Protein AF-A0A069IK74-F1 (afdb_monomer_lite)

Structure (mmCIF, N/CA/C/O backbone):
data_AF-A0A069IK74-F1
#
_entry.id   AF-A0A069IK74-F1
#
loop_
_atom_site.group_PDB
_atom_site.id
_atom_site.type_symbol
_atom_site.label_atom_id
_atom_site.label_alt_id
_atom_site.label_comp_id
_atom_site.label_asym_id
_atom_site.label_entity_id
_atom_site.label_seq_id
_atom_site.pdbx_PDB_ins_code
_atom_site.Cartn_x
_atom_site.Cartn_y
_atom_site.Cartn_z
_atom_site.occupancy
_atom_site.B_iso_or_equiv
_atom_site.auth_seq_id
_atom_site.auth_comp_id
_atom_site.auth_asym_id
_atom_site.auth_atom_id
_atom_site.pdbx_PDB_model_num
ATOM 1 N N . MET A 1 1 ? -24.517 -0.670 35.950 1.00 37.28 1 MET A N 1
ATOM 2 C CA . MET A 1 1 ? -25.256 -1.499 34.975 1.00 37.28 1 MET A CA 1
ATOM 3 C C . MET A 1 1 ? -24.750 -2.925 35.102 1.00 37.28 1 MET A C 1
ATOM 5 O O . MET A 1 1 ? -23.553 -3.134 34.948 1.00 37.28 1 MET A O 1
ATOM 9 N N . GLN A 1 2 ? -25.615 -3.866 35.489 1.00 29.61 2 GLN A N 1
ATOM 10 C CA . GLN A 1 2 ? -25.288 -5.296 35.465 1.00 29.61 2 GLN A CA 1
ATOM 11 C C . GLN A 1 2 ? -25.107 -5.744 34.003 1.00 29.61 2 GLN A C 1
ATOM 13 O O . GLN A 1 2 ? -25.875 -5.289 33.152 1.00 29.61 2 GLN A O 1
ATOM 18 N N . PRO A 1 3 ? -24.110 -6.584 33.675 1.00 38.75 3 PRO A N 1
ATOM 19 C CA . PRO A 1 3 ? -23.987 -7.124 32.333 1.00 38.75 3 PRO A CA 1
ATOM 20 C C . PRO A 1 3 ? -25.128 -8.115 32.103 1.00 38.75 3 PRO A C 1
ATOM 22 O O . PRO A 1 3 ? -25.277 -9.103 32.816 1.00 38.75 3 PRO A O 1
ATOM 25 N N . ASN A 1 4 ? -25.956 -7.805 31.112 1.00 36.84 4 ASN A N 1
ATOM 26 C CA . ASN A 1 4 ? -26.992 -8.692 30.617 1.00 36.84 4 ASN A CA 1
ATOM 27 C C . ASN A 1 4 ? -26.315 -9.977 30.097 1.00 36.84 4 ASN A C 1
ATOM 29 O O . ASN A 1 4 ? -25.376 -9.894 29.300 1.00 36.84 4 ASN A O 1
ATOM 33 N N . ASN A 1 5 ? -26.784 -11.148 30.537 1.00 36.19 5 ASN A N 1
ATOM 34 C CA . ASN A 1 5 ? -26.276 -12.495 30.217 1.00 36.19 5 ASN A CA 1
ATOM 35 C C . ASN A 1 5 ? -26.510 -12.918 28.743 1.00 36.19 5 ASN A C 1
ATOM 37 O O . ASN A 1 5 ? -26.765 -14.081 28.445 1.00 36.19 5 ASN A O 1
ATOM 41 N N . GLY A 1 6 ? -26.427 -11.970 27.807 1.00 39.62 6 GLY A N 1
ATOM 42 C CA . GLY A 1 6 ? -26.622 -12.147 26.367 1.00 39.62 6 GLY A CA 1
ATOM 43 C C . GLY A 1 6 ? -25.342 -11.980 25.544 1.00 39.62 6 GLY A C 1
ATOM 44 O O . GLY A 1 6 ? -25.415 -11.683 24.352 1.00 39.62 6 GLY A O 1
ATOM 45 N N . VAL A 1 7 ? -24.155 -12.128 26.146 1.00 46.41 7 VAL A N 1
ATOM 46 C CA . VAL A 1 7 ? -22.926 -12.306 25.360 1.00 46.41 7 VAL A CA 1
ATOM 47 C C . VAL A 1 7 ? -23.038 -13.678 24.704 1.00 46.41 7 VAL A C 1
ATOM 49 O O . VAL A 1 7 ? -23.020 -14.694 25.391 1.00 46.41 7 VAL A O 1
ATOM 52 N N . LEU A 1 8 ? -23.238 -13.702 23.386 1.00 46.44 8 LEU A N 1
ATOM 53 C CA . LEU A 1 8 ? -23.328 -14.926 22.595 1.00 46.44 8 LEU A CA 1
ATOM 54 C C . LEU A 1 8 ? -22.316 -15.983 23.039 1.00 46.44 8 LEU A C 1
ATOM 56 O O . LEU A 1 8 ? -21.119 -15.714 23.128 1.00 46.44 8 LEU A O 1
ATOM 60 N N . ARG A 1 9 ? -22.821 -17.206 23.226 1.00 55.81 9 ARG A N 1
ATOM 61 C CA . ARG A 1 9 ? -22.072 -18.417 23.595 1.00 55.81 9 ARG A CA 1
ATOM 62 C C . ARG A 1 9 ? -21.008 -18.844 22.563 1.00 55.81 9 ARG A C 1
ATOM 64 O O . ARG A 1 9 ? -20.340 -19.845 22.782 1.00 55.81 9 ARG A O 1
ATOM 71 N N . PHE A 1 10 ? -20.813 -18.094 21.470 1.00 65.31 10 PHE A N 1
ATOM 72 C CA . PHE A 1 10 ? -19.930 -18.461 20.356 1.00 65.31 10 PHE A CA 1
ATOM 73 C C . PHE A 1 10 ? -19.163 -17.252 19.773 1.00 65.31 10 PHE A C 1
ATOM 75 O O . PHE A 1 10 ? -19.513 -16.755 18.701 1.00 65.31 10 PHE A O 1
ATOM 82 N N . PRO A 1 11 ? -18.088 -16.777 20.436 1.00 81.00 11 PRO A N 1
ATOM 83 C CA . PRO A 1 11 ? -17.222 -15.700 19.934 1.00 81.00 11 PRO A CA 1
ATOM 84 C C . PRO A 1 11 ? -16.663 -15.952 18.528 1.00 81.00 11 PRO A C 1
ATOM 86 O O . PRO A 1 11 ? -16.459 -15.008 17.771 1.00 81.00 11 PRO A O 1
ATOM 89 N N . ALA A 1 12 ? -16.435 -17.222 18.185 1.00 87.00 12 ALA A N 1
ATOM 90 C CA . ALA A 1 12 ? -15.957 -17.629 16.870 1.00 87.00 12 ALA A CA 1
ATOM 91 C C . ALA A 1 12 ? -16.986 -17.336 15.766 1.00 87.00 12 ALA A C 1
ATOM 93 O O . ALA A 1 12 ? -16.626 -16.750 14.754 1.00 87.00 12 ALA A O 1
ATOM 94 N N . LEU A 1 13 ? -18.271 -17.653 15.983 1.00 89.69 13 LEU A N 1
ATOM 95 C CA . LEU A 1 13 ? -19.330 -17.385 14.999 1.00 89.69 13 LEU A CA 1
ATOM 96 C C . LEU A 1 13 ? -19.502 -15.882 14.739 1.00 89.69 13 LEU A C 1
ATOM 98 O O . LEU A 1 13 ? -19.683 -15.471 13.597 1.00 89.69 13 LEU A O 1
ATOM 102 N N . GLU A 1 14 ? -19.407 -15.060 15.788 1.00 92.38 14 GLU A N 1
ATOM 103 C CA . GLU A 1 14 ? -19.422 -13.598 15.665 1.00 92.38 14 GLU A CA 1
ATOM 104 C C . GLU A 1 14 ? -18.255 -13.093 14.804 1.00 92.38 14 GLU A C 1
ATOM 106 O O . GLU A 1 14 ? -18.467 -12.321 13.867 1.00 92.38 14 GLU A O 1
ATOM 111 N N . ALA A 1 15 ? -17.035 -13.551 15.101 1.00 94.88 15 ALA A N 1
ATOM 112 C CA . ALA A 1 15 ? -15.841 -13.180 14.351 1.00 94.88 15 ALA A CA 1
ATOM 113 C C . ALA A 1 15 ? -15.948 -13.598 12.877 1.00 94.88 15 ALA A C 1
ATOM 115 O O . ALA A 1 15 ? -15.671 -12.792 11.991 1.00 94.88 15 ALA A O 1
ATOM 116 N N . THR A 1 16 ? -16.415 -14.822 12.606 1.00 96.25 16 THR A N 1
ATOM 117 C CA . THR A 1 16 ? -16.635 -15.321 11.244 1.00 96.25 16 THR A CA 1
ATOM 118 C C . THR A 1 16 ? -17.669 -14.483 10.497 1.00 96.25 16 THR A C 1
ATOM 120 O O . THR A 1 16 ? -17.417 -14.091 9.362 1.00 96.25 16 THR A O 1
ATOM 123 N N . ALA A 1 17 ? -18.802 -14.142 11.118 1.00 96.75 17 ALA A N 1
ATOM 124 C CA . ALA A 1 17 ? -19.829 -13.319 10.476 1.00 96.75 17 ALA A CA 1
ATOM 125 C C . ALA A 1 17 ? -19.316 -11.909 10.128 1.00 96.75 17 ALA A C 1
ATOM 127 O O . A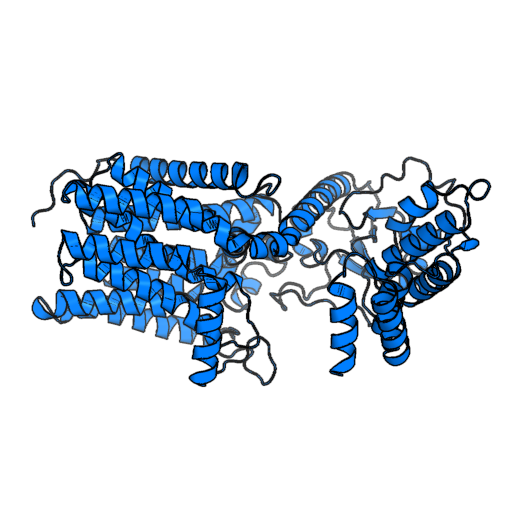LA A 1 17 ? -19.605 -11.386 9.049 1.00 96.75 17 ALA A O 1
ATOM 128 N N . LEU A 1 18 ? -18.518 -11.298 11.009 1.00 98.00 18 LEU A N 1
ATOM 129 C CA . LEU A 1 18 ? -17.879 -10.006 10.745 1.00 98.00 18 LEU A CA 1
ATOM 130 C C . LEU A 1 18 ? -16.818 -10.103 9.643 1.00 98.00 18 LEU A C 1
ATOM 132 O O . LEU A 1 18 ? -16.781 -9.243 8.767 1.00 98.00 18 LEU A O 1
ATOM 136 N N . ALA A 1 19 ? -16.005 -11.161 9.636 1.00 98.31 19 ALA A N 1
ATOM 137 C CA . ALA A 1 19 ? -15.031 -11.400 8.574 1.00 98.31 19 ALA A CA 1
ATOM 138 C C . ALA A 1 19 ? -15.722 -11.564 7.211 1.00 98.31 19 ALA A C 1
ATOM 140 O O . ALA A 1 19 ? -15.342 -10.903 6.249 1.00 98.31 19 ALA A O 1
ATOM 141 N N . VAL A 1 20 ? -16.790 -12.367 7.139 1.00 98.19 20 VAL A N 1
ATOM 142 C CA . VAL A 1 20 ? -17.610 -12.526 5.925 1.00 98.19 20 VAL A CA 1
ATOM 143 C C . VAL A 1 20 ? -18.220 -11.192 5.496 1.00 98.19 20 VAL A C 1
ATOM 145 O O . VAL A 1 20 ? -18.214 -10.882 4.307 1.00 98.19 20 VAL A O 1
ATOM 148 N N . THR A 1 21 ? -18.689 -10.372 6.443 1.00 98.38 21 THR A N 1
ATOM 149 C CA . THR A 1 21 ? -19.213 -9.027 6.148 1.00 98.38 21 THR A CA 1
ATOM 150 C C . THR A 1 21 ? -18.146 -8.159 5.483 1.00 98.38 21 THR A C 1
ATOM 152 O O . THR A 1 21 ? -18.400 -7.587 4.426 1.00 98.38 21 THR A O 1
ATOM 155 N N . PHE A 1 22 ? -16.941 -8.098 6.056 1.00 97.88 22 PHE A N 1
ATOM 156 C CA . PHE A 1 22 ? -15.838 -7.323 5.490 1.00 97.88 22 PHE A CA 1
ATOM 157 C C . PHE A 1 22 ? -15.440 -7.821 4.101 1.00 97.88 22 PHE A C 1
ATOM 159 O O . PHE A 1 22 ? -15.363 -7.025 3.172 1.00 97.88 22 PHE A O 1
ATOM 166 N N . LEU A 1 23 ? -15.233 -9.132 3.946 1.00 95.94 23 LEU A N 1
ATOM 167 C CA . LEU A 1 23 ? -14.826 -9.738 2.677 1.00 95.94 23 LEU A CA 1
ATOM 168 C C . LEU A 1 23 ? -15.875 -9.525 1.581 1.00 95.94 23 LEU A C 1
ATOM 170 O O . LEU A 1 23 ? -15.519 -9.213 0.448 1.00 95.94 23 LEU A O 1
ATOM 174 N N . THR A 1 24 ? -17.162 -9.631 1.922 1.00 96.69 24 THR A N 1
ATOM 175 C CA . THR A 1 24 ? -18.261 -9.374 0.980 1.00 96.69 24 THR A CA 1
ATOM 176 C C . THR A 1 24 ? -18.271 -7.915 0.543 1.00 96.69 24 THR A C 1
ATOM 178 O O . THR A 1 24 ? -18.327 -7.636 -0.650 1.00 96.69 24 THR A O 1
ATOM 181 N N . VAL A 1 25 ? -18.177 -6.972 1.488 1.00 96.50 25 VAL A N 1
ATOM 182 C CA . VAL A 1 25 ? -18.136 -5.541 1.157 1.00 96.50 25 VAL A CA 1
ATOM 183 C C . VAL A 1 25 ? -16.904 -5.213 0.322 1.00 96.50 25 VAL A C 1
ATOM 185 O O . VAL A 1 25 ? -17.036 -4.554 -0.703 1.00 96.50 25 VAL A O 1
ATOM 188 N N . HIS A 1 26 ? -15.734 -5.723 0.702 1.00 92.75 26 HIS A N 1
ATOM 189 C CA . HIS A 1 26 ? -14.501 -5.543 -0.055 1.00 92.75 26 HIS A CA 1
ATOM 190 C C . HIS A 1 26 ? -14.638 -6.058 -1.497 1.00 92.75 26 HIS A C 1
ATOM 192 O O . HIS A 1 26 ? -14.307 -5.338 -2.434 1.00 92.75 26 HIS A O 1
ATOM 198 N N . ALA A 1 27 ? -15.206 -7.254 -1.694 1.00 91.00 27 ALA A N 1
ATOM 199 C CA . ALA A 1 27 ? -15.455 -7.809 -3.023 1.00 91.00 27 ALA A CA 1
ATOM 200 C C . ALA A 1 27 ? -16.429 -6.950 -3.849 1.00 91.00 27 ALA A C 1
ATOM 202 O O . ALA A 1 27 ? -16.192 -6.713 -5.030 1.00 91.00 27 ALA A O 1
ATOM 203 N N . LEU A 1 28 ? -17.502 -6.435 -3.241 1.00 92.38 28 LEU A N 1
ATOM 204 C CA . LEU A 1 28 ? -18.442 -5.536 -3.923 1.00 92.38 28 LEU A CA 1
ATOM 205 C C . LEU A 1 28 ? -17.786 -4.204 -4.305 1.00 92.38 28 LEU A C 1
ATOM 207 O O . LEU A 1 28 ? -18.007 -3.701 -5.404 1.00 92.38 28 LEU A O 1
ATOM 211 N N . VAL A 1 29 ? -16.967 -3.638 -3.418 1.00 91.12 29 VAL A N 1
ATOM 212 C CA . VAL A 1 29 ? -16.205 -2.417 -3.701 1.00 91.12 29 VAL A CA 1
ATOM 213 C C . VAL A 1 29 ? -15.275 -2.642 -4.894 1.00 91.12 29 VAL A C 1
ATOM 215 O O . VAL A 1 29 ? -15.272 -1.828 -5.815 1.00 91.12 29 VAL A O 1
ATOM 218 N N . LEU A 1 30 ? -14.560 -3.766 -4.934 1.00 85.44 30 LEU A N 1
ATOM 219 C CA . LEU A 1 30 ? -13.731 -4.134 -6.081 1.00 85.44 30 LEU A CA 1
ATOM 220 C C . LEU A 1 30 ? -14.546 -4.230 -7.377 1.00 85.44 30 LEU A C 1
ATOM 222 O O . LEU A 1 30 ? -14.166 -3.653 -8.387 1.00 85.44 30 LEU A O 1
ATOM 226 N N . LEU A 1 31 ? -15.703 -4.893 -7.346 1.00 86.88 31 LEU A N 1
ATOM 227 C CA . LEU A 1 31 ? -16.534 -5.084 -8.538 1.00 86.88 31 LEU A CA 1
ATOM 228 C C . LEU A 1 31 ? -17.123 -3.778 -9.092 1.00 86.88 31 LEU A C 1
ATOM 230 O O . LEU A 1 31 ? -17.198 -3.614 -10.309 1.00 86.88 31 LEU A O 1
ATOM 234 N N . PHE A 1 32 ? -17.569 -2.869 -8.221 1.00 87.12 32 PHE A N 1
ATOM 235 C CA . PHE A 1 32 ? -18.398 -1.727 -8.630 1.00 87.12 32 PHE A CA 1
ATOM 236 C C . PHE A 1 32 ? -17.715 -0.361 -8.528 1.00 87.12 32 PHE A C 1
ATOM 238 O O . PHE A 1 32 ? -18.121 0.566 -9.227 1.00 87.12 32 PHE A O 1
ATOM 245 N N . ILE A 1 33 ? -16.711 -0.211 -7.664 1.00 85.19 33 ILE A N 1
ATOM 246 C CA . ILE A 1 33 ? -15.984 1.056 -7.468 1.00 85.19 33 ILE A CA 1
ATOM 247 C C . ILE A 1 33 ? -14.618 0.997 -8.150 1.00 85.19 33 ILE A C 1
ATOM 249 O O . ILE A 1 33 ? -14.166 2.010 -8.679 1.00 85.19 33 ILE A O 1
ATOM 253 N N . PHE A 1 34 ? -14.010 -0.189 -8.215 1.00 77.44 34 PHE A N 1
ATOM 254 C CA . PHE A 1 34 ? -12.723 -0.423 -8.871 1.00 77.44 34 PHE A CA 1
ATOM 255 C C . PHE A 1 34 ? -12.838 -1.432 -10.036 1.00 77.44 34 PHE A C 1
ATOM 257 O O . PHE A 1 34 ? -12.111 -2.425 -10.067 1.00 77.44 34 PHE A O 1
ATOM 264 N N . PRO A 1 35 ? -13.748 -1.241 -11.013 1.00 60.09 35 PRO A N 1
ATOM 265 C CA . PRO A 1 35 ? -13.984 -2.247 -12.047 1.00 60.09 35 PRO A CA 1
ATOM 266 C C . PRO A 1 35 ? -12.716 -2.529 -12.871 1.00 60.09 35 PRO A C 1
ATOM 268 O O . PRO A 1 35 ? -12.070 -1.613 -13.380 1.00 60.09 35 PRO A O 1
ATOM 271 N N . GLY A 1 36 ? -12.363 -3.812 -13.008 1.00 61.00 36 GLY A N 1
ATOM 272 C CA . GLY A 1 36 ? -11.164 -4.275 -13.724 1.00 61.00 36 GLY A CA 1
ATOM 273 C C . GLY A 1 36 ? -9.858 -4.183 -12.926 1.00 61.00 36 GLY A C 1
ATOM 274 O O . GLY A 1 36 ? -8.808 -4.581 -13.431 1.00 61.00 36 GLY A O 1
ATOM 275 N N . PHE A 1 37 ? -9.913 -3.688 -11.689 1.00 57.97 37 PHE A N 1
ATOM 276 C CA . PHE A 1 37 ? -8.785 -3.673 -10.773 1.00 57.97 37 PHE A CA 1
ATOM 277 C C . PHE A 1 37 ? -8.806 -4.955 -9.942 1.00 57.97 37 PHE A C 1
ATOM 279 O O . PHE A 1 37 ? -9.833 -5.318 -9.375 1.00 57.97 37 PHE A O 1
ATOM 286 N N . TYR A 1 38 ? -7.620 -5.534 -9.771 1.00 63.22 38 TYR A N 1
ATOM 287 C CA . TYR A 1 38 ? -7.253 -6.343 -8.614 1.00 63.22 38 TYR A CA 1
ATOM 288 C C . TYR A 1 38 ? -7.465 -7.860 -8.706 1.00 63.22 38 TYR A C 1
ATOM 290 O O . TYR A 1 38 ? -8.553 -8.398 -8.514 1.00 63.22 38 TYR A O 1
ATOM 298 N N . GLU A 1 39 ? -6.342 -8.567 -8.858 1.00 75.69 39 GLU A N 1
ATOM 299 C CA . GLU A 1 39 ? -6.207 -9.949 -8.395 1.00 75.69 39 GLU A CA 1
ATOM 300 C C . GLU A 1 39 ? -5.478 -9.959 -7.032 1.00 75.69 39 GLU A C 1
ATOM 302 O O . GLU A 1 39 ? -4.245 -9.919 -7.003 1.00 75.69 39 GLU A O 1
ATOM 307 N N . PRO A 1 40 ? -6.194 -10.024 -5.893 1.00 71.44 40 PRO A N 1
ATOM 308 C CA . PRO A 1 40 ? -5.750 -9.531 -4.582 1.00 71.44 40 PRO A CA 1
ATOM 309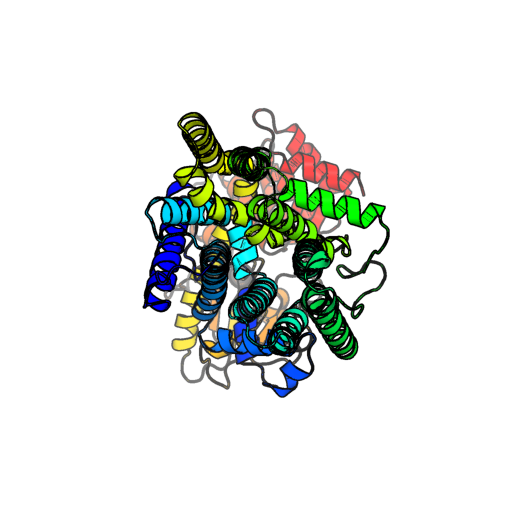 C C . PRO A 1 40 ? -4.399 -10.005 -4.062 1.00 71.44 40 PRO A C 1
ATOM 311 O O . PRO A 1 40 ? -3.781 -9.351 -3.229 1.00 71.44 40 PRO A O 1
ATOM 314 N N . PHE A 1 41 ? -3.954 -11.161 -4.533 1.00 85.19 41 PHE A N 1
ATOM 315 C CA . PHE A 1 41 ? -2.800 -11.858 -3.996 1.00 85.19 41 PHE A CA 1
ATOM 316 C C . PHE A 1 41 ? -1.569 -11.769 -4.901 1.00 85.19 41 PHE A C 1
ATOM 318 O O . PHE A 1 41 ? -0.607 -12.496 -4.674 1.00 85.19 41 PHE A O 1
ATOM 325 N N . TRP A 1 42 ? -1.572 -10.904 -5.921 1.00 87.06 42 TRP A N 1
ATOM 326 C CA . TRP A 1 42 ? -0.378 -10.623 -6.725 1.00 87.06 42 TRP A CA 1
ATOM 327 C C . TRP A 1 42 ? 0.352 -9.359 -6.268 1.00 87.06 42 TRP A C 1
ATOM 329 O O . TRP A 1 42 ? -0.299 -8.365 -5.932 1.00 87.06 42 TRP A O 1
ATOM 339 N N . PRO A 1 43 ? 1.696 -9.381 -6.286 1.00 88.00 43 PRO A N 1
ATOM 340 C CA . PRO A 1 43 ? 2.510 -8.242 -5.899 1.00 88.00 43 PRO A CA 1
ATOM 341 C C . PRO A 1 43 ? 2.378 -7.115 -6.925 1.00 88.00 43 PRO A C 1
ATOM 343 O O . PRO A 1 43 ? 2.286 -7.358 -8.125 1.00 88.00 43 PRO A O 1
ATOM 346 N N . HIS A 1 44 ? 2.411 -5.877 -6.450 1.00 85.56 44 HIS A N 1
ATOM 347 C CA . HIS A 1 44 ? 2.428 -4.672 -7.288 1.00 85.56 44 HIS A CA 1
ATOM 348 C C . HIS A 1 44 ? 3.538 -3.696 -6.882 1.00 85.56 44 HIS A C 1
ATOM 350 O O . HIS A 1 44 ? 3.596 -2.587 -7.398 1.00 85.56 44 HIS A O 1
ATOM 356 N N . HIS A 1 45 ? 4.433 -4.108 -5.989 1.00 85.06 45 HIS A N 1
ATOM 357 C CA . HIS A 1 45 ? 5.585 -3.342 -5.518 1.00 85.06 45 HIS A CA 1
ATOM 358 C C . HIS A 1 45 ? 6.720 -4.323 -5.169 1.00 85.06 45 HIS A C 1
ATOM 360 O O . HIS A 1 45 ? 6.452 -5.512 -4.963 1.00 85.06 45 HIS A O 1
ATOM 366 N N . SER A 1 46 ? 7.971 -3.864 -5.088 1.00 80.44 46 SER A N 1
ATOM 367 C CA . SER A 1 46 ? 9.118 -4.707 -4.691 1.00 80.44 46 SER A CA 1
ATOM 368 C C . SER A 1 46 ? 8.957 -5.304 -3.292 1.00 80.44 46 SER A C 1
ATOM 370 O O . SER A 1 46 ? 9.286 -6.465 -3.065 1.00 80.44 46 SER A O 1
ATOM 372 N N . ASP A 1 47 ? 8.378 -4.539 -2.369 1.00 82.75 47 ASP A N 1
ATOM 373 C CA . ASP A 1 47 ? 8.288 -4.886 -0.944 1.00 82.75 47 ASP A CA 1
ATOM 374 C C . ASP A 1 47 ? 7.520 -6.181 -0.656 1.00 82.75 47 ASP A C 1
ATOM 376 O O . ASP A 1 47 ? 7.720 -6.822 0.375 1.00 82.75 47 ASP A O 1
ATOM 380 N N . TYR A 1 48 ? 6.687 -6.629 -1.593 1.00 87.88 48 TYR A N 1
ATOM 381 C CA . TYR A 1 48 ? 6.002 -7.916 -1.493 1.00 87.88 48 TYR A CA 1
ATOM 382 C C . TYR A 1 48 ? 6.953 -9.117 -1.542 1.00 87.88 48 TYR A C 1
ATOM 384 O O . TYR A 1 48 ? 6.610 -10.192 -1.046 1.00 87.88 48 TYR A O 1
ATOM 392 N N . TYR A 1 49 ? 8.148 -8.949 -2.108 1.00 88.75 49 TYR A N 1
ATOM 393 C CA . TYR A 1 49 ? 9.173 -9.989 -2.152 1.00 88.75 49 TYR A CA 1
ATOM 394 C C . TYR A 1 49 ? 10.031 -10.022 -0.880 1.00 88.75 49 TYR A C 1
ATOM 396 O O . TYR A 1 49 ? 10.648 -11.050 -0.601 1.00 88.75 49 TYR A O 1
ATOM 404 N N . ILE A 1 50 ? 10.010 -8.963 -0.058 1.00 88.38 50 ILE A N 1
ATOM 405 C CA . ILE A 1 50 ? 10.798 -8.864 1.181 1.00 88.38 50 ILE A CA 1
ATOM 406 C C . ILE A 1 50 ? 10.451 -9.991 2.153 1.00 88.38 50 ILE A C 1
ATOM 408 O O . ILE A 1 50 ? 11.351 -10.626 2.697 1.00 88.38 50 ILE A O 1
ATOM 412 N N . ALA A 1 51 ? 9.159 -10.274 2.359 1.00 91.00 51 ALA A N 1
ATOM 413 C CA . ALA A 1 51 ? 8.711 -11.338 3.263 1.00 91.00 51 ALA A CA 1
ATOM 414 C C . ALA A 1 51 ? 9.398 -12.668 2.936 1.00 91.00 51 ALA A C 1
ATOM 416 O O . ALA A 1 51 ? 9.870 -13.390 3.814 1.00 91.00 51 ALA A O 1
ATOM 417 N N . GLN A 1 52 ? 9.454 -12.977 1.642 1.00 90.44 52 GLN A N 1
ATOM 418 C CA . GLN A 1 52 ? 10.031 -14.203 1.133 1.00 90.44 52 GLN A CA 1
ATOM 419 C C . GLN A 1 52 ? 11.558 -14.159 1.167 1.00 90.44 52 GLN A C 1
ATOM 421 O O . GLN A 1 52 ? 12.167 -15.120 1.619 1.00 90.44 52 GLN A O 1
ATOM 426 N N . ALA A 1 53 ? 12.184 -13.046 0.790 1.00 88.81 53 ALA A N 1
ATOM 427 C CA . ALA A 1 53 ? 13.631 -12.897 0.913 1.00 88.81 53 ALA A CA 1
ATOM 428 C C . ALA A 1 53 ? 14.112 -13.065 2.365 1.00 88.81 53 ALA A C 1
ATOM 430 O O . ALA A 1 53 ? 15.109 -13.736 2.606 1.00 88.81 53 ALA A O 1
ATOM 431 N N . LEU A 1 54 ? 13.346 -12.570 3.343 1.00 90.19 54 LEU A N 1
ATOM 432 C CA . LEU A 1 54 ? 13.578 -12.814 4.770 1.00 90.19 54 LEU A CA 1
ATOM 433 C C . LEU A 1 54 ? 13.426 -14.292 5.152 1.00 90.19 54 LEU A C 1
ATOM 435 O O . LEU A 1 54 ? 14.190 -14.802 5.966 1.00 90.19 54 LEU A O 1
ATOM 439 N N . ALA A 1 55 ? 12.426 -14.982 4.599 1.00 91.56 55 ALA A N 1
ATOM 440 C CA . ALA A 1 55 ? 12.181 -16.396 4.881 1.00 91.56 55 ALA A CA 1
ATOM 441 C C . ALA A 1 55 ? 13.303 -17.312 4.362 1.00 91.56 55 ALA A C 1
ATOM 443 O O . ALA A 1 55 ? 13.545 -18.364 4.955 1.00 91.56 55 ALA A O 1
ATOM 444 N N . TYR A 1 56 ? 13.971 -16.898 3.283 1.00 88.56 56 TYR A N 1
ATOM 445 C CA . TYR A 1 56 ? 15.056 -17.616 2.611 1.00 88.56 56 TYR A CA 1
ATOM 446 C C . TYR A 1 56 ? 16.413 -16.909 2.765 1.00 88.56 56 TYR A C 1
ATOM 448 O O . TYR A 1 56 ? 17.317 -17.123 1.960 1.00 88.56 56 TYR A O 1
ATOM 456 N N . SER A 1 57 ? 16.570 -16.063 3.788 1.00 85.31 57 SER A N 1
ATOM 457 C CA . SER A 1 57 ? 17.833 -15.373 4.036 1.00 85.31 57 SER A CA 1
ATOM 458 C C . SER A 1 57 ? 18.928 -16.366 4.436 1.00 85.31 57 SER A C 1
ATOM 460 O O . SER A 1 57 ? 18.715 -17.256 5.263 1.00 85.31 57 SER A O 1
ATOM 462 N N . GLU A 1 58 ? 20.128 -16.209 3.876 1.00 80.06 58 GLU A N 1
ATOM 463 C CA . GLU A 1 58 ? 21.242 -17.137 4.117 1.00 80.06 58 GLU A CA 1
ATOM 464 C C . GLU A 1 58 ? 21.689 -17.144 5.586 1.00 80.06 58 GLU A C 1
ATOM 466 O O . GLU A 1 58 ? 21.980 -18.196 6.155 1.00 80.06 58 GLU A O 1
ATOM 471 N N . GLY A 1 59 ? 21.693 -15.977 6.240 1.00 79.69 59 GLY A N 1
ATOM 472 C CA . GLY A 1 59 ? 22.024 -15.857 7.661 1.00 79.69 59 GLY A CA 1
ATOM 473 C C . GLY A 1 59 ? 20.871 -16.227 8.606 1.00 79.69 59 GLY A C 1
ATOM 474 O O . GLY A 1 59 ? 21.037 -16.191 9.835 1.00 79.69 59 GLY A O 1
ATOM 475 N N . GLY A 1 60 ? 19.704 -16.577 8.053 1.00 85.50 60 GLY A N 1
ATOM 476 C CA . GLY A 1 60 ? 18.511 -17.007 8.770 1.00 85.50 60 GLY A CA 1
ATOM 477 C C . GLY A 1 60 ? 18.106 -16.065 9.907 1.00 85.50 60 GLY A C 1
ATOM 478 O O . GLY A 1 60 ? 18.200 -14.840 9.820 1.00 85.50 60 GLY A O 1
ATOM 479 N N . ILE A 1 61 ? 17.679 -16.649 11.031 1.00 88.56 61 ILE A N 1
ATOM 480 C CA . ILE A 1 61 ? 17.205 -15.900 12.208 1.00 88.56 61 ILE A CA 1
ATOM 481 C C . ILE A 1 61 ? 18.292 -14.978 12.778 1.00 88.56 61 ILE A C 1
ATOM 483 O O . ILE A 1 61 ? 17.973 -13.885 13.235 1.00 88.56 61 ILE A O 1
ATOM 487 N N . ARG A 1 62 ? 19.570 -15.385 12.757 1.00 87.06 62 ARG A N 1
ATOM 488 C CA . ARG A 1 62 ? 20.663 -14.587 13.343 1.00 87.06 62 ARG A CA 1
ATOM 489 C C . ARG A 1 62 ? 20.847 -13.261 12.613 1.00 87.06 62 ARG A C 1
ATOM 491 O O . ARG A 1 62 ? 21.014 -12.239 13.269 1.00 87.06 62 ARG A O 1
ATOM 498 N N . GLN A 1 63 ? 20.767 -13.284 11.285 1.00 83.75 63 GLN A N 1
ATOM 499 C CA . GLN A 1 63 ? 20.815 -12.076 10.467 1.00 83.75 63 GLN A CA 1
ATOM 500 C C . GLN A 1 63 ? 19.612 -11.176 10.756 1.00 83.75 63 GLN A C 1
ATOM 502 O O . GLN A 1 63 ? 19.799 -10.006 11.071 1.00 83.75 63 GLN A O 1
ATOM 507 N N . ILE A 1 64 ? 18.397 -11.736 10.786 1.00 87.75 64 ILE A N 1
ATOM 508 C CA . ILE A 1 64 ? 17.174 -10.974 11.092 1.00 87.75 64 ILE A CA 1
ATOM 509 C C . ILE A 1 64 ? 17.250 -10.303 12.472 1.00 87.75 64 ILE A C 1
ATOM 511 O O . ILE A 1 64 ? 16.832 -9.160 12.627 1.00 87.75 64 ILE A O 1
ATOM 515 N N . LEU A 1 65 ? 17.800 -10.987 13.480 1.00 87.06 65 LEU A N 1
ATOM 516 C CA . LEU A 1 65 ? 17.959 -10.434 14.830 1.00 87.06 65 LEU A CA 1
ATOM 517 C C . LEU A 1 65 ? 18.931 -9.246 14.899 1.00 87.06 65 LEU A C 1
ATOM 519 O O . LEU A 1 65 ? 18.864 -8.480 15.858 1.00 87.06 65 LEU A O 1
ATOM 523 N N . SER A 1 66 ? 19.821 -9.100 13.913 1.00 82.56 66 SER A N 1
ATOM 524 C CA . SER A 1 66 ? 20.777 -7.990 13.820 1.00 82.56 66 SER A CA 1
ATOM 525 C C . SER A 1 66 ? 20.248 -6.776 13.048 1.00 82.56 66 SER A C 1
ATOM 527 O O . SER A 1 66 ? 20.878 -5.717 13.064 1.00 82.56 66 SER A O 1
ATOM 529 N N . GLU A 1 67 ? 19.098 -6.920 12.387 1.00 82.44 67 GLU A N 1
ATOM 530 C CA . GLU A 1 67 ? 18.448 -5.839 11.655 1.00 82.44 67 GLU A CA 1
ATOM 531 C C . GLU A 1 67 ? 17.610 -4.936 12.572 1.00 82.44 67 GLU A C 1
ATOM 533 O O . GLU A 1 67 ? 17.117 -5.371 13.622 1.00 82.44 67 GLU A O 1
ATOM 538 N N . PRO A 1 68 ? 17.350 -3.685 12.155 1.00 81.19 68 PRO A N 1
ATOM 539 C CA . PRO A 1 68 ? 16.321 -2.862 12.768 1.00 81.19 68 PRO A CA 1
ATOM 540 C C . PRO A 1 68 ? 14.959 -3.574 12.811 1.00 81.19 68 PRO A C 1
ATOM 542 O O . PRO A 1 68 ? 14.498 -4.120 11.814 1.00 81.19 68 PRO A O 1
ATOM 545 N N . ARG A 1 69 ? 14.265 -3.502 13.956 1.00 84.44 69 ARG A N 1
ATOM 546 C CA . ARG A 1 69 ? 12.936 -4.119 14.186 1.00 84.44 69 ARG A CA 1
ATOM 547 C C . ARG A 1 69 ? 12.917 -5.642 13.974 1.00 84.44 69 ARG A C 1
ATOM 549 O O . ARG A 1 69 ? 12.068 -6.162 13.242 1.00 84.44 69 ARG A O 1
ATOM 556 N N . PRO A 1 70 ? 13.773 -6.389 14.686 1.00 89.06 70 PRO A N 1
ATOM 557 C CA . PRO A 1 70 ? 13.922 -7.824 14.467 1.00 89.06 70 PRO A CA 1
ATOM 558 C C . PRO A 1 70 ? 12.610 -8.590 14.685 1.00 89.06 70 PRO A C 1
ATOM 560 O O . PRO A 1 70 ? 12.316 -9.541 13.968 1.00 89.06 70 PRO A O 1
ATOM 563 N N . LEU A 1 71 ? 11.763 -8.148 15.624 1.00 90.81 71 LEU A N 1
ATOM 564 C CA . LEU A 1 71 ? 10.463 -8.775 15.874 1.00 90.81 71 LEU A CA 1
ATOM 565 C C . LEU A 1 71 ? 9.508 -8.657 14.676 1.00 90.81 71 LEU A C 1
ATOM 567 O O . LEU A 1 71 ? 8.863 -9.639 14.313 1.00 90.81 71 LEU A O 1
ATOM 571 N N . ALA A 1 72 ? 9.432 -7.477 14.052 1.00 90.50 72 ALA A N 1
ATOM 572 C CA . ALA A 1 72 ? 8.602 -7.261 12.869 1.00 90.50 72 ALA A CA 1
ATOM 573 C C . ALA A 1 72 ? 9.082 -8.132 11.701 1.00 90.50 72 ALA A C 1
ATOM 575 O O . ALA A 1 72 ? 8.286 -8.822 11.065 1.00 90.50 72 ALA A O 1
ATOM 576 N N . LEU A 1 73 ? 10.398 -8.156 11.476 1.00 91.25 73 LEU A N 1
ATOM 577 C CA . LEU A 1 73 ? 11.021 -8.926 10.405 1.00 91.25 73 LEU A CA 1
ATOM 578 C C . LEU A 1 73 ? 10.877 -10.440 10.604 1.00 91.25 73 LEU A C 1
ATOM 580 O O . LEU A 1 73 ? 10.615 -11.153 9.641 1.00 91.25 73 LEU A O 1
ATOM 584 N N . LEU A 1 74 ? 10.962 -10.943 11.840 1.00 92.62 74 LEU A N 1
ATOM 585 C CA . LEU A 1 74 ? 10.720 -12.361 12.137 1.00 92.62 74 LEU A CA 1
ATOM 586 C C . LEU A 1 74 ? 9.281 -12.784 11.832 1.00 92.62 74 LEU A C 1
ATOM 588 O O . LEU A 1 74 ? 9.071 -13.870 11.285 1.00 92.62 74 LEU A O 1
ATOM 592 N N . LEU A 1 75 ? 8.298 -11.944 12.177 1.00 92.56 75 LEU A N 1
ATOM 593 C CA . LEU A 1 75 ? 6.895 -12.181 11.828 1.00 92.56 75 LEU A CA 1
ATOM 594 C C . LEU A 1 75 ? 6.704 -12.156 10.309 1.00 92.56 75 LEU A C 1
ATOM 596 O O . LEU A 1 75 ? 6.042 -13.034 9.757 1.00 92.56 75 LEU A O 1
ATOM 600 N N . PHE A 1 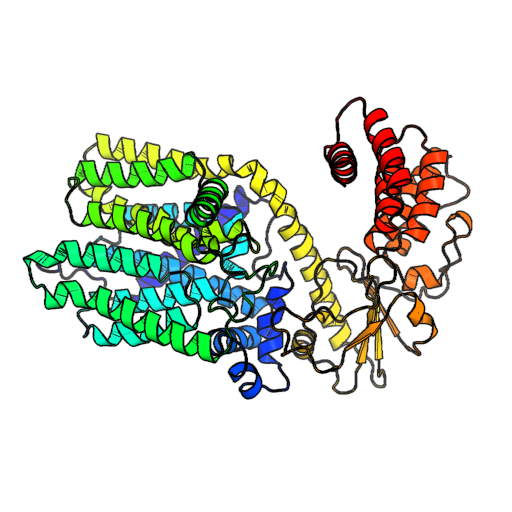76 ? 7.346 -11.208 9.626 1.00 92.12 76 PHE A N 1
ATOM 601 C CA . PHE A 1 76 ? 7.258 -11.090 8.175 1.00 92.12 76 PHE A CA 1
ATOM 602 C C . PHE A 1 76 ? 7.898 -12.280 7.449 1.00 92.12 76 PHE A C 1
ATOM 604 O O . PHE A 1 76 ? 7.320 -12.810 6.502 1.00 92.12 76 PHE A O 1
ATOM 611 N N . ALA A 1 77 ? 9.021 -12.785 7.964 1.00 93.38 77 ALA A N 1
ATOM 612 C CA . ALA A 1 77 ? 9.653 -14.010 7.487 1.00 93.38 77 ALA A CA 1
ATOM 613 C C . ALA A 1 77 ? 8.725 -15.231 7.617 1.00 93.38 77 ALA A C 1
ATOM 615 O O . ALA A 1 77 ? 8.744 -16.112 6.760 1.00 93.38 77 ALA A O 1
ATOM 616 N N . GLN A 1 78 ? 7.871 -15.305 8.653 1.00 94.44 78 GLN A N 1
ATOM 617 C CA . GLN A 1 78 ? 6.884 -16.393 8.737 1.00 94.44 78 GLN A CA 1
ATOM 618 C C . GLN A 1 78 ? 5.849 -16.310 7.616 1.00 94.44 78 GLN A C 1
ATOM 620 O O . GLN A 1 78 ? 5.455 -17.345 7.086 1.00 94.44 78 GLN A O 1
ATOM 625 N N . PHE A 1 79 ? 5.432 -15.103 7.230 1.00 94.38 79 PHE A N 1
ATOM 626 C CA . PHE A 1 79 ? 4.491 -14.919 6.124 1.00 94.38 79 PHE A CA 1
ATOM 627 C C . PHE A 1 79 ? 5.140 -15.316 4.795 1.00 94.38 79 PHE A C 1
ATOM 629 O O . PHE A 1 79 ? 4.509 -15.989 3.984 1.00 94.38 79 PHE A O 1
ATOM 636 N N . GLY A 1 80 ? 6.425 -14.999 4.606 1.00 92.62 80 GLY A N 1
ATOM 637 C CA . GLY A 1 80 ? 7.190 -15.371 3.413 1.00 92.62 80 GLY A CA 1
ATOM 638 C C . GLY A 1 80 ? 7.285 -16.873 3.139 1.00 92.62 80 GLY A C 1
ATOM 639 O O . GLY A 1 80 ? 7.379 -17.276 1.978 1.00 92.62 80 GLY A O 1
ATOM 640 N N . LYS A 1 81 ? 7.183 -17.719 4.175 1.00 92.75 81 LYS A N 1
ATOM 641 C CA . LYS A 1 81 ? 7.138 -19.187 4.026 1.00 92.75 81 LYS A CA 1
ATOM 642 C C . LYS A 1 81 ? 5.909 -19.683 3.260 1.00 92.75 81 LYS A C 1
ATOM 644 O O . LYS A 1 81 ? 5.919 -20.802 2.762 1.00 92.75 81 LYS A O 1
ATOM 649 N N . LEU A 1 82 ? 4.861 -18.864 3.153 1.00 92.94 82 LEU A N 1
ATOM 650 C CA . LEU A 1 82 ? 3.648 -19.170 2.388 1.00 92.94 82 LEU A CA 1
ATOM 651 C C . LEU A 1 82 ? 3.788 -18.827 0.892 1.00 92.94 82 LEU A C 1
ATOM 653 O O . LEU A 1 82 ? 2.823 -18.933 0.134 1.00 92.94 82 LEU A O 1
ATOM 657 N N . GLY A 1 83 ? 4.971 -18.386 0.460 1.00 89.88 83 GLY A N 1
ATOM 658 C CA . GLY A 1 83 ? 5.190 -17.833 -0.871 1.00 89.88 83 GLY A CA 1
ATOM 659 C C . GLY A 1 83 ? 4.716 -16.381 -0.989 1.00 89.88 83 GLY A C 1
ATOM 660 O O . GLY A 1 83 ? 4.023 -15.875 -0.111 1.00 89.88 83 GLY A O 1
ATOM 661 N N . VAL A 1 84 ? 5.048 -15.707 -2.095 1.00 88.62 84 VAL A N 1
ATOM 662 C CA . VAL A 1 84 ? 4.669 -14.293 -2.327 1.00 88.62 84 VAL A CA 1
ATOM 663 C C . VAL A 1 84 ? 3.160 -14.070 -2.170 1.00 88.62 84 VAL A C 1
ATOM 665 O O . VAL A 1 84 ? 2.730 -13.202 -1.416 1.00 88.62 84 VAL A O 1
ATOM 668 N N . GLN A 1 85 ? 2.341 -14.892 -2.830 1.00 90.06 85 GLN A N 1
ATOM 669 C CA . GLN A 1 85 ? 0.882 -14.740 -2.793 1.00 90.06 85 GLN A CA 1
ATOM 670 C C . GLN A 1 85 ? 0.305 -15.059 -1.409 1.00 90.06 85 GLN A C 1
ATOM 672 O O . GLN A 1 85 ? -0.596 -14.371 -0.931 1.00 90.06 85 GLN A O 1
ATOM 677 N N . GLY A 1 86 ? 0.849 -16.082 -0.742 1.00 92.00 86 GLY A N 1
ATOM 678 C CA . GLY A 1 86 ? 0.457 -16.438 0.617 1.00 92.00 86 GLY A CA 1
ATOM 679 C C . GLY A 1 86 ? 0.838 -15.363 1.634 1.00 92.00 86 GLY A C 1
ATOM 680 O O . GLY A 1 86 ? 0.056 -15.091 2.541 1.00 92.00 86 GLY A O 1
ATOM 681 N N . ALA A 1 87 ? 1.978 -14.691 1.452 1.00 92.00 87 ALA A N 1
ATOM 682 C CA . ALA A 1 87 ? 2.384 -13.560 2.277 1.00 92.00 87 ALA A CA 1
ATOM 683 C C . ALA A 1 87 ? 1.428 -12.367 2.112 1.00 92.00 87 ALA A C 1
ATOM 685 O O . ALA A 1 87 ? 1.000 -11.796 3.113 1.00 92.00 87 ALA A O 1
ATOM 686 N N . VAL A 1 88 ? 1.017 -12.043 0.876 1.00 90.50 88 VAL A N 1
ATOM 687 C CA . VAL A 1 88 ? -0.011 -11.015 0.611 1.00 90.50 88 VAL A CA 1
ATOM 688 C C . VAL A 1 88 ? -1.325 -11.377 1.312 1.00 90.50 88 VAL A C 1
ATOM 690 O O . VAL A 1 88 ? -1.911 -10.548 2.009 1.00 90.50 88 VAL A O 1
ATOM 693 N N . ALA A 1 89 ? -1.774 -12.628 1.169 1.00 92.19 89 ALA A N 1
ATOM 694 C CA . ALA A 1 89 ? -3.005 -13.112 1.786 1.00 92.19 89 ALA A CA 1
ATOM 695 C C . ALA A 1 89 ? -2.945 -13.070 3.323 1.00 92.19 89 ALA A C 1
ATOM 697 O O . ALA A 1 89 ? -3.914 -12.662 3.963 1.00 92.19 89 ALA A O 1
ATOM 698 N N . ALA A 1 90 ? -1.809 -13.440 3.921 1.00 93.62 90 ALA A N 1
ATOM 699 C CA . ALA A 1 90 ? -1.590 -13.360 5.362 1.00 93.62 90 ALA A CA 1
ATOM 700 C C . ALA A 1 90 ? -1.612 -11.907 5.862 1.00 93.62 90 ALA A C 1
ATOM 702 O O . ALA A 1 90 ? -2.260 -11.621 6.869 1.00 93.62 90 ALA A O 1
ATOM 703 N N . SER A 1 91 ? -0.992 -10.975 5.132 1.00 92.31 91 SER A N 1
ATOM 704 C CA . SER A 1 91 ? -1.075 -9.541 5.430 1.00 92.31 91 SER A CA 1
ATOM 705 C C . SER A 1 91 ? -2.514 -9.033 5.382 1.00 92.31 91 SER A C 1
ATOM 707 O O . SER A 1 91 ? -2.977 -8.378 6.316 1.00 92.31 91 SER A O 1
ATOM 709 N N . PHE A 1 92 ? -3.268 -9.406 4.347 1.00 92.50 92 PHE A N 1
ATOM 710 C CA . PHE A 1 92 ? -4.678 -9.042 4.239 1.00 92.50 92 PHE A CA 1
ATOM 711 C C . PHE A 1 92 ? -5.538 -9.682 5.344 1.00 92.50 92 PHE A C 1
ATOM 713 O O . PHE A 1 92 ? -6.466 -9.059 5.856 1.00 92.50 92 PHE A O 1
ATOM 720 N N . ALA A 1 93 ? -5.204 -10.888 5.807 1.00 94.94 93 ALA A N 1
ATOM 721 C CA . ALA A 1 93 ? -5.884 -11.502 6.946 1.00 94.94 93 ALA A CA 1
ATOM 722 C C . ALA A 1 93 ? -5.716 -10.684 8.243 1.00 94.94 93 ALA A C 1
ATOM 724 O O . ALA A 1 93 ? -6.653 -10.620 9.041 1.00 94.94 93 ALA A O 1
ATOM 725 N N . VAL A 1 94 ? -4.580 -10.000 8.439 1.00 96.00 94 VAL A N 1
ATOM 726 C CA . VAL A 1 94 ? -4.377 -9.066 9.567 1.00 96.00 94 VAL A CA 1
ATOM 727 C C . VAL A 1 94 ? -5.327 -7.867 9.466 1.00 96.00 94 VAL A C 1
ATOM 729 O O . VAL A 1 94 ? -5.902 -7.458 10.472 1.00 96.00 94 VAL A O 1
ATOM 732 N N . VAL A 1 95 ? -5.567 -7.345 8.261 1.00 95.38 95 VAL A N 1
ATOM 733 C CA . VAL A 1 95 ? -6.526 -6.250 7.999 1.00 95.38 95 VAL A CA 1
ATOM 734 C C . VAL A 1 95 ? -7.946 -6.677 8.381 1.00 95.38 95 VAL A C 1
ATOM 736 O O . VAL A 1 95 ? -8.643 -5.969 9.113 1.00 95.38 95 VAL A O 1
ATOM 739 N N . VAL A 1 96 ? -8.358 -7.878 7.960 1.00 97.00 96 VAL A N 1
ATOM 740 C CA . VAL A 1 96 ? -9.653 -8.462 8.347 1.00 97.00 96 VAL A CA 1
ATOM 741 C C . VAL A 1 96 ? -9.726 -8.650 9.866 1.00 97.00 96 VAL A C 1
ATOM 743 O O . VAL A 1 96 ? -10.730 -8.295 10.484 1.00 97.00 96 VAL A O 1
ATOM 746 N N . ALA A 1 97 ? -8.659 -9.152 10.494 1.00 97.56 97 ALA A N 1
ATOM 747 C CA . ALA A 1 97 ? -8.594 -9.333 11.943 1.00 97.56 97 ALA A CA 1
ATOM 748 C C . ALA A 1 97 ? -8.707 -8.002 12.705 1.00 97.56 97 ALA A C 1
ATOM 750 O O . ALA A 1 97 ? -9.405 -7.943 13.717 1.00 97.56 97 ALA A O 1
ATOM 751 N N . ASN A 1 98 ? -8.099 -6.925 12.201 1.00 97.38 98 ASN A N 1
ATOM 752 C CA . ASN A 1 98 ? -8.214 -5.579 12.762 1.00 97.38 98 ASN A CA 1
ATOM 753 C C . ASN A 1 98 ? -9.653 -5.054 12.702 1.00 97.38 98 ASN A C 1
ATOM 755 O O . ASN A 1 98 ? -10.177 -4.576 13.713 1.00 97.38 98 ASN A O 1
ATOM 759 N N . PHE A 1 99 ? -10.321 -5.205 11.553 1.00 97.88 99 PHE A N 1
ATOM 760 C CA . PHE A 1 99 ? -11.736 -4.860 11.394 1.00 97.88 99 PHE A CA 1
ATOM 761 C C . PHE A 1 99 ? -12.636 -5.650 12.359 1.00 97.88 99 PHE A C 1
ATOM 763 O O . PHE A 1 99 ? -13.474 -5.074 13.058 1.00 97.88 99 PHE A O 1
ATOM 770 N N . VAL A 1 100 ? -12.454 -6.971 12.430 1.00 97.88 100 VAL A N 1
ATOM 771 C CA . VAL A 1 100 ? -13.233 -7.837 13.325 1.00 97.88 100 VAL A CA 1
ATOM 772 C C . VAL A 1 100 ? -12.977 -7.456 14.784 1.00 97.88 100 VAL A C 1
ATOM 774 O O . VAL A 1 100 ? -13.920 -7.278 15.556 1.00 97.88 100 VAL A O 1
ATOM 777 N N . GLY A 1 101 ? -11.709 -7.277 15.156 1.00 96.19 101 GLY A N 1
ATOM 778 C CA . GLY A 1 101 ? -11.283 -6.956 16.512 1.00 96.19 101 GLY A CA 1
ATOM 779 C C . GLY A 1 101 ? -11.903 -5.662 17.028 1.00 96.19 101 GLY A C 1
ATOM 780 O O . GLY A 1 101 ? -12.499 -5.663 18.107 1.00 96.19 101 GLY A O 1
ATOM 781 N N . ILE A 1 102 ? -11.842 -4.576 16.249 1.00 97.06 102 ILE A N 1
ATOM 782 C CA . ILE A 1 102 ? -12.421 -3.289 16.658 1.00 97.06 102 ILE A CA 1
ATOM 783 C C . ILE A 1 102 ? -13.957 -3.342 16.737 1.00 97.06 102 ILE A C 1
ATOM 785 O O . ILE A 1 102 ? -14.537 -2.808 17.687 1.00 97.06 102 ILE A O 1
ATOM 789 N N . ALA A 1 103 ? -14.621 -4.049 15.814 1.00 97.12 103 ALA A N 1
ATOM 790 C CA . ALA A 1 103 ? -16.072 -4.231 15.828 1.00 97.12 103 ALA A CA 1
ATOM 791 C C . ALA A 1 103 ? -16.546 -5.016 17.058 1.00 97.12 103 ALA A C 1
ATOM 793 O O . ALA A 1 103 ? -17.436 -4.561 17.783 1.00 97.12 103 ALA A O 1
ATOM 794 N N . MET A 1 104 ? -15.913 -6.156 17.350 1.00 94.06 104 MET A N 1
ATOM 795 C CA . MET A 1 104 ? -16.222 -6.965 18.533 1.00 94.06 104 MET A CA 1
ATOM 796 C C . MET A 1 104 ? -15.918 -6.210 19.831 1.00 94.06 104 MET A C 1
ATOM 798 O O . MET A 1 104 ? -16.691 -6.286 20.790 1.00 94.06 104 MET A O 1
ATOM 802 N N . MET A 1 105 ? -14.809 -5.465 19.871 1.00 92.50 105 MET A N 1
ATOM 803 C CA . MET A 1 105 ? -14.416 -4.652 21.021 1.00 92.50 105 MET A CA 1
ATOM 804 C C . MET A 1 105 ? -15.479 -3.600 21.344 1.00 92.50 105 MET A C 1
ATOM 806 O O . MET A 1 105 ? -15.947 -3.547 22.482 1.00 92.50 105 MET A O 1
ATOM 810 N N . LEU A 1 106 ? -15.904 -2.797 20.364 1.00 94.19 106 LEU A N 1
ATOM 811 C CA . LEU A 1 106 ? -16.920 -1.763 20.583 1.00 94.19 106 LEU A CA 1
ATOM 812 C C . LEU A 1 106 ? -18.282 -2.353 20.929 1.00 94.19 106 LEU A C 1
ATOM 814 O O . LEU A 1 106 ? -18.953 -1.862 21.842 1.00 94.19 106 LEU A O 1
ATOM 818 N N . ARG A 1 107 ? -18.664 -3.452 20.271 1.00 92.75 107 ARG A N 1
ATOM 819 C CA . ARG A 1 107 ? -19.890 -4.176 20.602 1.00 92.75 107 ARG A CA 1
ATOM 820 C C . ARG A 1 107 ? -19.907 -4.596 22.070 1.00 92.75 107 ARG A C 1
ATOM 822 O O . ARG A 1 107 ? -20.903 -4.380 22.756 1.00 92.75 107 ARG A O 1
ATOM 829 N N . ARG A 1 108 ? -18.805 -5.170 22.565 1.00 89.12 108 ARG A N 1
ATOM 830 C CA . ARG A 1 108 ? -18.664 -5.616 23.961 1.00 89.12 108 ARG A CA 1
ATOM 831 C C . ARG A 1 108 ? -18.613 -4.445 24.935 1.00 89.12 108 ARG A C 1
ATOM 833 O O . ARG A 1 108 ? -19.309 -4.489 25.944 1.00 89.12 108 ARG A O 1
ATOM 840 N N . ALA A 1 109 ? -17.850 -3.399 24.620 1.00 89.19 109 ALA A N 1
ATOM 841 C CA . ALA A 1 109 ? -17.703 -2.220 25.471 1.00 89.19 109 ALA A CA 1
ATOM 842 C C . ALA A 1 109 ? -19.043 -1.507 25.735 1.00 89.19 109 ALA A C 1
ATOM 844 O O . ALA A 1 109 ? -19.271 -1.031 26.845 1.00 89.19 109 ALA A O 1
ATOM 845 N N . PHE A 1 110 ? -19.940 -1.479 24.743 1.00 92.12 110 PHE A N 1
ATOM 846 C CA . PHE A 1 110 ? -21.247 -0.817 24.842 1.00 92.12 110 PHE A CA 1
ATOM 847 C C . PHE A 1 110 ? -22.442 -1.773 24.947 1.00 92.12 110 PHE A C 1
ATOM 849 O O . PHE A 1 110 ? -23.583 -1.317 24.954 1.00 92.12 110 PHE A O 1
ATOM 856 N N . GLY A 1 111 ? -22.209 -3.085 25.043 1.00 90.50 111 GLY A N 1
ATOM 857 C CA . GLY A 1 111 ? -23.276 -4.082 25.168 1.00 90.50 111 GLY A CA 1
ATOM 858 C C . GLY A 1 111 ? -24.234 -4.122 23.972 1.00 90.50 111 GLY A C 1
ATOM 859 O O . GLY A 1 111 ? -25.428 -4.350 24.154 1.00 90.50 111 GLY A O 1
ATOM 860 N N . LEU A 1 112 ? -23.738 -3.882 22.755 1.00 92.69 112 LEU A N 1
ATOM 861 C CA . LEU A 1 112 ? -24.570 -3.849 21.551 1.00 92.69 112 LEU A CA 1
ATOM 862 C C . LEU A 1 112 ? -25.027 -5.268 21.159 1.00 92.69 112 LEU A C 1
ATOM 864 O O . LEU A 1 112 ? -24.247 -6.231 21.167 1.00 92.69 112 LEU A O 1
ATOM 868 N N . ALA A 1 113 ? -26.301 -5.398 20.787 1.00 91.06 113 ALA A N 1
ATOM 869 C CA . ALA A 1 113 ? -26.868 -6.655 20.304 1.00 91.06 113 ALA A CA 1
ATOM 870 C C . ALA A 1 113 ? -26.364 -6.985 18.888 1.00 91.06 113 ALA A C 1
ATOM 872 O O . ALA A 1 113 ? -26.338 -6.103 18.024 1.00 91.06 113 ALA A O 1
ATOM 873 N N . LEU A 1 114 ? -26.040 -8.261 18.624 1.00 91.50 114 LEU A N 1
ATOM 874 C CA . LEU A 1 114 ? -25.864 -8.741 17.248 1.00 91.50 114 LEU A CA 1
ATOM 875 C C . LEU A 1 114 ? -27.221 -8.726 16.545 1.00 91.50 114 LEU A C 1
ATOM 877 O O . LEU A 1 114 ? -28.027 -9.639 16.681 1.00 91.50 114 LEU A O 1
ATOM 881 N N . SER A 1 115 ? -27.469 -7.638 15.832 1.00 92.75 115 SER A N 1
ATOM 882 C CA . SER A 1 115 ? -28.717 -7.341 15.139 1.00 92.75 115 SER A CA 1
ATOM 883 C C . SER A 1 115 ? -28.419 -6.955 13.690 1.00 92.75 115 SER A C 1
ATOM 885 O O . SER A 1 115 ? -27.284 -6.565 13.394 1.00 92.75 115 SER A O 1
ATOM 887 N N . PRO A 1 116 ? -29.416 -6.982 12.789 1.00 94.44 116 PRO A N 1
ATOM 888 C CA . PRO A 1 116 ? -29.241 -6.481 11.427 1.00 94.44 116 PRO A CA 1
ATOM 889 C C . PRO A 1 116 ? -28.683 -5.050 11.386 1.00 94.44 116 PRO A C 1
ATOM 891 O O . PRO A 1 116 ? -27.816 -4.757 10.572 1.00 94.44 116 PRO A O 1
ATOM 894 N N . ALA A 1 117 ? -29.091 -4.183 12.322 1.00 94.31 117 ALA A N 1
ATOM 895 C CA . ALA A 1 117 ? -28.557 -2.825 12.439 1.00 94.31 117 ALA A CA 1
ATOM 896 C C . ALA A 1 117 ? -27.047 -2.801 12.743 1.00 94.31 117 ALA A C 1
ATOM 898 O O . ALA A 1 117 ? -26.327 -1.966 12.200 1.00 94.31 117 ALA A O 1
ATOM 899 N N . PHE A 1 118 ? -26.553 -3.725 13.576 1.00 96.50 118 PHE A N 1
ATOM 900 C CA . PHE A 1 118 ? -25.121 -3.846 13.861 1.00 96.50 118 PHE A CA 1
ATOM 901 C C . PHE A 1 118 ? -24.330 -4.312 12.637 1.00 96.50 118 PHE A C 1
ATOM 903 O O . PHE A 1 118 ? -23.318 -3.700 12.314 1.00 96.50 118 PHE A O 1
ATOM 910 N N . PHE A 1 119 ? -24.808 -5.330 11.917 1.00 97.12 119 PHE A N 1
ATOM 911 C CA . PHE A 1 119 ? -24.149 -5.779 10.687 1.00 97.12 119 PHE A CA 1
ATOM 912 C C . PHE A 1 119 ? -24.221 -4.739 9.565 1.00 97.12 119 PHE A C 1
ATOM 914 O O . PHE A 1 119 ? -23.261 -4.600 8.817 1.00 97.12 119 PHE A O 1
ATOM 921 N N . PHE A 1 120 ? -25.292 -3.946 9.491 1.00 97.00 120 PHE A N 1
ATOM 922 C CA . PHE A 1 120 ? -25.376 -2.812 8.572 1.00 97.00 120 PHE A CA 1
ATOM 923 C C . PHE A 1 120 ? -24.333 -1.733 8.898 1.00 97.00 120 PHE A C 1
ATOM 925 O O . PHE A 1 120 ? -23.628 -1.265 8.009 1.00 97.00 120 PHE A O 1
ATOM 932 N N . ALA A 1 121 ? -24.169 -1.382 10.178 1.00 97.88 121 ALA A N 1
ATOM 933 C CA . ALA A 1 121 ? -23.119 -0.461 10.610 1.00 97.88 121 ALA A CA 1
ATOM 934 C C . ALA A 1 121 ? -21.710 -1.030 10.363 1.00 97.88 121 ALA A C 1
ATOM 936 O O . ALA A 1 121 ? -20.825 -0.301 9.921 1.00 97.88 121 ALA A O 1
ATOM 937 N N . ALA A 1 122 ? -21.506 -2.331 10.594 1.00 98.44 122 ALA A N 1
ATOM 938 C CA . ALA A 1 122 ? -20.250 -3.012 10.292 1.00 98.44 122 ALA A CA 1
ATOM 939 C C . ALA A 1 122 ? -19.950 -3.015 8.785 1.00 98.44 122 ALA A C 1
ATOM 941 O O . ALA A 1 122 ? -18.818 -2.745 8.394 1.00 98.44 122 ALA A O 1
ATOM 942 N N . ALA A 1 123 ? -20.956 -3.242 7.937 1.00 98.50 123 ALA A N 1
ATOM 943 C CA . ALA A 1 123 ? -20.824 -3.149 6.488 1.00 98.50 123 ALA A CA 1
ATOM 944 C C . ALA A 1 123 ? -20.513 -1.715 6.033 1.00 98.50 123 ALA A C 1
ATOM 946 O O . ALA A 1 123 ? -19.633 -1.523 5.202 1.00 98.50 123 ALA A O 1
ATOM 947 N N . GLY A 1 124 ? -21.163 -0.702 6.617 1.00 97.88 124 GLY A N 1
ATOM 948 C CA . GLY A 1 124 ? -20.858 0.709 6.356 1.00 97.88 124 GLY A CA 1
ATOM 949 C C . GLY A 1 124 ? -19.439 1.101 6.781 1.00 97.88 124 GLY A C 1
ATOM 950 O O . GLY A 1 124 ? -18.744 1.801 6.050 1.00 97.88 124 GLY A O 1
ATOM 951 N N . PHE A 1 125 ? -18.970 0.597 7.924 1.00 98.25 125 PHE A N 1
ATOM 952 C CA . PHE A 1 125 ? -17.585 0.769 8.362 1.00 98.25 125 PHE A CA 1
ATOM 953 C C . PHE A 1 125 ? -16.600 0.076 7.407 1.00 98.25 125 PHE A C 1
ATOM 955 O O . PHE A 1 125 ? -15.642 0.705 6.967 1.00 98.25 125 PHE A O 1
ATOM 962 N N . ALA A 1 126 ? -16.864 -1.176 7.015 1.00 97.94 126 ALA A N 1
ATOM 963 C CA . ALA A 1 126 ? -16.054 -1.893 6.027 1.00 97.94 126 ALA A CA 1
ATOM 964 C C . ALA A 1 126 ? -16.017 -1.154 4.683 1.00 97.94 126 ALA A C 1
ATOM 966 O O . ALA A 1 126 ? -14.959 -1.064 4.065 1.00 97.94 126 ALA A O 1
ATOM 967 N N . TYR A 1 127 ? -17.148 -0.592 4.254 1.00 97.19 127 TYR A N 1
ATOM 968 C CA . TYR A 1 127 ? -17.258 0.171 3.016 1.00 97.19 127 TYR A CA 1
ATOM 969 C C . TYR A 1 127 ? -16.343 1.392 3.056 1.00 97.19 127 TYR A C 1
ATOM 971 O O . TYR A 1 127 ? -15.483 1.514 2.198 1.00 97.19 127 TYR A O 1
ATOM 979 N N . LEU A 1 128 ? -16.443 2.223 4.099 1.00 95.69 128 LEU A N 1
ATOM 980 C CA . LEU A 1 128 ? -15.599 3.413 4.260 1.00 95.69 128 LEU A CA 1
ATOM 981 C C . LEU A 1 128 ? -14.102 3.081 4.286 1.00 95.69 128 LEU A C 1
ATOM 983 O O . LEU A 1 128 ? -13.303 3.849 3.759 1.00 95.69 128 LEU A O 1
ATOM 987 N N . LEU A 1 129 ? -13.724 1.943 4.879 1.00 94.88 129 LEU A N 1
ATOM 988 C CA . LEU A 1 129 ? -12.336 1.478 4.880 1.00 94.88 129 LEU A CA 1
ATOM 989 C C . LEU A 1 129 ? -11.877 1.003 3.500 1.00 94.88 129 LEU A C 1
ATOM 991 O O . LEU A 1 129 ? -10.755 1.285 3.101 1.00 94.88 129 LEU A O 1
ATOM 995 N N . THR A 1 130 ? -12.717 0.249 2.791 1.00 92.75 130 THR A N 1
ATOM 996 C CA . THR A 1 130 ? -12.325 -0.461 1.562 1.00 92.75 130 THR A CA 1
ATOM 997 C C . THR A 1 130 ? -12.514 0.356 0.294 1.00 92.75 130 THR A C 1
ATOM 999 O O . THR A 1 130 ? -11.826 0.123 -0.696 1.00 92.75 130 THR A O 1
ATOM 1002 N N . SER A 1 131 ? -13.391 1.356 0.318 1.00 91.94 131 SER A N 1
ATOM 1003 C CA . SER A 1 131 ? -13.695 2.220 -0.818 1.00 91.94 131 SER A CA 1
ATOM 1004 C C . SER A 1 131 ? -12.756 3.421 -0.939 1.00 91.94 131 SER A C 1
ATOM 1006 O O . SER A 1 131 ? -13.155 4.427 -1.516 1.00 91.94 131 SER A O 1
ATOM 1008 N N . HIS A 1 132 ? -11.567 3.378 -0.338 1.00 90.56 132 HIS A N 1
ATOM 1009 C CA . HIS A 1 132 ? -10.576 4.449 -0.417 1.00 90.56 132 HIS A CA 1
ATOM 1010 C C . HIS A 1 132 ? -9.369 3.992 -1.249 1.00 90.56 132 HIS A C 1
ATOM 1012 O O . HIS A 1 132 ? -8.914 2.865 -1.046 1.00 90.56 132 HIS A O 1
ATOM 1018 N N . PRO A 1 133 ? -8.802 4.827 -2.143 1.00 84.69 133 PRO A N 1
ATOM 1019 C CA . PRO A 1 133 ? -7.676 4.433 -3.003 1.00 84.69 133 PRO A CA 1
ATOM 1020 C C . PRO A 1 133 ? -6.459 3.949 -2.209 1.00 84.69 133 PRO A C 1
ATOM 1022 O O . PRO A 1 133 ? -5.899 2.900 -2.507 1.00 84.69 133 PRO A O 1
ATOM 1025 N N . TYR A 1 134 ? -6.101 4.644 -1.129 1.00 87.19 134 TYR A N 1
ATOM 1026 C CA . TYR A 1 134 ? -4.940 4.258 -0.321 1.00 87.19 134 TYR A CA 1
ATOM 1027 C C . TYR A 1 134 ? -5.150 3.011 0.537 1.00 87.19 134 TYR A C 1
ATOM 1029 O O . TYR A 1 134 ? -4.178 2.504 1.083 1.00 87.19 134 TYR A O 1
ATOM 1037 N N . GLN A 1 135 ? -6.371 2.475 0.663 1.00 86.38 135 GLN A N 1
ATOM 1038 C CA . GLN A 1 135 ? -6.546 1.198 1.360 1.00 86.38 135 GLN A CA 1
ATOM 1039 C C . GLN A 1 135 ? -5.756 0.089 0.661 1.00 86.38 135 GLN A C 1
ATOM 1041 O O . GLN A 1 135 ? -5.163 -0.750 1.333 1.00 86.38 135 GLN A O 1
ATOM 1046 N N . TYR A 1 136 ? -5.744 0.075 -0.669 1.00 77.50 136 TYR A N 1
ATOM 1047 C CA . TYR A 1 136 ? -5.118 -0.988 -1.463 1.00 77.50 136 TYR A CA 1
ATOM 1048 C C . TYR A 1 136 ? -3.607 -1.015 -1.309 1.00 77.50 136 TYR A C 1
ATOM 1050 O O . TYR A 1 136 ? -2.998 -2.077 -1.288 1.00 77.50 136 TYR A O 1
ATOM 1058 N N . GLU A 1 137 ? -3.032 0.162 -1.143 1.00 78.25 137 GLU A N 1
ATOM 1059 C CA . GLU A 1 137 ? -1.619 0.341 -0.905 1.00 78.25 137 GLU A CA 1
ATOM 1060 C C . GLU A 1 137 ? -1.291 0.104 0.578 1.00 78.25 137 GLU A C 1
ATOM 1062 O O . GLU A 1 137 ? -0.537 -0.798 0.931 1.00 78.25 137 GLU A O 1
ATOM 1067 N N . TYR A 1 138 ? -1.953 0.823 1.487 1.00 81.75 138 TYR A N 1
ATOM 1068 C CA . TYR A 1 138 ? -1.648 0.806 2.918 1.00 81.75 138 TYR A CA 1
ATOM 1069 C C . TYR A 1 138 ? -1.908 -0.546 3.603 1.00 81.75 138 TYR A C 1
ATOM 1071 O O . TYR A 1 138 ? -1.186 -0.933 4.524 1.00 81.75 138 TYR A O 1
ATOM 1079 N N . SER A 1 139 ? -2.952 -1.272 3.190 1.00 75.25 139 SER A N 1
ATOM 1080 C CA . SER A 1 139 ? -3.396 -2.489 3.886 1.00 75.25 139 SER A CA 1
ATOM 1081 C C . SER A 1 139 ? -2.453 -3.681 3.714 1.00 75.25 139 SER A C 1
ATOM 1083 O O . SER A 1 139 ? -2.419 -4.562 4.574 1.00 75.25 139 SER A O 1
ATOM 1085 N N . THR A 1 140 ? -1.651 -3.686 2.652 1.00 72.50 140 THR A N 1
ATOM 1086 C CA . THR A 1 140 ? -0.713 -4.768 2.342 1.00 72.50 140 THR A CA 1
ATOM 1087 C C . THR A 1 140 ? 0.738 -4.303 2.257 1.00 72.50 140 THR A C 1
ATOM 1089 O O . THR A 1 140 ? 1.622 -5.116 2.523 1.00 72.50 140 THR A O 1
ATOM 1092 N N . TRP A 1 141 ? 1.001 -3.019 1.980 1.00 73.81 141 TRP A N 1
ATOM 1093 C CA . TRP A 1 141 ? 2.358 -2.465 1.981 1.00 73.81 141 TRP A CA 1
ATOM 1094 C C . TRP A 1 141 ? 2.878 -2.199 3.401 1.00 73.81 141 TRP A C 1
ATOM 1096 O O . TRP A 1 141 ? 4.010 -2.554 3.721 1.00 73.81 141 TRP A O 1
ATOM 1106 N N . ASP A 1 142 ? 2.044 -1.657 4.298 1.00 84.62 142 ASP A N 1
ATOM 1107 C CA . ASP A 1 142 ? 2.450 -1.321 5.669 1.00 84.62 142 ASP A CA 1
ATOM 1108 C C . ASP A 1 142 ? 1.971 -2.347 6.709 1.00 84.62 142 ASP A C 1
ATOM 1110 O O . ASP A 1 142 ? 1.287 -2.037 7.695 1.00 84.62 142 ASP A O 1
ATOM 1114 N N . LEU A 1 143 ? 2.350 -3.610 6.493 1.00 89.31 143 LEU A N 1
ATOM 1115 C CA . LEU A 1 143 ? 1.996 -4.718 7.384 1.00 89.31 143 LEU A CA 1
ATOM 1116 C C . LEU A 1 143 ? 2.378 -4.444 8.848 1.00 89.31 143 LEU A C 1
ATOM 1118 O O . LEU A 1 143 ? 1.660 -4.841 9.766 1.00 89.31 143 LEU A O 1
ATOM 1122 N N . PHE A 1 144 ? 3.504 -3.776 9.097 1.00 92.19 144 PHE A N 1
ATOM 1123 C CA . PHE A 1 144 ? 3.984 -3.555 10.462 1.00 92.19 144 PHE A CA 1
ATOM 1124 C C . PHE A 1 144 ? 3.044 -2.644 11.252 1.00 92.19 144 PHE A C 1
ATOM 1126 O O . PHE A 1 144 ? 2.795 -2.905 12.431 1.00 92.19 144 PHE A O 1
ATOM 1133 N N . SER A 1 145 ? 2.453 -1.627 10.617 1.00 92.38 145 SER A N 1
ATOM 1134 C CA . SER A 1 145 ? 1.403 -0.836 11.263 1.00 92.38 145 SER A CA 1
ATOM 1135 C C . SER A 1 145 ? 0.154 -1.683 11.524 1.00 92.38 145 SER A C 1
ATOM 1137 O O . SER A 1 145 ? -0.388 -1.625 12.627 1.00 92.38 145 SER A O 1
ATOM 1139 N N . GLN A 1 146 ? -0.261 -2.532 10.577 1.00 94.25 146 GLN A N 1
ATOM 1140 C CA . GLN A 1 146 ? -1.417 -3.423 10.758 1.00 94.25 146 GLN A CA 1
ATOM 1141 C C . GLN A 1 146 ? -1.227 -4.388 11.941 1.00 94.25 146 GLN A C 1
ATOM 1143 O O . GLN A 1 146 ? -2.133 -4.550 12.759 1.00 94.25 146 GLN A O 1
ATOM 1148 N N . LEU A 1 147 ? -0.041 -4.988 12.073 1.00 95.50 147 LEU A N 1
ATOM 1149 C CA . LEU A 1 147 ? 0.308 -5.859 13.197 1.00 95.50 147 LEU A CA 1
ATOM 1150 C C . LEU A 1 147 ? 0.366 -5.085 14.519 1.00 95.50 147 LEU A C 1
ATOM 1152 O O . LEU A 1 147 ? -0.186 -5.546 15.516 1.00 95.50 147 LEU A O 1
ATOM 1156 N N . SER A 1 148 ? 0.981 -3.897 14.534 1.00 95.69 148 SER A N 1
ATOM 1157 C CA . SER A 1 148 ? 1.016 -3.030 15.721 1.00 95.69 148 SER A CA 1
ATOM 1158 C C . SER A 1 148 ? -0.396 -2.731 16.238 1.00 95.69 148 SER A C 1
ATOM 1160 O O . SER A 1 148 ? -0.681 -2.925 17.423 1.00 95.69 148 SER A O 1
ATOM 1162 N N . PHE A 1 149 ? -1.319 -2.371 15.338 1.00 96.50 149 PHE A N 1
ATOM 1163 C CA . PHE A 1 149 ? -2.725 -2.158 15.682 1.00 96.50 149 PHE A CA 1
ATOM 1164 C C . PHE A 1 149 ? -3.388 -3.419 16.252 1.00 96.50 149 PHE A C 1
ATOM 1166 O O . PHE A 1 149 ? -4.067 -3.340 17.278 1.00 96.50 149 PHE A O 1
ATOM 1173 N N . LEU A 1 150 ? -3.151 -4.585 15.639 1.00 96.62 150 LEU A N 1
ATOM 1174 C CA . LEU A 1 150 ? -3.726 -5.860 16.074 1.00 96.62 150 LEU A CA 1
ATOM 1175 C C . LEU A 1 150 ? -3.320 -6.214 17.511 1.00 96.62 150 LEU A C 1
ATOM 1177 O O . LEU A 1 150 ? -4.166 -6.574 18.333 1.00 96.62 150 LEU A O 1
ATOM 1181 N N . PHE A 1 151 ? -2.035 -6.075 17.843 1.00 96.44 151 PHE A N 1
ATOM 1182 C CA . PHE A 1 151 ? -1.544 -6.340 19.197 1.00 96.44 151 PHE A CA 1
ATOM 1183 C C . PHE A 1 151 ? -2.121 -5.356 20.223 1.00 96.44 151 PHE A C 1
ATOM 1185 O O . PHE A 1 151 ? -2.504 -5.769 21.322 1.00 96.44 151 PHE A O 1
ATOM 1192 N N . LEU A 1 152 ? -2.270 -4.078 19.862 1.00 95.75 152 LEU A N 1
ATOM 1193 C CA . LEU A 1 152 ? -2.937 -3.095 20.719 1.00 95.75 152 LEU A CA 1
ATOM 1194 C C . LEU A 1 152 ? -4.420 -3.433 20.930 1.00 95.75 152 LEU A C 1
ATOM 1196 O O . LEU A 1 152 ? -4.904 -3.344 22.060 1.00 95.75 152 LEU A O 1
ATOM 1200 N N . LEU A 1 153 ? -5.130 -3.890 19.892 1.00 94.62 153 LEU A N 1
ATOM 1201 C CA . LEU A 1 153 ? -6.512 -4.367 20.009 1.00 94.62 153 LEU A CA 1
ATOM 1202 C C . LEU A 1 153 ? -6.625 -5.568 20.954 1.00 94.62 153 LEU A C 1
ATOM 1204 O O . LEU A 1 153 ? -7.523 -5.588 21.799 1.00 94.62 153 LEU A O 1
ATOM 1208 N N . PHE A 1 154 ? -5.709 -6.540 20.872 1.00 92.81 154 PHE A N 1
ATOM 1209 C CA . PHE A 1 154 ? -5.660 -7.642 21.839 1.00 92.81 154 PHE A CA 1
ATOM 1210 C C . PHE A 1 154 ? -5.428 -7.135 23.266 1.00 92.81 154 PHE A C 1
ATOM 1212 O O . PHE A 1 154 ? -6.085 -7.608 24.195 1.00 92.81 154 PHE A O 1
ATOM 1219 N N . GLY A 1 155 ? -4.567 -6.128 23.442 1.00 90.75 155 GLY A N 1
ATOM 1220 C CA . GLY A 1 155 ? -4.343 -5.472 24.731 1.00 90.75 155 GLY A CA 1
ATOM 1221 C C . GLY A 1 155 ? -5.621 -4.863 25.307 1.00 90.75 155 GLY A C 1
ATOM 1222 O O . GLY A 1 155 ? -5.990 -5.148 26.449 1.00 90.75 155 GLY A O 1
ATOM 1223 N N . VAL A 1 156 ? -6.349 -4.078 24.508 1.00 88.25 156 VAL A N 1
ATOM 1224 C CA . VAL A 1 156 ? -7.629 -3.482 24.930 1.00 88.25 156 VAL A CA 1
ATOM 1225 C C . VAL A 1 156 ? -8.663 -4.564 25.235 1.00 88.25 156 VAL A C 1
ATOM 1227 O O . VAL A 1 156 ? -9.373 -4.478 26.239 1.00 88.25 156 VAL A O 1
ATOM 1230 N N . TYR A 1 157 ? -8.725 -5.611 24.412 1.00 86.81 157 TYR A N 1
ATOM 1231 C CA . TYR A 1 157 ? -9.638 -6.725 24.621 1.00 86.81 157 TYR A CA 1
ATOM 1232 C C . TYR A 1 157 ? -9.411 -7.429 25.969 1.00 86.81 157 TYR A C 1
ATOM 1234 O O . TYR A 1 157 ? -10.377 -7.648 26.706 1.00 86.81 157 TYR A O 1
ATOM 1242 N N . LEU A 1 158 ? -8.157 -7.724 26.336 1.00 83.62 158 LEU A N 1
ATOM 1243 C CA . LEU A 1 158 ? -7.839 -8.287 27.653 1.00 83.62 158 LEU A CA 1
ATOM 1244 C C . LEU A 1 158 ? -8.226 -7.331 28.790 1.00 83.62 158 LEU A C 1
ATOM 1246 O O . LEU A 1 158 ? -8.810 -7.764 29.785 1.00 83.62 158 LEU A O 1
ATOM 1250 N N . GLY A 1 159 ? -7.974 -6.030 28.625 1.00 78.25 159 GLY A N 1
ATOM 1251 C CA . GLY A 1 159 ? -8.373 -5.014 29.602 1.00 78.25 159 GLY A CA 1
ATOM 1252 C C . GLY A 1 159 ? -9.886 -4.986 29.860 1.00 78.25 159 GLY A C 1
ATOM 1253 O O . GLY A 1 159 ? -10.319 -4.897 31.011 1.00 78.25 159 GLY A O 1
ATOM 1254 N N . LEU A 1 160 ? -10.707 -5.134 28.814 1.00 77.44 160 LEU A N 1
ATOM 1255 C CA . LEU A 1 160 ? -12.172 -5.171 28.933 1.00 77.44 160 LEU A CA 1
ATOM 1256 C C . LEU A 1 160 ? -12.691 -6.418 29.663 1.00 77.44 160 LEU A C 1
ATOM 1258 O O . LEU A 1 160 ? -13.713 -6.344 30.346 1.00 77.44 160 LEU A O 1
ATOM 1262 N N . GLN A 1 161 ? -11.980 -7.543 29.574 1.00 73.38 161 GLN A N 1
ATOM 1263 C CA . GLN A 1 161 ? -12.321 -8.787 30.275 1.00 73.38 161 GLN A CA 1
ATOM 1264 C C . GLN A 1 161 ? -11.974 -8.755 31.776 1.00 73.38 161 GLN A C 1
ATOM 1266 O O . GLN A 1 161 ? -12.116 -9.761 32.467 1.00 73.38 161 GLN A O 1
ATOM 1271 N N . ARG A 1 162 ? -11.545 -7.597 32.305 1.00 70.31 162 ARG A N 1
ATOM 1272 C CA . ARG A 1 162 ? -11.111 -7.407 33.701 1.00 70.31 162 ARG A CA 1
ATOM 1273 C C . ARG A 1 162 ? -9.932 -8.297 34.104 1.00 70.31 162 ARG A C 1
ATOM 1275 O O . ARG A 1 162 ? -9.725 -8.528 35.296 1.00 70.31 162 ARG A O 1
ATOM 1282 N N . TYR A 1 163 ? -9.137 -8.750 33.134 1.00 62.06 163 TYR A N 1
ATOM 1283 C CA . TYR A 1 163 ? -7.822 -9.298 33.431 1.00 62.06 163 TYR A CA 1
ATOM 1284 C C . TYR A 1 163 ? -6.933 -8.221 34.061 1.00 62.06 163 TYR A C 1
ATOM 1286 O O . TYR A 1 163 ? -7.192 -7.017 33.969 1.00 62.06 163 TYR A O 1
ATOM 1294 N N . ALA A 1 164 ? -5.875 -8.652 34.739 1.00 72.44 164 ALA A N 1
ATOM 1295 C CA . ALA A 1 164 ? -4.968 -7.726 35.386 1.00 72.44 164 ALA A CA 1
ATOM 1296 C C . ALA A 1 164 ? -4.254 -6.859 34.333 1.00 72.44 164 ALA A C 1
ATOM 1298 O O . ALA A 1 164 ? -3.641 -7.384 33.406 1.00 72.44 164 ALA A O 1
ATOM 1299 N N . TYR A 1 165 ? -4.318 -5.530 34.493 1.00 74.81 165 TYR A N 1
ATOM 1300 C CA . TYR A 1 165 ? -3.802 -4.558 33.518 1.00 74.81 165 TYR A CA 1
ATOM 1301 C C . TYR A 1 165 ? -2.334 -4.793 33.119 1.00 74.81 165 TYR A C 1
ATOM 1303 O O . TYR A 1 165 ? -1.945 -4.429 32.015 1.00 74.81 165 TYR A O 1
ATOM 1311 N N . TRP A 1 166 ? -1.529 -5.457 33.957 1.00 76.69 166 TRP A N 1
ATOM 1312 C CA . TRP A 1 166 ? -0.156 -5.835 33.608 1.00 76.69 166 TRP A CA 1
ATOM 1313 C C . TRP A 1 166 ? -0.068 -6.715 32.350 1.00 76.69 166 TRP A C 1
ATOM 1315 O O . TRP A 1 166 ? 0.947 -6.671 31.671 1.00 76.69 166 TRP A O 1
ATOM 1325 N N . GLN A 1 167 ? -1.123 -7.453 31.982 1.00 83.94 167 GLN A N 1
ATOM 1326 C CA . GLN A 1 167 ? -1.178 -8.246 30.745 1.00 83.94 167 GLN A CA 1
ATOM 1327 C C . GLN A 1 167 ? -1.340 -7.389 29.478 1.00 83.94 167 GLN A C 1
ATOM 1329 O O . GLN A 1 167 ? -1.033 -7.849 28.381 1.00 83.94 167 GLN A O 1
ATOM 1334 N N . VAL A 1 168 ? -1.771 -6.130 29.612 1.00 89.44 168 VAL A N 1
ATOM 1335 C CA . VAL A 1 168 ? -1.829 -5.167 28.498 1.00 89.44 168 VAL A CA 1
ATOM 1336 C C . VAL A 1 168 ? -0.423 -4.701 28.112 1.00 89.44 168 VAL A C 1
ATOM 1338 O O . VAL A 1 168 ? -0.155 -4.472 26.935 1.00 89.44 168 VAL A O 1
ATOM 1341 N N . PHE A 1 169 ? 0.488 -4.609 29.087 1.00 94.31 169 PHE A N 1
ATOM 1342 C CA . PHE A 1 169 ? 1.867 -4.170 28.876 1.00 94.31 169 PHE A CA 1
ATOM 1343 C C . PHE A 1 169 ? 2.626 -4.987 27.819 1.00 94.31 169 PHE A C 1
ATOM 1345 O O . PHE A 1 169 ? 3.111 -4.367 26.877 1.00 94.31 169 PHE A O 1
ATOM 1352 N N . PRO A 1 170 ? 2.728 -6.333 27.896 1.00 95.12 170 PRO A N 1
ATOM 1353 C CA . PRO A 1 170 ? 3.478 -7.100 26.903 1.00 95.12 170 PRO A CA 1
ATOM 1354 C C . PRO A 1 170 ? 2.887 -6.972 25.495 1.00 95.12 170 PRO A C 1
ATOM 1356 O O . PRO A 1 170 ? 3.643 -6.911 24.533 1.00 95.12 170 PRO A O 1
ATOM 1359 N N . LEU A 1 171 ? 1.561 -6.870 25.354 1.00 95.25 171 LEU A N 1
ATOM 1360 C CA . LEU A 1 171 ? 0.917 -6.688 24.048 1.00 95.25 171 LEU A CA 1
ATOM 1361 C C . LEU A 1 171 ? 1.186 -5.296 23.465 1.00 95.25 171 LEU A C 1
ATOM 1363 O O . LEU A 1 171 ? 1.517 -5.182 22.288 1.00 95.25 171 LEU A O 1
ATOM 1367 N N . ALA A 1 172 ? 1.113 -4.247 24.290 1.00 95.69 172 ALA A N 1
ATOM 1368 C CA . ALA A 1 172 ? 1.491 -2.898 23.876 1.00 95.69 172 ALA A CA 1
ATOM 1369 C C . ALA A 1 172 ? 2.983 -2.813 23.516 1.00 95.69 172 ALA A C 1
ATOM 1371 O O . ALA A 1 172 ? 3.334 -2.233 22.492 1.00 95.69 172 ALA A O 1
ATOM 1372 N N . LEU A 1 173 ? 3.850 -3.444 24.315 1.00 96.25 173 LEU A N 1
ATOM 1373 C CA . LEU A 1 173 ? 5.288 -3.508 24.067 1.00 96.25 173 LEU A CA 1
ATOM 1374 C C . LEU A 1 173 ? 5.587 -4.205 22.737 1.00 96.25 173 LEU A C 1
ATOM 1376 O O . LEU A 1 173 ? 6.332 -3.660 21.931 1.00 96.25 173 LEU A O 1
ATOM 1380 N N . VAL A 1 174 ? 4.973 -5.364 22.473 1.00 95.81 174 VAL A N 1
ATOM 1381 C CA . VAL A 1 174 ? 5.093 -6.063 21.184 1.00 95.81 174 VAL A CA 1
ATOM 1382 C C . VAL A 1 174 ? 4.607 -5.181 20.035 1.00 95.81 174 VAL A C 1
ATOM 1384 O O . VAL A 1 174 ? 5.317 -5.052 19.041 1.00 95.81 174 VAL A O 1
ATOM 1387 N N . GLY A 1 175 ? 3.451 -4.524 20.176 1.00 95.50 175 GLY A N 1
ATOM 1388 C CA . GLY A 1 175 ? 2.932 -3.611 19.156 1.00 95.50 175 GLY A CA 1
ATOM 1389 C C . GLY A 1 175 ? 3.924 -2.497 18.812 1.00 95.50 175 GLY A C 1
ATOM 1390 O O . GLY A 1 175 ? 4.229 -2.284 17.641 1.00 95.50 175 GLY A O 1
ATOM 1391 N N . PHE A 1 176 ? 4.503 -1.845 19.823 1.00 94.88 176 PHE A N 1
ATOM 1392 C CA . PHE A 1 176 ? 5.467 -0.756 19.633 1.00 94.88 176 PHE A CA 1
ATOM 1393 C C . PHE A 1 176 ? 6.862 -1.223 19.192 1.00 94.88 176 PHE A C 1
ATOM 1395 O O . PHE A 1 176 ? 7.552 -0.479 18.499 1.00 94.88 176 PHE A O 1
ATOM 1402 N N . LEU A 1 177 ? 7.273 -2.447 19.540 1.00 93.12 177 LEU A N 1
ATOM 1403 C CA . LEU A 1 177 ? 8.487 -3.072 19.003 1.00 93.12 177 LEU A CA 1
ATOM 1404 C C . LEU A 1 177 ? 8.341 -3.427 17.521 1.00 93.12 177 LEU A C 1
ATOM 1406 O O . LEU A 1 177 ? 9.321 -3.356 16.783 1.00 93.12 177 LEU A O 1
ATOM 1410 N N . ILE A 1 178 ? 7.132 -3.793 17.084 1.00 93.25 178 ILE A N 1
ATOM 1411 C CA . ILE A 1 178 ? 6.832 -4.001 15.666 1.00 93.25 178 ILE A CA 1
ATOM 1412 C C . ILE A 1 178 ? 6.836 -2.657 14.935 1.00 93.25 178 ILE A C 1
ATOM 1414 O O . ILE A 1 178 ? 7.569 -2.492 13.957 1.00 93.25 178 ILE A O 1
ATOM 1418 N N . LYS A 1 179 ? 6.018 -1.701 15.400 1.00 91.12 179 LYS A N 1
ATOM 1419 C CA . LYS A 1 179 ? 5.962 -0.338 14.861 1.00 91.12 179 LYS A CA 1
ATOM 1420 C C . LYS A 1 179 ? 5.263 0.641 15.806 1.00 91.12 179 LYS A C 1
ATOM 1422 O O . LYS A 1 179 ? 4.184 0.373 16.328 1.00 91.12 179 LYS A O 1
ATOM 1427 N N . GLU A 1 180 ? 5.830 1.830 15.955 1.00 89.81 180 GLU A N 1
ATOM 1428 C CA . GLU A 1 180 ? 5.364 2.889 16.858 1.00 89.81 180 GLU A CA 1
ATOM 1429 C C . GLU A 1 180 ? 4.151 3.713 16.366 1.00 89.81 180 GLU A C 1
ATOM 1431 O O . GLU A 1 180 ? 3.682 4.592 17.088 1.00 89.81 180 GLU A O 1
ATOM 1436 N N . THR A 1 181 ? 3.596 3.426 15.178 1.00 91.19 181 THR A N 1
ATOM 1437 C CA . THR A 1 181 ? 2.525 4.213 14.517 1.00 91.19 181 THR A CA 1
ATOM 1438 C C . THR A 1 181 ? 1.357 4.602 15.431 1.00 91.19 181 THR A C 1
ATOM 1440 O O . THR A 1 181 ? 0.835 5.708 15.336 1.00 91.19 181 THR A O 1
ATOM 1443 N N . TYR A 1 182 ? 0.938 3.718 16.337 1.00 95.62 182 TYR A N 1
ATOM 1444 C CA . TYR A 1 182 ? -0.267 3.920 17.147 1.00 95.62 182 TYR A CA 1
ATOM 1445 C C . TYR A 1 182 ? 0.002 4.368 18.589 1.00 95.62 182 TYR A C 1
ATOM 1447 O O . TYR A 1 182 ? -0.928 4.394 19.395 1.00 95.62 182 TYR A O 1
ATOM 1455 N N . VAL A 1 183 ? 1.234 4.757 18.942 1.00 95.25 183 VAL A N 1
ATOM 1456 C CA . VAL A 1 183 ? 1.567 5.234 20.303 1.00 95.25 183 VAL A CA 1
ATOM 1457 C C . VAL A 1 183 ? 0.721 6.452 20.687 1.00 95.25 183 VAL A C 1
ATOM 1459 O O . VAL A 1 183 ? 0.123 6.479 21.768 1.00 95.25 183 VAL A O 1
ATOM 1462 N N . ALA A 1 184 ? 0.618 7.441 19.792 1.00 95.50 184 ALA A N 1
ATOM 1463 C CA . ALA A 1 184 ? -0.186 8.643 20.016 1.00 95.50 184 ALA A CA 1
ATOM 1464 C C . ALA A 1 184 ? -1.677 8.298 20.157 1.00 95.50 184 ALA A C 1
ATOM 1466 O O . ALA A 1 184 ? -2.329 8.718 21.114 1.00 95.50 184 ALA A O 1
ATOM 1467 N N . SER A 1 185 ? -2.201 7.460 19.259 1.00 97.50 185 SER A N 1
ATOM 1468 C CA . SER A 1 185 ? -3.591 6.996 19.286 1.00 97.50 185 SER A CA 1
ATOM 1469 C C . SER A 1 185 ? -3.933 6.262 20.585 1.00 97.50 185 SER A C 1
ATOM 1471 O O . SER A 1 185 ? -4.927 6.581 21.239 1.00 97.50 185 SER A O 1
ATOM 1473 N N . ALA A 1 186 ? -3.091 5.310 20.994 1.00 96.69 186 ALA A N 1
ATOM 1474 C CA . ALA A 1 186 ? -3.268 4.550 22.225 1.00 96.69 186 ALA A CA 1
ATOM 1475 C C . ALA A 1 186 ? -3.220 5.459 23.463 1.00 96.69 186 ALA A C 1
ATOM 1477 O O . ALA A 1 186 ? -4.023 5.292 24.382 1.00 96.69 186 ALA A O 1
ATOM 1478 N N . SER A 1 187 ? -2.339 6.464 23.458 1.00 96.38 187 SER A N 1
ATOM 1479 C CA . SER A 1 187 ? -2.228 7.452 24.534 1.00 96.38 187 SER A CA 1
ATOM 1480 C C . SER A 1 187 ? -3.481 8.326 24.646 1.00 96.38 187 SER A C 1
ATOM 1482 O O . SER A 1 187 ? -3.983 8.515 25.752 1.00 96.38 187 SER A O 1
ATOM 1484 N N . ILE A 1 188 ? -4.047 8.796 23.525 1.00 96.69 188 ILE A N 1
ATOM 1485 C CA . ILE A 1 188 ? -5.310 9.559 23.514 1.00 96.69 188 ILE A CA 1
ATOM 1486 C C . ILE A 1 188 ? -6.467 8.728 24.073 1.00 96.69 188 ILE A C 1
ATOM 1488 O O . ILE A 1 188 ? -7.226 9.211 24.916 1.00 96.69 188 ILE A O 1
ATOM 1492 N N . LEU A 1 189 ? -6.593 7.465 23.658 1.00 95.31 189 LEU A N 1
ATOM 1493 C CA . LEU A 1 189 ? -7.650 6.579 24.154 1.00 95.31 189 LEU A CA 1
ATOM 1494 C C . LEU A 1 189 ? -7.480 6.264 25.648 1.00 95.31 189 LEU A C 1
ATOM 1496 O O . LEU A 1 189 ? -8.454 6.305 26.404 1.00 95.31 189 LEU A O 1
ATOM 1500 N N . ALA A 1 190 ? -6.250 6.010 26.100 1.00 93.69 190 ALA A N 1
ATOM 1501 C CA . ALA A 1 190 ? -5.944 5.785 27.510 1.00 93.69 190 ALA A CA 1
ATOM 1502 C C . ALA A 1 190 ? -6.166 7.046 28.365 1.00 93.69 190 ALA A C 1
ATOM 1504 O O . ALA A 1 190 ? -6.642 6.954 29.498 1.00 93.69 190 ALA A O 1
ATOM 1505 N N . PHE A 1 191 ? -5.891 8.232 27.821 1.00 94.62 191 PHE A N 1
ATOM 1506 C CA . PHE A 1 191 ? -6.184 9.502 28.479 1.00 94.62 191 PHE A CA 1
ATOM 1507 C C . PHE A 1 191 ? -7.694 9.766 28.570 1.00 94.62 191 PHE A C 1
ATOM 1509 O O . PHE A 1 191 ? -8.196 10.153 29.626 1.00 94.62 191 PHE A O 1
ATOM 1516 N N . ALA A 1 192 ? -8.457 9.475 27.513 1.00 92.75 192 ALA A N 1
ATOM 1517 C CA . ALA A 1 192 ? -9.917 9.544 27.556 1.00 92.75 192 ALA A CA 1
ATOM 1518 C C . ALA A 1 192 ? -10.501 8.587 28.615 1.00 92.75 192 ALA A C 1
ATOM 1520 O O . ALA A 1 192 ? -11.418 8.959 29.356 1.00 92.75 192 ALA A O 1
ATOM 1521 N N . TRP A 1 193 ? -9.933 7.382 28.743 1.00 90.00 193 TRP A N 1
ATOM 1522 C CA . TRP A 1 193 ? -10.270 6.435 29.809 1.00 90.00 193 TRP A CA 1
ATOM 1523 C C . TRP A 1 193 ? -9.968 6.992 31.205 1.00 90.00 193 TRP A C 1
ATOM 1525 O O . TRP A 1 193 ? -10.822 6.899 32.094 1.00 90.00 193 TRP A O 1
ATOM 1535 N N . LEU A 1 194 ? -8.789 7.594 31.391 1.00 92.19 194 LEU A N 1
ATOM 1536 C CA . LEU A 1 194 ? -8.389 8.254 32.633 1.00 92.19 194 LEU A CA 1
ATOM 1537 C C . LEU A 1 194 ? -9.410 9.325 33.027 1.00 92.19 194 LEU A C 1
ATOM 1539 O O . LEU A 1 194 ? -9.949 9.266 34.130 1.00 92.19 194 LEU A O 1
ATOM 1543 N N . LEU A 1 195 ? -9.741 10.248 32.119 1.00 90.50 195 LEU A N 1
ATOM 1544 C CA . LEU A 1 195 ? -10.726 11.305 32.373 1.00 90.50 195 LEU A CA 1
ATOM 1545 C C . LEU A 1 195 ? -12.108 10.746 32.727 1.00 90.50 195 LEU A C 1
ATOM 1547 O O . LEU A 1 195 ? -12.815 11.309 33.563 1.00 90.50 195 LEU A O 1
ATOM 1551 N N . HIS A 1 196 ? -12.504 9.630 32.110 1.00 87.94 196 HIS A N 1
ATOM 1552 C CA . HIS A 1 196 ? -13.770 8.975 32.417 1.00 87.94 196 HIS A CA 1
ATOM 1553 C C . HIS A 1 196 ? -13.806 8.409 33.843 1.00 87.94 196 HIS A C 1
ATOM 1555 O O . HIS A 1 196 ? -14.812 8.555 34.537 1.00 87.94 196 HIS A O 1
ATOM 1561 N N . HIS A 1 197 ? -12.712 7.789 34.288 1.00 87.12 197 HIS A N 1
ATOM 1562 C CA . HIS A 1 197 ? -12.665 7.031 35.539 1.00 87.12 197 HIS A CA 1
ATOM 1563 C C . HIS A 1 197 ? -12.037 7.788 36.714 1.00 87.12 197 HIS A C 1
ATOM 1565 O O . HIS A 1 197 ? -12.074 7.275 37.836 1.00 87.12 197 HIS A O 1
ATOM 1571 N N . LEU A 1 198 ? -11.514 9.001 36.498 1.00 87.44 198 LEU A N 1
ATOM 1572 C CA . LEU A 1 198 ? -10.768 9.778 37.495 1.00 87.44 198 LEU A CA 1
ATOM 1573 C C . LEU A 1 198 ? -11.535 9.949 38.814 1.00 87.44 198 LEU A C 1
ATOM 1575 O O . LEU A 1 198 ? -10.958 9.816 39.888 1.00 87.44 198 LEU A O 1
ATOM 1579 N N . ARG A 1 199 ? -12.854 10.171 38.729 1.00 85.31 199 ARG A N 1
ATOM 1580 C CA . ARG A 1 199 ? -13.738 10.346 39.896 1.00 85.31 199 ARG A CA 1
ATOM 1581 C C . ARG A 1 199 ? -14.022 9.052 40.664 1.00 85.31 199 ARG A C 1
ATOM 1583 O O . ARG A 1 199 ? -14.456 9.118 41.804 1.00 85.31 199 ARG A O 1
ATOM 1590 N N . SER A 1 200 ? -13.815 7.891 40.042 1.00 82.50 200 SER A N 1
ATOM 1591 C CA . SER A 1 200 ? -14.119 6.585 40.642 1.00 82.50 200 SER A CA 1
ATOM 1592 C C . SER A 1 200 ? -12.914 5.966 41.353 1.00 82.50 200 SER A C 1
ATOM 1594 O O . SER A 1 200 ? -13.041 5.448 42.457 1.00 82.50 200 SER A O 1
ATOM 1596 N N . SER A 1 201 ? -11.732 6.001 40.730 1.00 82.19 201 SER A N 1
ATOM 1597 C CA . SER A 1 201 ? -10.498 5.447 41.290 1.00 82.19 201 SER A CA 1
ATOM 1598 C C . SER A 1 201 ? -9.292 5.959 40.509 1.00 82.19 201 SER A C 1
ATOM 1600 O O . SER A 1 201 ? -9.036 5.492 39.400 1.00 82.19 201 SER A O 1
ATOM 1602 N N . GLY A 1 202 ? -8.507 6.864 41.101 1.00 79.38 202 GLY A N 1
ATOM 1603 C CA . GLY A 1 202 ? -7.329 7.440 40.439 1.00 79.38 202 GLY A CA 1
ATOM 1604 C C . GLY A 1 202 ? -6.323 6.384 39.961 1.00 79.38 202 GLY A C 1
ATOM 1605 O O . GLY A 1 202 ? -5.881 6.427 38.817 1.00 79.38 202 GLY A O 1
ATOM 1606 N N . ARG A 1 203 ? -6.031 5.366 40.789 1.00 81.38 203 ARG A N 1
ATOM 1607 C CA . ARG A 1 203 ? -5.084 4.289 40.435 1.00 81.38 203 ARG A CA 1
ATOM 1608 C C . ARG A 1 203 ? -5.562 3.442 39.250 1.00 81.38 203 ARG A C 1
ATOM 1610 O O . ARG A 1 203 ? -4.790 3.196 38.330 1.00 81.38 203 ARG A O 1
ATOM 1617 N N . ARG A 1 204 ? -6.830 3.008 39.241 1.00 81.69 204 ARG A N 1
ATOM 1618 C CA . ARG A 1 204 ? -7.385 2.215 38.124 1.00 81.69 204 ARG A CA 1
ATOM 1619 C C . ARG A 1 204 ? -7.595 3.057 36.864 1.00 81.69 204 ARG A C 1
ATOM 1621 O O . ARG A 1 204 ? -7.502 2.523 35.765 1.00 81.69 204 ARG A O 1
ATOM 1628 N N . ALA A 1 205 ? -7.861 4.351 37.023 1.00 86.00 205 ALA A N 1
ATOM 1629 C CA . ALA A 1 205 ? -8.014 5.281 35.913 1.00 86.00 205 ALA A CA 1
ATOM 1630 C C . ALA A 1 205 ? -6.675 5.562 35.211 1.00 86.00 205 ALA A C 1
ATOM 1632 O O . ALA A 1 205 ? -6.638 5.615 33.986 1.00 86.00 205 ALA A O 1
ATOM 1633 N N . ALA A 1 206 ? -5.577 5.692 35.967 1.00 90.38 206 ALA A N 1
ATOM 1634 C CA . ALA A 1 206 ? -4.249 5.990 35.423 1.00 90.38 206 ALA A CA 1
ATOM 1635 C C . ALA A 1 206 ? -3.521 4.771 34.836 1.00 90.38 206 ALA A C 1
ATOM 1637 O O . ALA A 1 206 ? -2.649 4.943 33.985 1.00 90.38 206 ALA A O 1
ATOM 1638 N N . ALA A 1 207 ? -3.875 3.551 35.257 1.00 89.31 207 ALA A N 1
ATOM 1639 C CA . ALA A 1 207 ? -3.150 2.339 34.879 1.00 89.31 207 ALA A CA 1
ATOM 1640 C C . ALA A 1 207 ? -2.968 2.157 33.355 1.00 89.31 207 ALA A C 1
ATOM 1642 O O . ALA A 1 207 ? -1.823 1.956 32.948 1.00 89.31 207 ALA A O 1
ATOM 1643 N N . PRO A 1 208 ? -4.001 2.280 32.491 1.00 90.31 208 PRO A N 1
ATOM 1644 C CA . PRO A 1 208 ? -3.816 2.098 31.049 1.00 90.31 208 PRO A CA 1
ATOM 1645 C C . PRO A 1 208 ? -2.833 3.099 30.438 1.00 90.31 208 PRO A C 1
ATOM 1647 O O . PRO A 1 208 ? -1.999 2.712 29.627 1.00 90.31 208 PRO A O 1
ATOM 1650 N N . LEU A 1 209 ? -2.887 4.368 30.857 1.00 93.56 209 LEU A N 1
ATOM 1651 C CA . LEU A 1 209 ? -1.993 5.401 30.333 1.00 93.56 209 LEU A CA 1
ATOM 1652 C C . LEU A 1 209 ? -0.544 5.137 30.753 1.00 93.56 209 LEU A C 1
ATOM 1654 O O . LEU A 1 209 ? 0.347 5.173 29.912 1.00 93.56 209 LEU A O 1
ATOM 1658 N N . ILE A 1 210 ? -0.315 4.799 32.026 1.00 94.19 210 ILE A N 1
ATOM 1659 C CA . ILE A 1 210 ? 1.021 4.452 32.532 1.00 94.19 210 ILE A CA 1
ATOM 1660 C C . ILE A 1 210 ? 1.587 3.246 31.776 1.00 94.19 210 ILE A C 1
ATOM 1662 O O . ILE A 1 210 ? 2.746 3.269 31.374 1.00 94.19 210 ILE A O 1
ATOM 1666 N N . ILE A 1 211 ? 0.774 2.212 31.549 1.00 93.69 211 ILE A N 1
ATOM 1667 C CA . ILE A 1 211 ? 1.192 1.004 30.830 1.00 93.69 211 ILE A CA 1
ATOM 1668 C C . ILE A 1 211 ? 1.595 1.320 29.391 1.00 93.69 211 ILE A C 1
ATOM 1670 O O . ILE A 1 211 ? 2.643 0.856 28.949 1.00 93.69 211 ILE A O 1
ATOM 1674 N N . ILE A 1 212 ? 0.791 2.109 28.676 1.00 95.44 212 ILE A N 1
ATOM 1675 C CA . ILE A 1 212 ? 1.078 2.485 27.288 1.00 95.44 212 ILE A CA 1
ATOM 1676 C C . ILE A 1 212 ? 2.366 3.306 27.202 1.00 95.44 212 ILE A C 1
ATOM 1678 O O . ILE A 1 212 ? 3.228 3.000 26.380 1.00 95.44 212 ILE A O 1
ATOM 1682 N N . LEU A 1 213 ? 2.541 4.294 28.084 1.00 96.12 213 LEU A N 1
ATOM 1683 C CA . LEU A 1 213 ? 3.746 5.124 28.106 1.00 96.12 213 LEU A CA 1
ATOM 1684 C C . LEU A 1 213 ? 4.992 4.315 28.486 1.00 96.12 213 LEU A C 1
ATOM 1686 O O . LEU A 1 213 ? 6.026 4.451 27.836 1.00 96.12 213 LEU A O 1
ATOM 1690 N N . LEU A 1 214 ? 4.898 3.434 29.486 1.00 96.69 214 LEU A N 1
ATOM 1691 C CA . LEU A 1 214 ? 6.012 2.573 29.885 1.00 96.69 214 LEU A CA 1
ATOM 1692 C C . LEU A 1 214 ? 6.395 1.601 28.762 1.00 96.69 214 LEU A C 1
ATOM 1694 O O . LEU A 1 214 ? 7.578 1.443 28.471 1.00 96.69 214 LEU A O 1
ATOM 1698 N N . ALA A 1 215 ? 5.409 0.976 28.110 1.00 96.56 215 ALA A N 1
ATOM 1699 C CA . ALA A 1 215 ? 5.647 0.076 26.984 1.00 96.56 215 ALA A CA 1
ATOM 1700 C C . ALA A 1 215 ? 6.344 0.805 25.830 1.00 96.56 215 ALA A C 1
ATOM 1702 O O . ALA A 1 215 ? 7.282 0.268 25.245 1.00 96.56 215 ALA A O 1
ATOM 1703 N N . PHE A 1 216 ? 5.929 2.042 25.539 1.00 95.56 216 PHE A N 1
ATOM 1704 C CA . PHE A 1 216 ? 6.569 2.862 24.518 1.00 95.56 216 PHE A CA 1
ATOM 1705 C C . PHE A 1 216 ? 8.011 3.223 24.880 1.00 95.56 216 PHE A C 1
ATOM 1707 O O . PHE A 1 216 ? 8.889 3.053 24.044 1.00 95.56 216 PHE A O 1
ATOM 1714 N N . ILE A 1 217 ? 8.282 3.658 26.116 1.00 95.62 217 ILE A N 1
ATOM 1715 C CA . ILE A 1 217 ? 9.644 4.000 26.562 1.00 95.62 217 ILE A CA 1
ATOM 1716 C C . ILE A 1 217 ? 10.585 2.800 26.396 1.00 95.62 217 ILE A C 1
ATOM 1718 O O . ILE A 1 217 ? 11.685 2.946 25.863 1.00 95.62 217 ILE A O 1
ATOM 1722 N N . VAL A 1 218 ? 10.142 1.606 26.803 1.00 95.50 218 VAL A N 1
ATOM 1723 C CA . VAL A 1 218 ? 10.931 0.375 26.656 1.00 95.50 218 VAL A CA 1
ATOM 1724 C C . VAL A 1 218 ? 11.135 0.026 25.178 1.00 95.50 218 VAL A C 1
ATOM 1726 O O . VAL A 1 218 ? 12.265 -0.233 24.768 1.00 95.50 218 VAL A O 1
ATOM 1729 N N . ALA A 1 219 ? 10.076 0.062 24.361 1.00 93.62 219 ALA A N 1
ATOM 1730 C CA . ALA A 1 219 ? 10.177 -0.203 22.925 1.00 93.62 219 ALA A CA 1
ATOM 1731 C C . ALA A 1 219 ? 11.119 0.783 22.218 1.00 93.62 219 ALA A C 1
ATOM 1733 O O . ALA A 1 219 ? 11.945 0.375 21.406 1.00 93.62 219 ALA A O 1
ATOM 1734 N N . PHE A 1 220 ? 11.023 2.071 22.552 1.00 90.75 220 PHE A N 1
ATOM 1735 C CA . PHE A 1 220 ? 11.861 3.130 22.002 1.00 90.75 220 PHE A CA 1
ATOM 1736 C C . PHE A 1 220 ? 13.334 2.909 22.351 1.00 90.75 220 PHE A C 1
ATOM 1738 O O . PHE A 1 220 ? 14.179 2.956 21.460 1.00 90.75 220 PHE A O 1
ATOM 1745 N N . ALA A 1 221 ? 13.643 2.600 23.615 1.00 91.12 221 ALA A N 1
ATOM 1746 C CA . ALA A 1 221 ? 15.007 2.305 24.047 1.00 91.12 221 ALA A CA 1
ATOM 1747 C C . ALA A 1 221 ? 15.597 1.099 23.296 1.00 91.12 221 ALA A C 1
ATOM 1749 O O . ALA A 1 221 ? 16.712 1.178 22.784 1.00 91.12 221 ALA A O 1
ATOM 1750 N N . LEU A 1 222 ? 14.837 0.008 23.164 1.00 90.06 222 LEU A N 1
ATOM 1751 C CA . LEU A 1 222 ? 15.278 -1.189 22.438 1.00 90.06 222 LEU A CA 1
ATOM 1752 C C . LEU A 1 222 ? 15.473 -0.923 20.938 1.00 90.06 222 LEU A C 1
ATOM 1754 O O . LEU A 1 222 ? 16.490 -1.308 20.367 1.00 90.06 222 LEU A O 1
ATOM 1758 N N . ASN A 1 223 ? 14.537 -0.220 20.297 1.00 86.94 223 ASN A N 1
ATOM 1759 C CA . ASN A 1 223 ? 14.650 0.131 18.881 1.00 86.94 223 ASN A CA 1
ATOM 1760 C C . ASN A 1 223 ? 15.809 1.101 18.609 1.00 86.94 223 ASN A C 1
ATOM 1762 O O . ASN A 1 223 ? 16.458 0.981 17.568 1.00 86.94 223 ASN A O 1
ATOM 1766 N N . ARG A 1 224 ? 16.114 2.001 19.555 1.00 85.00 224 ARG A N 1
ATOM 1767 C CA . ARG A 1 224 ? 17.291 2.879 19.501 1.00 85.00 224 ARG A CA 1
ATOM 1768 C C . ARG A 1 224 ? 18.590 2.084 19.539 1.00 85.00 224 ARG A C 1
ATOM 1770 O O . ARG A 1 224 ? 19.473 2.352 18.730 1.00 85.00 224 ARG A O 1
ATOM 1777 N N . LEU A 1 225 ? 18.691 1.097 20.431 1.00 85.81 225 LEU A N 1
ATOM 1778 C CA . LEU A 1 225 ? 19.862 0.217 20.527 1.00 85.81 225 LEU A CA 1
ATOM 1779 C C . LEU A 1 225 ? 20.073 -0.613 19.251 1.00 85.81 225 LEU A C 1
ATOM 1781 O O . LEU A 1 225 ? 21.210 -0.814 18.839 1.00 85.81 225 LEU A O 1
ATOM 1785 N N . ASN A 1 226 ? 18.989 -1.020 18.587 1.00 80.62 226 ASN A N 1
ATOM 1786 C CA . ASN A 1 226 ? 19.033 -1.785 17.336 1.00 80.62 226 ASN A CA 1
ATOM 1787 C C . ASN A 1 226 ? 19.219 -0.913 16.076 1.00 80.62 226 ASN A C 1
ATOM 1789 O O . ASN A 1 226 ? 19.091 -1.413 14.961 1.00 80.62 226 ASN A O 1
ATOM 1793 N N . GLY A 1 227 ? 19.479 0.392 16.222 1.00 75.50 227 GLY A N 1
ATOM 1794 C CA . GLY A 1 227 ? 19.743 1.285 15.089 1.00 75.50 227 GLY A CA 1
ATOM 1795 C C . GLY A 1 227 ? 18.525 1.580 14.208 1.00 75.50 227 GLY A C 1
ATOM 1796 O O . GLY A 1 227 ? 18.682 1.862 13.023 1.00 75.50 227 GLY A O 1
ATOM 1797 N N . SER A 1 228 ? 17.303 1.527 14.753 1.00 76.38 228 SER A N 1
ATOM 1798 C CA . SER A 1 228 ? 16.088 1.835 13.987 1.00 76.38 228 SER A CA 1
ATOM 1799 C C . SER A 1 228 ? 16.118 3.251 13.410 1.00 76.38 228 SER A C 1
ATOM 1801 O O . SER A 1 228 ? 16.286 4.224 14.156 1.00 76.38 228 SER A O 1
ATOM 1803 N N . LEU A 1 229 ? 15.879 3.364 12.093 1.00 68.12 229 LEU A N 1
ATOM 1804 C CA . LEU A 1 229 ? 15.814 4.628 11.342 1.00 68.12 229 LEU A CA 1
ATOM 1805 C C . LEU A 1 229 ? 14.904 5.646 12.054 1.00 68.12 229 LEU A C 1
ATOM 1807 O O . LEU A 1 229 ? 15.307 6.780 12.290 1.00 68.12 229 LEU A O 1
ATOM 1811 N N . PHE A 1 230 ? 13.748 5.182 12.536 1.00 65.44 230 PHE A N 1
ATOM 1812 C CA . PHE A 1 230 ? 12.704 5.971 13.206 1.00 65.44 230 PHE A CA 1
ATOM 1813 C C . PHE A 1 230 ? 13.034 6.406 14.641 1.00 65.44 230 PHE A C 1
ATOM 1815 O O . PHE A 1 230 ? 12.335 7.226 15.226 1.00 65.44 230 PHE A O 1
ATOM 1822 N N . THR A 1 231 ? 14.101 5.865 15.225 1.00 69.38 231 THR A N 1
ATOM 1823 C CA . THR A 1 231 ? 14.628 6.309 16.528 1.00 69.38 231 THR A CA 1
ATOM 1824 C C . THR A 1 231 ? 15.916 7.114 16.364 1.00 69.38 231 THR A C 1
ATOM 1826 O O . THR A 1 231 ? 16.680 7.259 17.312 1.00 69.38 231 THR A O 1
ATOM 1829 N N . GLY A 1 232 ? 16.200 7.601 15.153 1.00 63.94 232 GLY A N 1
ATOM 1830 C CA . GLY A 1 232 ? 17.392 8.382 14.831 1.00 63.94 232 GLY A CA 1
ATOM 1831 C C . GLY A 1 232 ? 18.553 7.563 14.263 1.00 63.94 232 GLY A C 1
ATOM 1832 O O . GLY A 1 232 ? 19.702 7.973 14.403 1.00 63.94 232 GLY A O 1
ATOM 1833 N N . GLY A 1 233 ? 18.292 6.372 13.714 1.00 66.25 233 GLY A N 1
ATOM 1834 C CA . GLY A 1 233 ? 19.306 5.536 13.054 1.00 66.25 233 GLY A CA 1
ATOM 1835 C C . GLY A 1 233 ? 19.741 6.060 11.678 1.00 66.25 233 GLY A C 1
ATOM 1836 O O . GLY A 1 233 ? 20.830 5.732 11.225 1.00 66.25 233 GLY A O 1
ATOM 1837 N N . ALA A 1 234 ? 18.921 6.905 11.041 1.00 66.62 234 ALA A N 1
ATOM 1838 C CA . ALA A 1 234 ? 19.234 7.595 9.782 1.00 66.62 234 ALA A CA 1
ATOM 1839 C C . ALA A 1 234 ? 18.875 9.087 9.819 1.00 66.62 234 ALA A C 1
ATOM 1841 O O . ALA A 1 234 ? 18.546 9.685 8.793 1.00 66.62 234 ALA A O 1
ATOM 1842 N N . ASP A 1 235 ? 18.935 9.678 11.012 1.00 73.56 235 ASP A N 1
ATOM 1843 C CA . ASP A 1 235 ? 18.665 11.097 11.220 1.00 73.56 235 ASP A CA 1
ATOM 1844 C C . ASP A 1 235 ? 19.917 11.926 10.908 1.00 73.56 235 ASP A C 1
ATOM 1846 O O . ASP A 1 235 ? 20.717 12.262 11.781 1.00 73.56 235 ASP A O 1
ATOM 1850 N N . PHE A 1 236 ? 20.119 12.182 9.617 1.00 77.50 236 PHE A N 1
ATOM 1851 C CA . PHE A 1 236 ? 21.144 13.078 9.090 1.00 77.50 236 PHE A CA 1
ATOM 1852 C C . PHE A 1 236 ? 20.526 14.038 8.069 1.00 77.50 236 PHE A C 1
ATOM 1854 O O . PHE A 1 236 ? 19.500 13.740 7.455 1.00 77.50 236 PHE A O 1
ATOM 1861 N N . ALA A 1 237 ? 21.135 15.214 7.907 1.00 81.25 237 ALA A N 1
ATOM 1862 C CA . ALA A 1 237 ? 20.587 16.286 7.080 1.00 81.25 237 ALA A CA 1
ATOM 1863 C C . ALA A 1 237 ? 20.376 15.833 5.624 1.00 81.25 237 ALA A C 1
ATOM 1865 O O . ALA A 1 237 ? 21.303 15.341 4.983 1.00 81.25 237 ALA A O 1
ATOM 1866 N N . GLY A 1 238 ? 19.156 16.007 5.113 1.00 75.69 238 GLY A N 1
ATOM 1867 C CA . GLY A 1 238 ? 18.772 15.622 3.752 1.00 75.69 238 GLY A CA 1
ATOM 1868 C C . GLY A 1 238 ? 18.385 14.149 3.579 1.00 75.69 238 GLY A C 1
ATOM 1869 O O . GLY A 1 238 ? 17.952 13.771 2.494 1.00 75.69 238 GLY A O 1
ATOM 1870 N N . SER A 1 239 ? 18.490 13.319 4.624 1.00 81.06 239 SER A N 1
ATOM 1871 C CA . SER A 1 239 ? 17.971 11.945 4.613 1.00 81.06 239 SER A CA 1
ATOM 1872 C C . SER A 1 239 ? 16.445 11.940 4.437 1.00 81.06 239 SER A C 1
ATOM 1874 O O . SER A 1 239 ? 15.775 12.785 5.047 1.00 81.06 239 SER A O 1
ATOM 1876 N N . PRO A 1 240 ? 15.862 10.964 3.707 1.00 80.19 240 PRO A N 1
ATOM 1877 C CA . PRO A 1 240 ? 14.417 10.736 3.720 1.00 80.19 240 PRO A CA 1
ATOM 1878 C C . PRO A 1 240 ? 13.884 10.574 5.152 1.00 80.19 240 PRO A C 1
ATOM 1880 O O . PRO A 1 240 ? 12.882 11.175 5.528 1.00 80.19 240 PRO A O 1
ATOM 1883 N N . TYR A 1 241 ? 14.621 9.853 6.002 1.00 82.56 241 TYR A N 1
ATOM 1884 C CA . TYR A 1 241 ? 14.239 9.558 7.387 1.00 82.56 241 TYR A CA 1
ATOM 1885 C C . TYR A 1 241 ? 14.756 10.584 8.411 1.00 82.56 241 TYR A C 1
ATOM 1887 O O . TYR A 1 241 ? 14.842 10.274 9.600 1.00 82.56 241 TYR A O 1
ATOM 1895 N N . GLN A 1 242 ? 15.112 11.794 7.973 1.00 86.12 242 GLN A N 1
ATOM 1896 C CA . GLN A 1 242 ? 15.486 12.882 8.877 1.00 86.12 242 GLN A CA 1
ATOM 1897 C C . GLN A 1 242 ? 14.303 13.266 9.779 1.00 86.12 242 GLN A C 1
ATOM 1899 O O . GLN A 1 242 ? 13.208 13.549 9.288 1.00 86.12 242 GLN A O 1
ATOM 1904 N N . ILE A 1 243 ? 14.536 13.331 11.093 1.00 88.44 243 ILE A N 1
ATOM 1905 C CA . ILE A 1 243 ? 13.511 13.696 12.074 1.00 88.44 243 ILE A CA 1
ATOM 1906 C C . ILE A 1 243 ? 13.489 15.217 12.235 1.00 88.44 243 ILE A C 1
ATOM 1908 O O . ILE A 1 243 ? 14.466 15.846 12.641 1.00 88.44 243 ILE A O 1
ATOM 1912 N N . VAL A 1 244 ? 12.335 15.825 11.967 1.00 90.50 244 VAL A N 1
ATOM 1913 C CA . VAL A 1 244 ? 12.113 17.268 12.100 1.00 90.50 244 VAL A CA 1
ATOM 1914 C C . VAL A 1 244 ? 11.058 17.531 13.171 1.00 90.50 244 VAL A C 1
ATOM 1916 O O . VAL A 1 244 ? 9.871 17.276 12.988 1.00 90.50 244 VAL A O 1
ATOM 1919 N N . LEU A 1 245 ? 11.497 18.087 14.305 1.00 92.81 245 LEU A N 1
ATOM 1920 C CA . LEU A 1 245 ? 10.638 18.367 15.466 1.00 92.81 245 LEU A CA 1
ATOM 1921 C C . LEU A 1 245 ? 10.050 19.789 15.486 1.00 92.81 245 LEU A C 1
ATOM 1923 O O . LEU A 1 245 ? 9.424 20.194 16.466 1.00 92.81 245 LEU A O 1
ATOM 1927 N N . GLN A 1 246 ? 10.248 20.571 14.422 1.00 95.88 246 GLN A N 1
ATOM 1928 C CA . GLN A 1 246 ? 9.703 21.925 14.329 1.00 95.88 246 GLN A CA 1
ATOM 1929 C C . GLN A 1 246 ? 8.165 21.877 14.242 1.00 95.88 246 GLN A C 1
ATOM 1931 O O . GLN A 1 246 ? 7.639 21.269 13.306 1.00 95.88 246 GLN A O 1
ATOM 1936 N N . PRO A 1 247 ? 7.419 22.562 15.135 1.00 96.50 247 PRO A N 1
ATOM 1937 C CA . PRO A 1 247 ? 5.956 22.474 15.169 1.00 96.50 247 PRO A CA 1
ATOM 1938 C C . PRO A 1 247 ? 5.270 22.852 13.853 1.00 96.50 247 PRO A C 1
ATOM 1940 O O . PRO A 1 247 ? 4.277 22.238 13.477 1.00 96.50 247 PRO A O 1
ATOM 1943 N N . GLN A 1 248 ? 5.812 23.839 13.133 1.00 97.06 248 GLN A N 1
ATOM 1944 C CA . GLN A 1 248 ? 5.276 24.279 11.841 1.00 97.06 248 GLN A CA 1
ATOM 1945 C C . GLN A 1 248 ? 5.410 23.194 10.764 1.00 97.06 248 GLN A C 1
ATOM 1947 O O . GLN A 1 248 ? 4.465 22.963 10.016 1.00 97.06 248 GLN A O 1
ATOM 1952 N N . SER A 1 249 ? 6.552 22.498 10.722 1.00 95.38 249 SER A N 1
ATOM 1953 C CA . SER A 1 249 ? 6.792 21.390 9.791 1.00 95.38 249 SER A CA 1
ATOM 1954 C C . SER A 1 249 ? 5.853 20.218 10.085 1.00 95.38 249 SER A C 1
ATOM 1956 O O . SER A 1 249 ? 5.158 19.754 9.183 1.00 95.38 249 SER A O 1
ATOM 1958 N N . ILE A 1 250 ? 5.737 19.825 11.360 1.00 96.38 250 ILE A N 1
ATOM 1959 C CA . ILE A 1 250 ? 4.825 18.757 11.793 1.00 96.38 250 ILE A CA 1
ATOM 1960 C C . ILE A 1 250 ? 3.379 19.107 11.439 1.00 96.38 250 ILE A C 1
ATOM 1962 O O . ILE A 1 250 ? 2.665 18.272 10.891 1.00 96.38 250 ILE A O 1
ATOM 1966 N N . LEU A 1 251 ? 2.934 20.334 11.731 1.00 96.88 251 LEU A N 1
ATOM 1967 C CA . LEU A 1 251 ? 1.566 20.761 11.447 1.00 96.88 251 LEU A CA 1
ATOM 1968 C C . LEU A 1 251 ? 1.278 20.796 9.941 1.00 96.88 251 LEU A C 1
ATOM 1970 O O . LEU A 1 251 ? 0.194 20.384 9.529 1.00 96.88 251 LEU A O 1
ATOM 1974 N N . ALA A 1 252 ? 2.232 21.250 9.125 1.00 96.62 252 ALA A N 1
ATOM 1975 C CA . ALA A 1 252 ? 2.101 21.246 7.671 1.00 96.62 252 ALA A CA 1
ATOM 1976 C C . ALA A 1 252 ? 1.948 19.817 7.132 1.00 96.62 252 ALA A C 1
ATOM 1978 O O . ALA A 1 252 ? 0.984 19.539 6.421 1.00 96.62 252 ALA A O 1
ATOM 1979 N N . GLN A 1 253 ? 2.827 18.899 7.546 1.00 96.31 253 GLN A N 1
ATOM 1980 C CA . GLN A 1 253 ? 2.777 17.494 7.132 1.00 96.31 253 GLN A CA 1
ATOM 1981 C C . GLN A 1 253 ? 1.508 16.789 7.620 1.00 96.31 253 GLN A C 1
ATOM 1983 O O . GLN A 1 253 ? 0.839 16.083 6.871 1.00 96.31 253 GLN A O 1
ATOM 1988 N N . TRP A 1 254 ? 1.114 17.023 8.871 1.00 96.94 254 TRP A N 1
ATOM 1989 C CA . TRP A 1 254 ? -0.130 16.489 9.420 1.00 96.94 254 TRP A CA 1
ATOM 1990 C C . TRP A 1 254 ? -1.360 16.985 8.645 1.00 96.94 254 TRP A C 1
ATOM 1992 O O . TRP A 1 254 ? -2.253 16.202 8.323 1.00 96.94 254 TRP A O 1
ATOM 2002 N N . THR A 1 255 ? -1.389 18.275 8.295 1.00 96.44 255 THR A N 1
ATOM 2003 C CA . THR A 1 255 ? -2.474 18.872 7.501 1.00 96.44 255 THR A CA 1
ATOM 2004 C C . THR A 1 255 ? -2.498 18.299 6.088 1.00 96.44 255 THR A C 1
ATOM 2006 O O . THR A 1 255 ? -3.573 18.029 5.555 1.00 96.44 255 THR A O 1
ATOM 2009 N N . GLN A 1 256 ? -1.328 18.064 5.495 1.00 95.31 256 GLN A N 1
ATOM 2010 C CA . GLN A 1 256 ? -1.213 17.429 4.190 1.00 95.31 256 GLN A CA 1
ATOM 2011 C C . GLN A 1 256 ? -1.810 16.015 4.208 1.00 95.31 256 GLN A C 1
ATOM 2013 O O . GLN A 1 256 ? -2.675 15.723 3.384 1.00 95.31 256 GLN A O 1
ATOM 2018 N N . TYR A 1 257 ? -1.469 15.183 5.201 1.00 95.06 257 TYR A N 1
ATOM 2019 C CA . TYR A 1 257 ? -2.104 13.869 5.367 1.00 95.06 257 TYR A CA 1
ATOM 2020 C C . TYR A 1 257 ? -3.621 13.965 5.556 1.00 95.06 257 TYR A C 1
ATOM 2022 O O . TYR A 1 257 ? -4.359 13.158 4.991 1.00 95.06 257 TYR A O 1
ATOM 2030 N N . ALA A 1 258 ? -4.107 14.958 6.305 1.00 94.62 258 ALA A N 1
ATOM 2031 C CA . ALA A 1 258 ? -5.541 15.164 6.489 1.00 94.62 258 ALA A CA 1
ATOM 2032 C C . ALA A 1 258 ? -6.260 15.436 5.157 1.00 94.62 258 ALA A C 1
ATOM 2034 O O . ALA A 1 258 ? -7.300 14.838 4.894 1.00 94.62 258 ALA A O 1
ATOM 2035 N N . VAL A 1 259 ? -5.699 16.302 4.308 1.00 92.00 259 VAL A N 1
ATOM 2036 C CA . VAL A 1 259 ? -6.272 16.648 2.995 1.00 92.00 259 VAL A CA 1
ATOM 2037 C C . VAL A 1 259 ? -6.179 15.483 2.009 1.00 92.00 259 VAL A C 1
ATOM 2039 O O . VAL A 1 259 ? -7.103 15.263 1.229 1.00 92.00 259 VAL A O 1
ATOM 2042 N N . GLU A 1 260 ? -5.083 14.727 2.040 1.00 90.19 260 GLU A N 1
ATOM 2043 C CA . GLU A 1 260 ? -4.869 13.590 1.142 1.00 90.19 260 GLU A CA 1
ATOM 2044 C C . GLU A 1 260 ? -5.749 12.383 1.494 1.00 90.19 260 GLU A C 1
ATOM 2046 O O . GLU A 1 260 ? -6.224 11.701 0.588 1.00 90.19 260 GLU A O 1
ATOM 2051 N N . GLY A 1 261 ? -5.977 12.121 2.786 1.00 89.69 261 GLY A N 1
ATOM 2052 C CA . GLY A 1 261 ? -6.739 10.958 3.252 1.00 89.69 261 GLY A CA 1
ATOM 2053 C C . GLY A 1 261 ? -8.219 11.220 3.531 1.00 89.69 261 GLY A C 1
ATOM 2054 O O . GLY A 1 261 ? -9.013 10.282 3.534 1.00 89.69 261 GLY A O 1
ATOM 2055 N N . ILE A 1 262 ? -8.631 12.466 3.793 1.00 92.56 262 ILE A N 1
ATOM 2056 C CA . ILE A 1 262 ? -10.001 12.781 4.223 1.00 92.56 262 ILE A CA 1
ATOM 2057 C C . ILE A 1 262 ? -10.639 13.815 3.298 1.00 92.56 262 ILE A C 1
ATOM 2059 O O . ILE A 1 262 ? -10.387 15.014 3.375 1.00 92.56 262 ILE A O 1
ATOM 2063 N N . SER A 1 263 ? -11.567 13.344 2.465 1.00 91.38 263 SER A N 1
ATOM 2064 C CA . SER A 1 263 ? -12.439 14.217 1.681 1.00 91.38 263 SER A CA 1
ATOM 2065 C C . SER A 1 263 ? -13.481 14.921 2.556 1.00 91.38 263 SER A C 1
ATOM 2067 O O . SER A 1 263 ? -13.803 14.473 3.660 1.00 91.38 263 SER A O 1
ATOM 2069 N N . LEU A 1 264 ? -14.099 15.982 2.026 1.00 90.50 264 LEU A N 1
ATOM 2070 C CA . LEU A 1 264 ? -15.231 16.651 2.682 1.00 90.50 264 LEU A CA 1
ATOM 2071 C C . LEU A 1 264 ? -16.378 15.679 3.007 1.00 90.50 264 LEU A C 1
ATOM 2073 O O . LEU A 1 264 ? -16.993 15.789 4.065 1.00 90.50 264 LEU A O 1
ATOM 2077 N N . ALA A 1 265 ? -16.641 14.703 2.131 1.00 91.06 265 ALA A N 1
ATOM 2078 C CA . ALA A 1 265 ? -17.661 13.684 2.362 1.00 91.06 265 ALA A CA 1
ATOM 2079 C C . ALA A 1 265 ? -17.288 12.767 3.539 1.00 91.06 265 ALA A C 1
ATOM 2081 O O . ALA A 1 265 ? -18.105 12.553 4.434 1.00 91.06 265 ALA A O 1
ATOM 2082 N N . SER A 1 266 ? -16.045 12.281 3.590 1.00 91.94 266 SER A N 1
ATOM 2083 C CA . SER A 1 266 ? -15.551 11.458 4.702 1.00 91.94 266 SER A CA 1
ATOM 2084 C C . SER A 1 266 ? -15.528 12.229 6.027 1.00 91.94 266 SER A C 1
ATOM 2086 O O . SER A 1 266 ? -15.949 11.697 7.056 1.00 91.94 266 SER A O 1
ATOM 2088 N N . ALA A 1 267 ? -15.119 13.501 6.010 1.00 93.56 267 ALA A N 1
ATOM 2089 C CA . ALA A 1 267 ? -15.171 14.377 7.179 1.00 93.56 267 ALA A CA 1
ATOM 2090 C C . ALA A 1 267 ? -16.612 14.567 7.678 1.00 93.56 267 ALA A C 1
ATOM 2092 O O . ALA A 1 267 ? -16.875 14.445 8.877 1.00 93.56 267 ALA A O 1
ATOM 2093 N N . ALA A 1 268 ? -17.561 14.798 6.763 1.00 93.88 268 ALA A N 1
ATOM 2094 C CA . ALA A 1 268 ? -18.976 14.915 7.099 1.00 93.88 268 ALA A CA 1
ATOM 2095 C C . ALA A 1 268 ? -19.513 13.629 7.738 1.00 93.88 268 ALA A C 1
ATOM 2097 O O . ALA A 1 268 ? -20.228 13.707 8.735 1.00 93.88 268 ALA A O 1
ATOM 2098 N N . VAL A 1 269 ? -19.129 12.449 7.235 1.00 95.81 269 VAL A N 1
ATOM 2099 C CA . VAL A 1 269 ? -19.507 11.162 7.841 1.00 95.81 269 VAL A CA 1
ATOM 2100 C C . VAL A 1 269 ? -19.033 11.070 9.293 1.00 95.81 269 VAL A C 1
ATOM 2102 O O . VAL A 1 269 ? -19.824 10.721 10.171 1.00 95.81 269 VAL A O 1
ATOM 2105 N N . ILE A 1 270 ? -17.777 11.428 9.574 1.00 96.81 270 ILE A N 1
ATOM 2106 C CA . ILE A 1 270 ? -17.209 11.388 10.930 1.00 96.81 270 ILE A CA 1
ATOM 2107 C C . ILE A 1 270 ? -17.953 12.359 11.860 1.00 96.81 270 ILE A C 1
ATOM 2109 O O . ILE A 1 270 ? -18.443 11.963 12.921 1.00 96.81 270 ILE A O 1
ATOM 2113 N N . VAL A 1 271 ? -18.089 13.623 11.448 1.00 97.12 271 VAL A N 1
ATOM 2114 C CA . VAL A 1 271 ? -18.713 14.679 12.262 1.00 97.12 271 VAL A CA 1
ATOM 2115 C C . VAL A 1 271 ? -20.193 14.388 12.513 1.00 97.12 271 VAL A C 1
ATOM 2117 O O . VAL A 1 271 ? -20.646 14.458 13.657 1.00 97.12 271 VAL A O 1
ATOM 2120 N N . MET A 1 272 ? -20.948 14.004 11.479 1.00 97.38 272 MET A N 1
ATOM 2121 C CA . MET A 1 272 ? -22.369 13.676 11.618 1.00 97.38 272 MET A CA 1
ATOM 2122 C C . MET A 1 272 ? -22.588 12.434 12.483 1.00 97.38 272 MET A C 1
ATOM 2124 O O . MET A 1 272 ? -23.528 12.416 13.274 1.00 97.38 272 MET A O 1
ATOM 2128 N N . THR A 1 273 ? -21.717 11.424 12.401 1.00 98.25 273 THR A N 1
ATOM 2129 C CA . THR A 1 273 ? -21.786 10.238 13.273 1.00 98.25 273 THR A CA 1
ATOM 2130 C C . THR A 1 273 ? -21.688 10.638 14.746 1.00 98.25 273 THR A C 1
ATOM 2132 O O . THR A 1 273 ? -22.543 10.260 15.551 1.00 98.25 273 THR A O 1
ATOM 2135 N N . ILE A 1 274 ? -20.695 11.461 15.101 1.00 98.31 274 ILE A N 1
ATOM 2136 C CA . ILE A 1 274 ? -20.520 11.959 16.473 1.00 98.31 274 ILE A CA 1
ATOM 2137 C C . ILE A 1 274 ? -21.719 12.819 16.891 1.00 98.31 274 ILE A C 1
ATOM 2139 O O . ILE A 1 274 ? -22.236 12.642 17.994 1.00 98.31 274 ILE A O 1
ATOM 2143 N N . ALA A 1 275 ? -22.195 13.708 16.014 1.00 98.12 275 ALA A N 1
ATOM 2144 C CA . ALA A 1 275 ? -23.339 14.574 16.290 1.00 98.12 275 ALA A CA 1
ATOM 2145 C C . ALA A 1 275 ? -24.624 13.771 16.549 1.00 98.12 275 ALA A C 1
ATOM 2147 O O . ALA A 1 275 ? -25.322 14.036 17.523 1.00 98.12 275 ALA A O 1
ATOM 2148 N N . ILE A 1 276 ? -24.912 12.744 15.744 1.00 98.38 276 ILE A N 1
ATOM 2149 C CA . ILE A 1 276 ? -26.075 11.863 15.932 1.00 98.38 276 ILE A CA 1
ATOM 2150 C C . ILE A 1 276 ? -25.993 11.136 17.280 1.00 98.38 276 ILE A C 1
ATOM 2152 O O . ILE A 1 276 ? -26.976 11.098 18.021 1.00 98.38 276 ILE A O 1
ATOM 2156 N N . ILE A 1 277 ? -24.823 10.596 17.637 1.00 98.25 277 ILE A N 1
ATOM 2157 C CA . ILE A 1 277 ? -24.619 9.940 18.936 1.00 98.25 277 ILE A CA 1
ATOM 2158 C C . ILE A 1 277 ? -24.810 10.950 20.080 1.00 98.25 277 ILE A C 1
ATOM 2160 O O . ILE A 1 277 ? -25.513 10.656 21.050 1.00 98.25 277 ILE A O 1
ATOM 2164 N N . ALA A 1 278 ? -24.254 12.158 19.953 1.00 98.19 278 ALA A N 1
ATOM 2165 C CA . ALA A 1 278 ? -24.399 13.229 20.935 1.00 98.19 278 ALA A CA 1
ATOM 2166 C C . ALA A 1 278 ? -25.857 13.679 21.110 1.00 98.19 278 ALA A C 1
ATOM 2168 O O . ALA A 1 278 ? -26.283 13.904 22.240 1.00 98.19 278 ALA A O 1
ATOM 2169 N N . LEU A 1 279 ? -26.632 13.759 20.025 1.00 97.88 279 LEU A N 1
ATOM 2170 C CA . LEU A 1 279 ? -28.054 14.110 20.058 1.00 97.88 279 LEU A CA 1
ATOM 2171 C C . LEU A 1 279 ? -28.889 13.060 20.802 1.00 97.88 279 LEU A C 1
ATOM 2173 O O . LEU A 1 279 ? -29.797 13.416 21.546 1.00 97.88 279 LEU A O 1
ATOM 2177 N N . VAL A 1 280 ? -28.584 11.770 20.628 1.00 98.00 280 VAL A N 1
ATOM 2178 C CA . VAL A 1 280 ? -29.368 10.677 21.231 1.00 98.00 280 VAL A CA 1
ATOM 2179 C C . VAL A 1 280 ? -28.965 10.387 22.682 1.00 98.00 280 VAL A C 1
ATOM 2181 O O . VAL A 1 280 ? -29.815 10.046 23.507 1.00 98.00 280 VAL A O 1
ATOM 2184 N N . PHE A 1 281 ? -27.675 10.488 23.011 1.00 97.50 281 PHE A N 1
ATOM 2185 C CA . PHE A 1 281 ? -27.146 10.089 24.322 1.00 97.50 281 PHE A CA 1
ATOM 2186 C C . PHE A 1 281 ? -26.688 11.258 25.201 1.00 97.50 281 PHE A C 1
ATOM 2188 O O . PHE A 1 281 ? -26.470 11.058 26.396 1.00 97.50 281 PHE A O 1
ATOM 2195 N N . GLY A 1 282 ? -26.550 12.457 24.637 1.00 97.75 282 GLY A N 1
ATOM 2196 C CA . GLY A 1 282 ? -25.967 13.635 25.275 1.00 97.75 282 GLY A CA 1
ATOM 2197 C C . GLY A 1 282 ? -24.458 13.778 25.000 1.00 97.75 282 GLY A C 1
ATOM 2198 O O . GLY A 1 282 ? -23.754 12.773 24.832 1.00 97.75 282 GLY A O 1
ATOM 2199 N N . PRO A 1 283 ? -23.914 15.011 24.993 1.00 95.69 283 PRO A N 1
ATOM 2200 C CA . PRO A 1 283 ? -22.518 15.285 24.630 1.00 95.69 283 PRO A CA 1
ATOM 2201 C C . PRO A 1 283 ? -21.492 14.715 25.624 1.00 95.69 283 PRO A C 1
ATOM 2203 O O . PRO A 1 283 ? -20.373 14.374 25.255 1.00 95.69 283 PRO A O 1
ATOM 2206 N N . THR A 1 284 ? -21.873 14.566 26.892 1.00 93.00 284 THR A N 1
ATOM 2207 C CA . THR A 1 284 ? -20.997 14.088 27.977 1.00 93.00 284 THR A CA 1
ATOM 2208 C C . THR A 1 284 ? -21.103 12.580 28.219 1.00 93.00 284 THR A C 1
ATOM 2210 O O . THR A 1 284 ? -20.389 12.025 29.068 1.00 93.00 284 THR A O 1
ATOM 2213 N N . SER A 1 285 ? -21.980 11.896 27.478 1.00 94.62 285 SER A N 1
ATOM 2214 C CA . SER A 1 285 ? -22.216 10.465 27.642 1.00 94.62 285 SER A CA 1
ATOM 2215 C C . SER A 1 285 ? -20.943 9.647 27.359 1.00 94.62 285 SER A C 1
ATOM 2217 O O . SER A 1 285 ? -20.071 10.099 26.607 1.00 94.62 285 SER A O 1
ATOM 2219 N N . PRO A 1 286 ? -20.792 8.446 27.951 1.00 92.31 286 PRO A N 1
ATOM 2220 C CA . PRO A 1 286 ? -19.637 7.591 27.682 1.00 92.31 286 PRO A CA 1
ATOM 2221 C C . PRO A 1 286 ? -19.495 7.268 26.186 1.00 92.31 286 PRO A C 1
ATOM 2223 O O . PRO A 1 286 ? -18.403 7.386 25.644 1.00 92.31 286 PRO A O 1
ATOM 2226 N N . ILE A 1 287 ? -20.602 6.943 25.509 1.00 95.38 287 ILE A N 1
ATOM 2227 C CA . ILE A 1 287 ? -20.607 6.578 24.085 1.00 95.38 287 ILE A CA 1
ATOM 2228 C C . ILE A 1 287 ? -20.204 7.753 23.185 1.00 95.38 287 ILE A C 1
ATOM 2230 O O . ILE A 1 287 ? -19.392 7.569 22.282 1.00 95.38 287 ILE A O 1
ATOM 2234 N N . THR A 1 288 ? -20.671 8.971 23.480 1.00 97.06 288 THR A N 1
ATOM 2235 C CA . THR A 1 288 ? -20.282 10.178 22.732 1.00 97.06 288 THR A CA 1
ATOM 2236 C C . THR A 1 288 ? -18.808 10.512 22.932 1.00 97.06 288 THR A C 1
ATOM 2238 O O . THR A 1 288 ? -18.094 10.779 21.967 1.00 97.06 288 THR A O 1
ATOM 2241 N N . ARG A 1 289 ? -18.319 10.461 24.179 1.00 95.25 289 ARG A N 1
ATOM 2242 C CA . ARG A 1 289 ? -16.904 10.726 24.477 1.00 95.25 289 ARG A CA 1
ATOM 2243 C C . ARG A 1 289 ? -15.982 9.696 23.837 1.00 95.25 289 ARG A C 1
ATOM 2245 O O . ARG A 1 289 ? -14.932 10.078 23.336 1.00 95.25 289 ARG A O 1
ATOM 2252 N N . THR A 1 290 ? -16.369 8.421 23.815 1.00 94.62 290 THR A N 1
ATOM 2253 C CA . THR A 1 290 ? -15.607 7.385 23.108 1.00 94.62 290 THR A CA 1
ATOM 2254 C C . THR A 1 290 ? -15.622 7.611 21.601 1.00 94.62 290 THR A C 1
ATOM 2256 O O . THR A 1 290 ? -14.557 7.553 20.999 1.00 94.62 290 THR A O 1
ATOM 2259 N N . ALA A 1 291 ? -16.772 7.937 20.998 1.00 97.06 291 ALA A N 1
ATOM 2260 C CA . ALA A 1 291 ? -16.849 8.256 19.571 1.00 97.06 291 ALA A CA 1
ATOM 2261 C C . ALA A 1 291 ? -15.892 9.400 19.191 1.00 97.06 291 ALA A C 1
ATOM 2263 O O . ALA A 1 291 ? -15.108 9.259 18.255 1.00 97.06 291 ALA A O 1
ATOM 2264 N N . LEU A 1 292 ? -15.890 10.489 19.970 1.00 97.62 292 LEU A N 1
ATOM 2265 C CA . LEU A 1 292 ? -14.968 11.609 19.778 1.00 97.62 292 LEU A CA 1
ATOM 2266 C C . LEU A 1 292 ? -13.503 11.194 19.982 1.00 97.62 292 LEU A C 1
ATOM 2268 O O . LEU A 1 292 ? -12.657 11.494 19.144 1.00 97.62 292 LEU A O 1
ATOM 2272 N N . ALA A 1 293 ? -13.198 10.488 21.075 1.00 97.06 293 ALA A N 1
ATOM 2273 C CA . ALA A 1 293 ? -11.836 10.064 21.390 1.00 97.06 293 ALA A CA 1
ATOM 2274 C C . ALA A 1 293 ? -11.244 9.149 20.308 1.00 97.06 293 ALA A C 1
ATOM 2276 O O . ALA A 1 293 ? -10.059 9.265 20.020 1.00 97.06 293 ALA A O 1
ATOM 2277 N N . MET A 1 294 ? -12.048 8.281 19.683 1.00 97.12 294 MET A N 1
ATOM 2278 C CA . MET A 1 294 ? -11.600 7.427 18.577 1.00 97.12 294 MET A CA 1
ATOM 2279 C C . MET A 1 294 ? -11.267 8.233 17.327 1.00 97.12 294 MET A C 1
ATOM 2281 O O . MET A 1 294 ? -10.195 8.042 16.761 1.00 97.12 294 MET A O 1
ATOM 2285 N N . SER A 1 295 ? -12.114 9.186 16.935 1.00 96.88 295 SER A N 1
ATOM 2286 C CA . SER A 1 295 ? -11.820 10.034 15.779 1.00 96.88 295 SER A CA 1
ATOM 2287 C C . SER A 1 295 ? -10.584 10.910 16.005 1.00 96.88 295 SER A C 1
ATOM 2289 O O . SER A 1 295 ? -9.741 11.008 15.117 1.00 96.88 295 SER A O 1
ATOM 2291 N N . VAL A 1 296 ? -10.401 11.457 17.213 1.00 97.69 296 VAL A N 1
ATOM 2292 C CA . VAL A 1 296 ? -9.162 12.168 17.576 1.00 97.69 296 VAL A CA 1
ATOM 2293 C C . VAL A 1 296 ? -7.961 11.218 17.558 1.00 97.69 296 VAL A C 1
ATOM 2295 O O . VAL A 1 296 ? -6.933 11.555 16.980 1.00 97.69 296 VAL A O 1
ATOM 2298 N N . ALA A 1 297 ? -8.089 10.016 18.132 1.00 97.94 297 ALA A N 1
ATOM 2299 C CA . ALA A 1 297 ? -7.031 9.007 18.145 1.00 97.94 297 ALA A CA 1
ATOM 2300 C C . ALA A 1 297 ? -6.611 8.579 16.728 1.00 97.94 297 ALA A C 1
ATOM 2302 O O . ALA A 1 297 ? -5.428 8.356 16.484 1.00 97.94 297 ALA A O 1
ATOM 2303 N N . GLY A 1 298 ? -7.560 8.490 15.795 1.00 97.00 298 GLY A N 1
ATOM 2304 C CA . GLY A 1 298 ? -7.281 8.224 14.389 1.00 97.00 298 GLY A CA 1
ATOM 2305 C C . GLY A 1 298 ? -6.543 9.375 13.712 1.00 97.00 298 GLY A C 1
ATOM 2306 O O . GLY A 1 298 ? -5.544 9.139 13.045 1.00 97.00 298 GLY A O 1
ATOM 2307 N N . ALA A 1 299 ? -6.951 10.621 13.952 1.00 96.62 299 ALA A N 1
ATOM 2308 C CA . ALA A 1 299 ? -6.292 11.787 13.369 1.00 96.62 299 ALA A CA 1
ATOM 2309 C C . ALA A 1 299 ? -4.846 11.972 13.884 1.00 96.62 299 ALA A C 1
ATOM 2311 O O . ALA A 1 299 ? -3.948 12.335 13.130 1.00 96.62 299 ALA A O 1
ATOM 2312 N N . VAL A 1 300 ? -4.570 11.666 15.158 1.00 96.62 300 VAL A N 1
ATOM 2313 C CA . VAL A 1 300 ? -3.192 11.720 15.692 1.00 96.62 300 VAL A CA 1
ATOM 2314 C C . VAL A 1 300 ? -2.315 10.540 15.258 1.00 96.62 300 VAL A C 1
ATOM 2316 O O . VAL A 1 300 ? -1.107 10.585 15.485 1.00 96.62 300 VAL A O 1
ATOM 2319 N N . ALA A 1 301 ? -2.875 9.505 14.617 1.00 95.19 301 ALA A N 1
ATOM 2320 C CA . ALA A 1 301 ? -2.097 8.378 14.086 1.00 95.19 301 ALA A CA 1
ATOM 2321 C C . ALA A 1 301 ? -1.141 8.800 12.955 1.00 95.19 301 ALA A C 1
ATOM 2323 O O . ALA A 1 301 ? -0.219 8.063 12.621 1.00 95.19 301 ALA A O 1
ATOM 2324 N N . TRP A 1 302 ? -1.342 9.988 12.374 1.00 94.94 302 TRP A N 1
ATOM 2325 C CA . TRP A 1 302 ? -0.462 10.552 11.349 1.00 94.94 302 TRP A CA 1
ATOM 2326 C C . TRP A 1 302 ? 0.808 11.186 11.927 1.00 94.94 302 TRP A C 1
ATOM 2328 O O . TRP A 1 302 ? 1.813 11.268 11.223 1.00 94.94 302 TRP A O 1
ATOM 2338 N N . LEU A 1 303 ? 0.804 11.579 13.210 1.00 94.06 303 LEU A N 1
ATOM 2339 C CA . LEU A 1 303 ? 1.918 12.301 13.839 1.00 94.06 303 LEU A CA 1
ATOM 2340 C C . LEU A 1 303 ? 3.280 11.601 13.707 1.00 94.06 303 LEU A C 1
ATOM 2342 O O . LEU A 1 303 ? 4.246 12.302 13.412 1.00 94.06 303 LEU A O 1
ATOM 2346 N N . PRO A 1 304 ? 3.402 10.265 13.872 1.00 90.62 304 PRO A N 1
ATOM 2347 C CA . PRO A 1 304 ? 4.694 9.596 13.725 1.00 90.62 304 PRO A CA 1
ATOM 2348 C C . PRO A 1 304 ? 5.313 9.738 12.331 1.00 90.62 304 PRO A C 1
ATOM 2350 O O . PRO A 1 304 ? 6.531 9.751 12.224 1.00 90.62 304 PRO A O 1
ATOM 2353 N N . ASN A 1 305 ? 4.505 9.880 11.277 1.00 91.25 305 ASN A N 1
ATOM 2354 C CA . ASN A 1 305 ? 5.011 10.135 9.925 1.00 91.25 305 ASN A CA 1
ATOM 2355 C C . ASN A 1 305 ? 5.148 11.640 9.640 1.00 91.25 305 ASN A C 1
ATOM 2357 O O . ASN A 1 305 ? 5.958 12.038 8.811 1.00 91.25 305 ASN A O 1
ATOM 2361 N N . SER A 1 306 ? 4.408 12.502 10.347 1.00 94.31 306 SER A N 1
ATOM 2362 C CA . SER A 1 306 ? 4.503 13.962 10.197 1.00 94.31 306 SER A CA 1
ATOM 2363 C C . SER A 1 306 ? 5.831 14.558 10.673 1.00 94.31 306 SER A C 1
ATOM 2365 O O . SER A 1 306 ? 6.137 15.691 10.316 1.00 94.31 306 SER A O 1
ATOM 2367 N N . VAL A 1 307 ? 6.630 13.823 11.455 1.00 92.50 307 VAL A N 1
ATOM 2368 C CA . VAL A 1 307 ? 7.994 14.248 11.829 1.00 92.50 307 VAL A CA 1
ATOM 2369 C C . VAL A 1 307 ? 9.035 13.948 10.743 1.00 92.50 307 VAL A C 1
ATOM 2371 O O . VAL A 1 307 ? 10.195 14.301 10.923 1.00 92.50 307 VAL A O 1
ATOM 2374 N N . LEU A 1 308 ? 8.643 13.304 9.635 1.00 90.94 308 LEU A N 1
ATOM 2375 C CA . LEU A 1 308 ? 9.523 12.879 8.540 1.00 90.94 308 LEU A CA 1
ATOM 2376 C C . LEU A 1 308 ? 9.151 13.593 7.226 1.00 90.94 308 LEU A C 1
ATOM 2378 O O . LEU A 1 308 ? 8.653 12.957 6.296 1.00 90.94 308 LEU A O 1
ATOM 2382 N N . PRO A 1 309 ? 9.364 14.918 7.110 1.00 89.75 309 PRO A N 1
ATOM 2383 C CA . PRO A 1 309 ? 8.910 15.688 5.948 1.00 89.75 309 PRO A CA 1
ATOM 2384 C C . PRO A 1 309 ? 9.566 15.265 4.622 1.00 89.75 309 PRO A C 1
ATOM 2386 O O . PRO A 1 309 ? 8.995 15.511 3.564 1.00 89.75 309 PRO A O 1
ATOM 2389 N N . ASN A 1 310 ? 10.734 14.616 4.669 1.00 86.81 310 ASN A N 1
ATOM 2390 C CA . ASN A 1 310 ? 11.449 14.126 3.486 1.00 86.81 310 ASN A CA 1
ATOM 2391 C C . ASN A 1 310 ? 11.036 12.697 3.073 1.00 86.81 310 ASN A C 1
ATOM 2393 O O . ASN A 1 310 ? 11.521 12.196 2.061 1.00 86.81 310 ASN A O 1
ATOM 2397 N N . HIS A 1 311 ? 10.150 12.043 3.835 1.00 88.31 311 HIS A N 1
ATOM 2398 C CA . HIS A 1 311 ? 9.612 10.699 3.568 1.00 88.31 311 HIS A CA 1
ATOM 2399 C C . HIS A 1 311 ? 8.080 10.728 3.507 1.00 88.31 311 HIS A C 1
ATOM 2401 O O . HIS A 1 311 ? 7.386 9.850 4.024 1.00 88.31 311 HIS A O 1
ATOM 2407 N N . HIS A 1 312 ? 7.528 11.790 2.916 1.00 90.75 312 HIS A N 1
ATOM 2408 C CA . HIS A 1 312 ? 6.086 11.915 2.742 1.00 90.75 312 HIS A CA 1
ATOM 2409 C C . HIS A 1 312 ? 5.571 10.880 1.740 1.00 90.75 312 HIS A C 1
ATOM 2411 O O . HIS A 1 312 ? 6.019 10.839 0.594 1.00 90.75 312 HIS A O 1
ATOM 2417 N N . HIS A 1 313 ? 4.584 10.089 2.156 1.00 88.75 313 HIS A N 1
ATOM 2418 C CA . HIS A 1 313 ? 3.866 9.169 1.282 1.00 88.75 313 HIS A CA 1
ATOM 2419 C C . HIS A 1 313 ? 2.370 9.240 1.576 1.00 88.75 313 HIS A C 1
ATOM 2421 O O . HIS A 1 313 ? 1.939 8.934 2.689 1.00 88.75 313 HIS A O 1
ATOM 2427 N N . SER A 1 314 ? 1.555 9.599 0.585 1.00 88.81 314 SER A N 1
ATOM 2428 C CA . SER A 1 314 ? 0.136 9.917 0.793 1.00 88.81 314 SER A CA 1
ATOM 2429 C C . SER A 1 314 ? -0.667 8.775 1.418 1.00 88.81 314 SER A C 1
ATOM 2431 O O . SER A 1 314 ? -1.539 9.025 2.253 1.00 88.81 314 SER A O 1
ATOM 2433 N N . ALA A 1 315 ? -0.331 7.516 1.121 1.00 88.44 315 ALA A N 1
ATOM 2434 C CA . ALA A 1 315 ? -0.978 6.359 1.740 1.00 88.44 315 ALA A CA 1
ATOM 2435 C C . ALA A 1 315 ? -0.857 6.288 3.269 1.00 88.44 315 ALA A C 1
ATOM 2437 O O . ALA A 1 315 ? -1.719 5.697 3.920 1.00 88.44 315 ALA A O 1
ATOM 2438 N N . TYR A 1 316 ? 0.145 6.934 3.877 1.00 90.25 316 TYR A N 1
ATOM 2439 C CA . TYR A 1 316 ? 0.249 7.024 5.335 1.00 90.25 316 TYR A CA 1
ATOM 2440 C C . TYR A 1 316 ? -0.900 7.812 5.977 1.00 90.25 316 TYR A C 1
ATOM 2442 O O . TYR A 1 316 ? -1.195 7.602 7.158 1.00 90.25 316 TYR A O 1
ATOM 2450 N N . SER A 1 317 ? -1.622 8.635 5.207 1.00 91.00 317 SER A N 1
ATOM 2451 C CA . SER A 1 317 ? -2.885 9.243 5.646 1.00 91.00 317 SER A CA 1
ATOM 2452 C C . SER A 1 317 ? -3.953 8.202 6.014 1.00 91.00 317 SER A C 1
ATOM 2454 O O . SER A 1 317 ? -4.884 8.496 6.765 1.00 91.00 317 SER A O 1
ATOM 2456 N N . TRP A 1 318 ? -3.810 6.951 5.572 1.00 92.19 318 TRP A N 1
ATOM 2457 C CA . TRP A 1 318 ? -4.760 5.889 5.886 1.00 92.19 318 TRP A CA 1
ATOM 2458 C C . TRP A 1 318 ? -4.466 5.143 7.199 1.00 92.19 318 TRP A C 1
ATOM 2460 O O . TRP A 1 318 ? -5.302 4.373 7.673 1.00 92.19 318 TRP A O 1
ATOM 2470 N N . ALA A 1 319 ? -3.347 5.438 7.873 1.00 91.19 319 ALA A N 1
ATOM 2471 C CA . ALA A 1 319 ? -2.998 4.835 9.165 1.00 91.19 319 ALA A CA 1
ATOM 2472 C C . ALA A 1 319 ? -4.076 5.036 10.247 1.00 91.19 319 ALA A C 1
ATOM 2474 O O . ALA A 1 319 ? -4.332 4.151 11.065 1.00 91.19 319 ALA A O 1
ATOM 2475 N N . GLY A 1 320 ? -4.760 6.181 10.239 1.00 92.38 320 GLY A N 1
ATOM 2476 C CA . GLY A 1 320 ? -5.819 6.509 11.195 1.00 92.38 320 GLY A CA 1
ATOM 2477 C C . GLY A 1 320 ? -7.191 5.895 10.900 1.00 92.38 320 GLY A C 1
ATOM 2478 O O . GLY A 1 320 ? -8.091 6.018 11.735 1.00 92.38 320 GLY A O 1
ATOM 2479 N N . ALA A 1 321 ? -7.382 5.257 9.739 1.00 94.75 321 ALA A N 1
ATOM 2480 C CA . ALA A 1 321 ? -8.706 4.992 9.172 1.00 94.75 321 ALA A CA 1
ATOM 2481 C C . ALA A 1 321 ? -9.607 4.132 10.070 1.00 94.75 321 ALA A C 1
ATOM 2483 O O . ALA A 1 321 ? -10.771 4.485 10.282 1.00 94.75 321 ALA A O 1
ATOM 2484 N N . TYR A 1 322 ? -9.070 3.059 10.671 1.00 95.88 322 TYR A N 1
ATOM 2485 C CA . TYR A 1 322 ? -9.844 2.215 11.588 1.00 95.88 322 TYR A CA 1
ATOM 2486 C C . TYR A 1 322 ? -10.475 3.033 12.709 1.00 95.88 322 TYR A C 1
ATOM 2488 O O . TYR A 1 322 ? -11.653 2.864 12.988 1.00 95.88 322 TYR A O 1
ATOM 2496 N N . LEU A 1 323 ? -9.710 3.930 13.333 1.00 97.38 323 LEU A N 1
ATOM 2497 C CA . LEU A 1 323 ? -10.162 4.726 14.472 1.00 97.38 323 LEU A CA 1
ATOM 2498 C C . LEU A 1 323 ? -11.034 5.913 14.046 1.00 97.38 323 LEU A C 1
ATOM 2500 O O . LEU A 1 323 ? -12.015 6.210 14.726 1.00 97.38 323 LEU A O 1
ATOM 2504 N N . LEU A 1 324 ? -10.724 6.548 12.911 1.00 97.19 324 LEU A N 1
ATOM 2505 C CA . LEU A 1 324 ? -11.509 7.653 12.354 1.00 97.19 324 LEU A CA 1
ATOM 2506 C C . LEU A 1 324 ? -12.967 7.249 12.120 1.00 97.19 324 LEU A C 1
ATOM 2508 O O . LEU A 1 324 ? -13.873 7.960 12.564 1.00 97.19 324 LEU A O 1
ATOM 2512 N N . PHE A 1 325 ? -13.182 6.091 11.488 1.00 97.56 325 PHE A N 1
ATOM 2513 C CA . PHE A 1 325 ? -14.512 5.603 11.119 1.00 97.56 325 PHE A CA 1
ATOM 2514 C C . PHE A 1 325 ? -15.128 4.624 12.130 1.00 97.56 325 PHE A C 1
ATOM 2516 O O . PHE A 1 325 ? -16.301 4.277 11.995 1.00 97.56 325 PHE A O 1
ATOM 2523 N N . ALA A 1 326 ? -14.400 4.202 13.171 1.00 97.50 326 ALA A N 1
ATOM 2524 C CA . ALA A 1 326 ? -14.898 3.238 14.157 1.00 97.50 326 ALA A CA 1
ATOM 2525 C C . ALA A 1 326 ? -16.204 3.662 14.840 1.00 97.50 326 ALA A C 1
ATOM 2527 O O . ALA A 1 326 ? -17.002 2.815 15.237 1.00 97.50 326 ALA A O 1
ATOM 2528 N N . SER A 1 327 ? -16.437 4.969 14.991 1.00 97.06 327 SER A N 1
ATOM 2529 C CA . SER A 1 327 ? -17.649 5.511 15.612 1.00 97.06 327 SER A CA 1
ATOM 2530 C C . SER A 1 327 ? -18.931 5.114 14.866 1.00 97.06 327 SER A C 1
ATOM 2532 O O . SER A 1 327 ? -19.990 5.031 15.489 1.00 97.06 327 SER A O 1
ATOM 2534 N N . VAL A 1 328 ? -18.844 4.760 13.577 1.00 98.00 328 VAL A N 1
ATOM 2535 C CA . VAL A 1 328 ? -19.964 4.213 12.789 1.00 98.00 328 VAL A CA 1
ATOM 2536 C C . VAL A 1 328 ? -20.520 2.935 13.429 1.00 98.00 328 VAL A C 1
ATOM 2538 O O . VAL A 1 328 ? -21.733 2.734 13.453 1.00 98.00 328 VAL A O 1
ATOM 2541 N N . LEU A 1 329 ? -19.668 2.116 14.055 1.00 98.19 329 LEU A N 1
ATOM 2542 C CA . LEU A 1 329 ? -20.065 0.882 14.749 1.00 98.19 329 LEU A CA 1
ATOM 2543 C C . LEU A 1 329 ? -20.946 1.133 15.987 1.00 98.19 329 LEU A C 1
ATOM 2545 O O . LEU A 1 329 ? -21.546 0.195 16.512 1.00 98.19 329 LEU A O 1
ATOM 2549 N N . LEU A 1 330 ? -21.043 2.382 16.457 1.00 97.88 330 LEU A N 1
ATOM 2550 C CA . LEU A 1 330 ? -21.870 2.791 17.599 1.00 97.88 330 LEU A CA 1
ATOM 2551 C C . LEU A 1 330 ? -23.266 3.287 17.183 1.00 97.88 330 LEU A C 1
ATOM 2553 O O . LEU A 1 330 ? -24.167 3.364 18.022 1.00 97.88 330 LEU A O 1
ATOM 2557 N N . LEU A 1 331 ? -23.487 3.560 15.892 1.00 97.50 331 LEU A N 1
ATOM 2558 C CA . LEU A 1 331 ? -24.785 3.981 15.352 1.00 97.50 331 LEU A CA 1
ATOM 2559 C C . LEU A 1 331 ? -25.950 3.010 15.612 1.00 97.50 331 LEU A C 1
ATOM 2561 O O . LEU A 1 331 ? -27.068 3.504 15.762 1.00 97.50 331 LEU A O 1
ATOM 2565 N N . PRO A 1 332 ? -25.765 1.679 15.746 1.00 97.12 332 PRO A N 1
ATOM 2566 C CA . PRO A 1 332 ? -26.857 0.782 16.128 1.00 97.12 332 PRO A CA 1
ATOM 2567 C C . PRO A 1 332 ? -27.500 1.160 17.469 1.00 97.12 332 PRO A C 1
ATOM 2569 O O . PRO A 1 332 ? -28.714 1.034 17.619 1.00 97.12 332 PRO A O 1
ATOM 2572 N N . ALA A 1 333 ? -26.723 1.688 18.423 1.00 96.25 333 ALA A N 1
ATOM 2573 C CA . ALA A 1 333 ? -27.259 2.180 19.692 1.00 96.25 333 ALA A CA 1
ATOM 2574 C C . ALA A 1 333 ? -28.149 3.416 19.483 1.00 96.25 333 ALA A C 1
ATOM 2576 O O . ALA A 1 333 ? -29.228 3.524 20.070 1.00 96.25 333 ALA A O 1
ATOM 2577 N N . ALA A 1 334 ? -27.715 4.338 18.615 1.00 96.19 334 ALA A N 1
ATOM 2578 C CA . ALA A 1 334 ? -28.487 5.523 18.253 1.00 96.19 334 ALA A CA 1
ATOM 2579 C C . ALA A 1 334 ? -29.757 5.155 17.472 1.00 96.19 334 ALA A C 1
ATOM 2581 O O . ALA A 1 334 ? -30.811 5.727 17.724 1.00 96.19 334 ALA A O 1
ATOM 2582 N N . PHE A 1 335 ? -29.684 4.161 16.584 1.00 95.69 335 PHE A N 1
ATOM 2583 C CA . PHE A 1 335 ? -30.828 3.647 15.831 1.00 95.69 335 PHE A CA 1
ATOM 2584 C C . PHE A 1 335 ? -31.897 3.028 16.740 1.00 95.69 335 PHE A C 1
ATOM 2586 O O . PHE A 1 335 ? -33.085 3.266 16.537 1.00 95.69 335 PHE A O 1
ATOM 2593 N N . GLN A 1 336 ? -31.483 2.248 17.743 1.00 94.38 336 GLN A N 1
ATOM 2594 C CA . GLN A 1 336 ? -32.402 1.588 18.675 1.00 94.38 336 GLN A CA 1
ATOM 2595 C C . GLN A 1 336 ? -33.102 2.575 19.615 1.00 94.38 336 GLN A C 1
ATOM 2597 O O . GLN A 1 336 ? -34.280 2.404 19.912 1.00 94.38 336 GLN A O 1
ATOM 2602 N N . ARG A 1 337 ? -32.382 3.596 20.096 1.00 94.88 337 ARG A N 1
ATOM 2603 C CA . ARG A 1 337 ? -32.907 4.567 21.067 1.00 94.88 337 ARG A CA 1
ATOM 2604 C C . ARG A 1 337 ? -33.575 5.783 20.417 1.00 94.88 337 ARG A C 1
ATOM 2606 O O . ARG A 1 337 ? -34.431 6.411 21.035 1.00 94.88 337 ARG A O 1
ATOM 2613 N N . GLY A 1 338 ? -33.146 6.153 19.215 1.00 93.25 338 GLY A N 1
ATOM 2614 C CA . GLY A 1 338 ? -33.576 7.359 18.519 1.00 93.25 338 GLY A CA 1
ATOM 2615 C C . GLY A 1 338 ? -34.976 7.262 17.911 1.00 93.25 338 GLY A C 1
ATOM 2616 O O . GLY A 1 338 ? -35.455 6.192 17.533 1.00 93.25 338 GLY A O 1
ATOM 2617 N N . GLY A 1 339 ? -35.627 8.420 17.783 1.00 94.88 339 GLY A N 1
ATOM 2618 C CA . GLY A 1 339 ? -36.922 8.557 17.115 1.00 94.88 339 GLY A CA 1
ATOM 2619 C C . GLY A 1 339 ? -36.808 8.608 15.587 1.00 94.88 339 GLY A C 1
ATOM 2620 O O . GLY A 1 339 ? -35.761 8.331 14.999 1.00 94.88 339 GLY A O 1
ATOM 2621 N N . ILE A 1 340 ? -37.892 9.011 14.919 1.00 95.19 340 ILE A N 1
ATOM 2622 C CA . ILE A 1 340 ? -37.936 9.098 13.450 1.00 95.19 340 ILE A CA 1
ATOM 2623 C C . ILE A 1 340 ? -36.902 10.080 12.876 1.00 95.19 340 ILE A C 1
ATOM 2625 O O . ILE A 1 340 ? -36.242 9.757 11.893 1.00 95.19 340 ILE A O 1
ATOM 2629 N N . GLY A 1 341 ? -36.674 11.220 13.541 1.00 95.75 341 GLY A N 1
ATOM 2630 C CA . GLY A 1 341 ? -35.661 12.198 13.130 1.00 95.75 341 GLY A CA 1
ATOM 2631 C C . GLY A 1 341 ? -34.246 11.612 13.108 1.00 95.75 341 GLY A C 1
ATOM 2632 O O . GLY A 1 341 ? -33.515 11.799 12.141 1.00 95.75 341 GLY A O 1
ATOM 2633 N N . THR A 1 342 ? -33.882 10.809 14.114 1.00 95.44 342 THR A N 1
ATOM 2634 C CA . THR A 1 342 ? -32.596 10.094 14.139 1.00 95.44 342 THR A CA 1
ATOM 2635 C C . THR A 1 342 ? -32.465 9.140 12.954 1.00 95.44 342 THR A C 1
ATOM 2637 O O . THR A 1 342 ? -31.412 9.086 12.330 1.00 95.44 342 THR A O 1
ATOM 2640 N N . LYS A 1 343 ? -33.530 8.411 12.603 1.00 95.06 343 LYS A N 1
ATOM 2641 C CA . LYS A 1 343 ? -33.518 7.474 11.468 1.00 95.06 343 LYS A CA 1
ATOM 2642 C C . LYS A 1 343 ? -33.342 8.194 10.128 1.00 95.06 343 LYS A C 1
ATOM 2644 O O . LYS A 1 343 ? -32.604 7.699 9.283 1.00 95.06 343 LYS A O 1
ATOM 2649 N N . ILE A 1 344 ? -33.942 9.375 9.961 1.00 95.75 344 ILE A N 1
ATOM 2650 C CA . ILE A 1 344 ? -33.733 10.232 8.781 1.00 95.75 344 ILE A CA 1
ATOM 2651 C C . ILE A 1 344 ? -32.268 10.680 8.697 1.00 95.75 344 ILE A C 1
ATOM 2653 O O . ILE A 1 344 ? -31.649 10.549 7.643 1.00 95.75 344 ILE A O 1
ATOM 2657 N N . LEU A 1 345 ? -31.686 11.140 9.810 1.00 96.62 345 LEU A N 1
ATOM 2658 C CA . LEU A 1 345 ? -30.273 11.531 9.857 1.00 96.62 345 LEU A CA 1
ATOM 2659 C C . LEU A 1 345 ? -29.338 10.355 9.533 1.00 96.62 345 LEU A C 1
ATOM 2661 O O . LEU A 1 345 ? -28.376 10.526 8.791 1.00 96.62 345 LEU A O 1
ATOM 2665 N N . LEU A 1 346 ? -29.637 9.152 10.032 1.00 95.88 346 LEU A N 1
ATOM 2666 C CA . LEU A 1 346 ? -28.887 7.934 9.707 1.00 95.88 346 LEU A CA 1
ATOM 2667 C C . LEU A 1 346 ? -29.006 7.550 8.224 1.00 95.88 346 LEU A C 1
ATOM 2669 O O . LEU A 1 346 ? -28.024 7.111 7.626 1.00 95.88 346 LEU A O 1
ATOM 2673 N N . ALA A 1 347 ? -30.178 7.732 7.613 1.00 94.12 347 ALA A N 1
ATOM 2674 C CA . ALA A 1 347 ? -30.363 7.501 6.183 1.00 94.12 347 ALA A CA 1
ATOM 2675 C C . ALA A 1 347 ? -29.544 8.503 5.351 1.00 94.12 347 ALA A C 1
ATOM 2677 O O . ALA A 1 347 ? -28.814 8.097 4.448 1.00 94.12 347 ALA A O 1
ATOM 2678 N N . ALA A 1 348 ? -29.576 9.791 5.706 1.00 93.81 348 ALA A N 1
ATOM 2679 C CA . ALA A 1 348 ? -28.760 10.821 5.061 1.00 93.81 348 ALA A CA 1
ATOM 2680 C C . ALA A 1 348 ? -27.252 10.547 5.213 1.00 93.81 348 ALA A C 1
ATOM 2682 O O . ALA A 1 348 ? -26.502 10.637 4.242 1.00 93.81 348 ALA A O 1
ATOM 2683 N N . LEU A 1 349 ? -26.816 10.134 6.408 1.00 95.69 349 LEU A N 1
ATOM 2684 C CA . LEU A 1 349 ? -25.441 9.711 6.673 1.00 95.69 349 LEU A CA 1
ATOM 2685 C C . LEU A 1 349 ? -25.027 8.520 5.802 1.00 95.69 349 LEU A C 1
ATOM 2687 O O . LEU A 1 349 ? -23.924 8.509 5.263 1.00 95.69 349 LEU A O 1
ATOM 2691 N N . THR A 1 350 ? -25.916 7.540 5.640 1.00 94.00 350 THR A N 1
ATOM 2692 C CA . THR A 1 350 ? -25.682 6.372 4.779 1.00 94.00 350 THR A CA 1
ATOM 2693 C C . THR A 1 350 ? -25.470 6.799 3.327 1.00 94.00 350 THR A C 1
ATOM 2695 O O . THR A 1 350 ? -24.523 6.348 2.688 1.00 94.00 350 THR A O 1
ATOM 2698 N N . VAL A 1 351 ? -26.300 7.712 2.812 1.00 91.81 351 VAL A N 1
ATOM 2699 C CA . VAL A 1 351 ? -26.144 8.261 1.454 1.00 91.81 351 VAL A CA 1
ATOM 2700 C C . VAL A 1 351 ? -24.817 9.009 1.313 1.00 91.81 351 VAL A C 1
ATOM 2702 O O . VAL A 1 351 ? -24.102 8.802 0.334 1.00 91.81 351 VAL A O 1
ATOM 2705 N N . ALA A 1 352 ? -24.450 9.833 2.299 1.00 90.56 352 ALA A N 1
ATOM 2706 C CA . ALA A 1 352 ? -23.170 10.539 2.305 1.00 90.56 352 ALA A CA 1
ATOM 2707 C C . ALA A 1 352 ? -21.980 9.564 2.286 1.00 90.56 352 ALA A C 1
ATOM 2709 O O . ALA A 1 352 ? -21.045 9.757 1.509 1.00 90.56 352 ALA A O 1
ATOM 2710 N N . ALA A 1 353 ? -22.045 8.490 3.081 1.00 93.62 353 ALA A N 1
ATOM 2711 C CA . ALA A 1 353 ? -21.036 7.438 3.093 1.00 93.62 353 ALA A CA 1
ATOM 2712 C C . ALA A 1 353 ? -20.930 6.748 1.729 1.00 93.62 353 ALA A C 1
ATOM 2714 O O . ALA A 1 353 ? -19.836 6.692 1.180 1.00 93.62 353 ALA A O 1
ATOM 2715 N N . LEU A 1 354 ? -22.046 6.307 1.138 1.00 92.69 354 LEU A N 1
ATOM 2716 C CA . LEU A 1 354 ? -22.060 5.642 -0.171 1.00 92.69 354 LEU A CA 1
ATOM 2717 C C . LEU A 1 354 ? -21.539 6.539 -1.303 1.00 92.69 354 LEU A C 1
ATOM 2719 O O . LEU A 1 354 ? -20.905 6.049 -2.233 1.00 92.69 354 LEU A O 1
ATOM 2723 N N . CYS A 1 355 ? -21.751 7.852 -1.220 1.00 89.69 355 CYS A N 1
ATOM 2724 C CA . CYS A 1 355 ? -21.250 8.808 -2.206 1.00 89.69 355 CYS A CA 1
ATOM 2725 C C . CYS A 1 355 ? -19.777 9.204 -2.008 1.00 89.69 355 CYS A C 1
ATOM 2727 O O . CYS A 1 355 ? -19.203 9.791 -2.928 1.00 89.69 355 CYS A O 1
ATOM 2729 N N . SER A 1 356 ? -19.158 8.891 -0.863 1.00 89.31 356 SER A N 1
ATOM 2730 C CA . SER A 1 356 ? -17.795 9.332 -0.530 1.00 89.31 356 SER A CA 1
ATOM 2731 C C . SER A 1 356 ? -16.711 8.937 -1.550 1.00 89.31 356 SER A C 1
ATOM 2733 O O . SER A 1 356 ? -15.831 9.769 -1.789 1.00 89.31 356 SER A O 1
ATOM 2735 N N . PRO A 1 357 ? -16.772 7.782 -2.255 1.00 89.75 357 PRO A N 1
ATOM 2736 C CA . PRO A 1 357 ? -15.756 7.423 -3.247 1.00 89.75 357 PRO A CA 1
ATOM 2737 C C . PRO A 1 357 ? -15.680 8.393 -4.427 1.00 89.75 357 PRO A C 1
ATOM 2739 O O . PRO A 1 357 ? -14.612 8.565 -5.009 1.00 89.75 357 PRO A O 1
ATOM 2742 N N . ARG A 1 358 ? -16.781 9.082 -4.768 1.00 88.00 358 ARG A N 1
ATOM 2743 C CA . ARG A 1 358 ? -16.784 10.073 -5.861 1.00 88.00 358 ARG A CA 1
ATOM 2744 C C . ARG A 1 358 ? -15.815 11.222 -5.595 1.00 88.00 358 ARG A C 1
ATOM 2746 O O . ARG A 1 358 ? -15.244 11.770 -6.537 1.00 88.00 358 ARG A O 1
ATOM 2753 N N . SER A 1 359 ? -15.580 11.545 -4.324 1.00 86.94 359 SER A N 1
ATOM 2754 C CA . SER A 1 359 ? -14.613 12.563 -3.914 1.00 86.94 359 SER A CA 1
ATOM 2755 C C . SER A 1 359 ? -13.153 12.159 -4.159 1.00 86.94 359 SER A C 1
ATOM 2757 O O . SER A 1 359 ? -12.282 13.015 -4.056 1.00 86.94 359 SER A O 1
ATOM 2759 N N . PHE A 1 360 ? -12.882 10.900 -4.523 1.00 85.56 360 PHE A N 1
ATOM 2760 C CA . PHE A 1 360 ? -11.537 10.363 -4.758 1.00 85.56 360 PHE A CA 1
ATOM 2761 C C . PHE A 1 360 ? -11.255 10.006 -6.227 1.00 85.56 360 PHE A C 1
ATOM 2763 O O . PHE A 1 360 ? -10.232 9.396 -6.522 1.00 85.56 360 PHE A O 1
ATOM 2770 N N . THR A 1 361 ? -12.103 10.425 -7.175 1.00 81.69 361 THR A N 1
ATOM 2771 C CA . THR A 1 361 ? -11.963 10.085 -8.610 1.00 81.69 361 THR A CA 1
ATOM 2772 C C . THR A 1 361 ? -10.571 10.398 -9.180 1.00 81.69 361 THR A C 1
ATOM 2774 O O . THR A 1 361 ? -9.993 9.584 -9.896 1.00 81.69 361 THR A O 1
ATOM 2777 N N . ALA A 1 362 ? -9.989 11.549 -8.824 1.00 79.56 362 ALA A N 1
ATOM 2778 C CA . ALA A 1 362 ? -8.643 11.919 -9.268 1.00 79.56 362 ALA A CA 1
ATOM 2779 C C . ALA A 1 362 ? -7.541 11.052 -8.633 1.00 79.56 362 ALA A C 1
ATOM 2781 O O . ALA A 1 362 ? -6.544 10.756 -9.287 1.00 79.56 362 ALA A O 1
ATOM 2782 N N . ALA A 1 363 ? -7.717 10.628 -7.378 1.00 79.38 363 ALA A N 1
ATOM 2783 C CA . ALA A 1 363 ? -6.784 9.729 -6.708 1.00 79.38 363 ALA A CA 1
ATOM 2784 C C . ALA A 1 363 ? -6.837 8.321 -7.326 1.00 79.38 363 ALA A C 1
ATOM 2786 O O . ALA A 1 363 ? -5.791 7.746 -7.591 1.00 79.38 363 ALA A O 1
ATOM 2787 N N . TYR A 1 364 ? -8.020 7.816 -7.700 1.00 80.25 364 TYR A N 1
ATOM 2788 C CA . TYR A 1 364 ? -8.128 6.550 -8.443 1.00 80.25 364 TYR A CA 1
ATOM 2789 C C . TYR A 1 364 ? -7.364 6.547 -9.761 1.00 80.25 364 TYR A C 1
ATOM 2791 O O . TYR A 1 364 ? -6.717 5.558 -10.093 1.00 80.25 364 TYR A O 1
ATOM 2799 N N . ALA A 1 365 ? -7.412 7.654 -10.505 1.00 78.50 365 ALA A N 1
ATOM 2800 C CA . ALA A 1 365 ? -6.652 7.776 -11.743 1.00 78.50 365 ALA A CA 1
ATOM 2801 C C . ALA A 1 365 ? -5.136 7.737 -11.494 1.00 78.50 365 ALA A C 1
ATOM 2803 O O . ALA A 1 365 ? -4.409 7.147 -12.292 1.00 78.50 365 ALA A O 1
ATOM 2804 N N . LYS A 1 366 ? -4.668 8.328 -10.384 1.00 78.69 366 LYS A N 1
ATOM 2805 C CA . LYS A 1 366 ? -3.256 8.281 -9.987 1.00 78.69 366 LYS A CA 1
ATOM 2806 C C . LYS A 1 366 ? -2.820 6.868 -9.624 1.00 78.69 366 LYS A C 1
ATOM 2808 O O . LYS A 1 366 ? -1.772 6.461 -10.093 1.00 78.69 366 LYS A O 1
ATOM 2813 N N . GLU A 1 367 ? -3.643 6.102 -8.911 1.00 78.38 367 GLU A N 1
ATOM 2814 C CA . GLU A 1 367 ? -3.306 4.737 -8.469 1.00 78.38 367 GLU A CA 1
ATOM 2815 C C . GLU A 1 367 ? -3.403 3.653 -9.556 1.00 78.38 367 GLU A C 1
ATOM 2817 O O . GLU A 1 367 ? -3.226 2.465 -9.285 1.00 78.38 367 GLU A O 1
ATOM 2822 N N . ARG A 1 368 ? -3.653 4.019 -10.820 1.00 79.06 368 ARG A N 1
ATOM 2823 C CA . ARG A 1 368 ? -3.748 3.053 -11.928 1.00 79.06 368 ARG A CA 1
ATOM 2824 C C . ARG A 1 368 ? -2.460 2.241 -12.131 1.00 79.06 368 ARG A C 1
ATOM 2826 O O . ARG A 1 368 ? -2.530 1.089 -12.561 1.00 79.06 368 ARG A O 1
ATOM 2833 N N . TRP A 1 369 ? -1.308 2.806 -11.761 1.00 82.50 369 TRP A N 1
ATOM 2834 C CA . TRP A 1 369 ? -0.008 2.128 -11.815 1.00 82.50 369 TRP A CA 1
ATOM 2835 C C . TRP A 1 369 ? 0.007 0.820 -11.006 1.00 82.50 369 TRP A C 1
ATOM 2837 O O . TRP A 1 369 ? 0.673 -0.131 -11.415 1.00 82.50 369 TRP A O 1
ATOM 2847 N N . ILE A 1 370 ? -0.762 0.738 -9.909 1.00 82.62 370 ILE A N 1
ATOM 2848 C CA . ILE A 1 370 ? -0.868 -0.460 -9.063 1.00 82.62 370 ILE A CA 1
ATOM 2849 C C . ILE A 1 370 ? -1.378 -1.639 -9.893 1.00 82.62 370 ILE A C 1
ATOM 2851 O O . ILE A 1 370 ? -0.819 -2.730 -9.822 1.00 82.62 370 ILE A O 1
ATOM 2855 N N . VAL A 1 371 ? -2.403 -1.425 -10.723 1.00 80.38 371 VAL A N 1
ATOM 2856 C CA . VAL A 1 371 ? -3.001 -2.479 -11.561 1.00 80.38 371 VAL A CA 1
ATOM 2857 C C . VAL A 1 371 ? -2.063 -2.895 -12.673 1.00 80.38 371 VAL A C 1
ATOM 2859 O O . VAL A 1 371 ? -1.846 -4.085 -12.892 1.00 80.38 371 VAL A O 1
ATOM 2862 N N . GLU A 1 372 ? -1.505 -1.915 -13.377 1.00 83.56 372 GLU A N 1
ATOM 2863 C CA . GLU A 1 372 ? -0.595 -2.170 -14.490 1.00 83.56 372 GLU A CA 1
ATOM 2864 C C . GLU A 1 372 ? 0.628 -2.948 -14.006 1.00 83.56 372 GLU A C 1
ATOM 2866 O O . GLU A 1 372 ? 1.044 -3.927 -14.633 1.00 83.56 372 GLU A O 1
ATOM 2871 N N . ASN A 1 373 ? 1.166 -2.577 -12.841 1.00 87.81 373 ASN A N 1
ATOM 2872 C CA . ASN A 1 373 ? 2.275 -3.305 -12.259 1.00 87.81 373 ASN A CA 1
ATOM 2873 C C . ASN A 1 373 ? 1.849 -4.662 -11.686 1.00 87.81 373 ASN A C 1
ATOM 2875 O O . ASN A 1 373 ? 2.570 -5.633 -11.873 1.00 87.81 373 ASN A O 1
ATOM 2879 N N . GLN A 1 374 ? 0.669 -4.792 -11.080 1.00 88.44 374 GLN A N 1
ATOM 2880 C CA . GLN A 1 374 ? 0.150 -6.086 -10.629 1.00 88.44 374 GLN A CA 1
ATOM 2881 C C . GLN A 1 374 ? 0.041 -7.099 -11.776 1.00 88.44 374 GLN A C 1
ATOM 2883 O O . GLN A 1 374 ? 0.510 -8.230 -11.654 1.00 88.44 374 GLN A O 1
ATOM 2888 N N . GLN A 1 375 ? -0.535 -6.692 -12.911 1.00 88.94 375 GLN A N 1
ATOM 2889 C CA . GLN A 1 375 ? -0.646 -7.531 -14.110 1.00 88.94 375 GLN A CA 1
ATOM 2890 C C . GLN A 1 375 ? 0.732 -7.876 -14.684 1.00 88.94 375 GLN A C 1
ATOM 2892 O O . GLN A 1 375 ? 0.974 -9.012 -15.106 1.00 88.94 375 GLN A O 1
ATOM 2897 N N . ARG A 1 376 ? 1.660 -6.911 -14.670 1.00 90.81 376 ARG A N 1
ATOM 2898 C CA . ARG A 1 376 ? 3.058 -7.130 -15.056 1.00 90.81 376 ARG A CA 1
ATOM 2899 C C . ARG A 1 376 ? 3.714 -8.197 -14.191 1.00 90.81 376 ARG A C 1
ATOM 2901 O O . ARG A 1 376 ? 4.219 -9.186 -14.719 1.00 90.81 376 ARG A O 1
ATOM 2908 N N . GLN A 1 377 ? 3.666 -8.033 -12.872 1.00 90.88 377 GLN A N 1
ATOM 2909 C CA . GLN A 1 377 ? 4.271 -8.973 -11.934 1.00 90.88 377 GLN A CA 1
ATOM 2910 C C . GLN A 1 377 ? 3.598 -10.346 -11.992 1.00 90.88 377 GLN A C 1
ATOM 2912 O O . GLN A 1 377 ? 4.282 -11.361 -11.922 1.00 90.88 377 GLN A O 1
ATOM 2917 N N . GLN A 1 378 ? 2.278 -10.408 -12.179 1.00 91.75 378 GLN A N 1
ATOM 2918 C CA . GLN A 1 378 ? 1.564 -11.668 -12.369 1.00 91.75 378 GLN A CA 1
ATOM 2919 C C . GLN A 1 378 ? 2.119 -12.455 -13.562 1.00 91.75 378 GLN A C 1
ATOM 2921 O O . GLN A 1 378 ? 2.424 -13.642 -13.426 1.00 91.75 378 GLN A O 1
ATOM 2926 N N . ARG A 1 379 ? 2.247 -11.814 -14.730 1.00 92.81 379 ARG A N 1
ATOM 2927 C CA . ARG A 1 379 ? 2.790 -12.462 -15.934 1.00 92.81 379 ARG A CA 1
ATOM 2928 C C . ARG A 1 379 ? 4.244 -12.875 -15.740 1.00 92.81 379 ARG A C 1
ATOM 2930 O O . ARG A 1 379 ? 4.581 -14.024 -16.024 1.00 92.81 379 ARG A O 1
ATOM 2937 N N . LEU A 1 380 ? 5.050 -11.981 -15.169 1.00 92.81 380 LEU A N 1
ATOM 2938 C CA . LEU A 1 380 ? 6.467 -12.207 -14.906 1.00 92.81 380 LEU A CA 1
ATOM 2939 C C . LEU A 1 380 ? 6.687 -13.392 -13.961 1.00 92.81 380 LEU A C 1
ATOM 2941 O O . LEU A 1 380 ? 7.396 -14.330 -14.308 1.00 92.81 380 LEU A O 1
ATOM 2945 N N . VAL A 1 381 ? 6.053 -13.390 -12.786 1.00 92.00 381 VAL A N 1
ATOM 2946 C CA . VAL A 1 381 ? 6.248 -14.424 -11.758 1.00 92.00 381 VAL A CA 1
ATOM 2947 C C . VAL A 1 381 ? 5.720 -15.784 -12.221 1.00 92.00 381 VAL A C 1
ATOM 2949 O O . VAL A 1 381 ? 6.363 -16.801 -11.959 1.00 92.00 381 VAL A O 1
ATOM 2952 N N . LYS A 1 382 ? 4.587 -15.830 -12.942 1.00 92.62 382 LYS A N 1
ATOM 2953 C CA . LYS A 1 382 ? 4.076 -17.081 -13.538 1.00 92.62 382 LYS A CA 1
ATOM 2954 C C . LYS A 1 382 ? 5.068 -17.666 -14.541 1.00 92.62 382 LYS A C 1
ATOM 2956 O O . LYS A 1 382 ? 5.383 -18.851 -14.461 1.00 92.62 382 LYS A O 1
ATOM 2961 N N . ALA A 1 383 ? 5.559 -16.840 -15.463 1.00 93.56 383 ALA A N 1
ATOM 2962 C CA . ALA A 1 383 ? 6.526 -17.268 -16.465 1.00 93.56 383 ALA A CA 1
ATOM 2963 C C . ALA A 1 383 ? 7.850 -17.701 -15.826 1.00 93.56 383 ALA A C 1
ATOM 2965 O O . ALA A 1 383 ? 8.376 -18.754 -16.172 1.00 93.56 383 ALA A O 1
ATOM 2966 N N . LEU A 1 384 ? 8.355 -16.934 -14.857 1.00 92.81 384 LEU A N 1
ATOM 2967 C CA . LEU A 1 384 ? 9.605 -17.233 -14.168 1.00 92.81 384 LEU A CA 1
ATOM 2968 C C . LEU A 1 384 ? 9.541 -18.574 -13.430 1.00 92.81 384 LEU A C 1
ATOM 2970 O O . LEU A 1 384 ? 10.456 -19.378 -13.570 1.00 92.81 384 LEU A O 1
ATOM 2974 N N . ARG A 1 385 ? 8.441 -18.853 -12.718 1.00 92.38 385 ARG A N 1
ATOM 2975 C CA . ARG A 1 385 ? 8.234 -20.150 -12.057 1.00 92.38 385 ARG A CA 1
ATOM 2976 C C . ARG A 1 385 ? 8.284 -21.303 -13.061 1.00 92.38 385 ARG A C 1
ATOM 2978 O O . ARG A 1 385 ? 9.039 -22.246 -12.856 1.00 92.38 385 ARG A O 1
ATOM 2985 N N . GLY A 1 386 ? 7.547 -21.190 -14.169 1.00 92.44 386 GLY A N 1
ATOM 2986 C CA . GLY A 1 386 ? 7.541 -22.220 -15.211 1.00 92.44 386 GLY A CA 1
ATOM 2987 C C . GLY A 1 386 ? 8.908 -22.425 -15.873 1.00 92.44 386 GLY A C 1
ATOM 2988 O O . GLY A 1 386 ? 9.279 -23.556 -16.166 1.00 92.44 386 GLY A O 1
ATOM 2989 N N . LEU A 1 387 ? 9.681 -21.353 -16.073 1.00 92.44 387 LEU A N 1
ATOM 2990 C CA . LEU A 1 387 ? 11.036 -21.430 -16.625 1.00 92.44 387 LEU A CA 1
ATOM 2991 C C . LEU A 1 387 ? 12.026 -22.085 -15.659 1.00 92.44 387 LEU A C 1
ATOM 2993 O O . LEU A 1 387 ? 12.840 -22.895 -16.092 1.00 92.44 387 LEU A O 1
ATOM 2997 N N . ILE A 1 388 ? 11.948 -21.755 -14.367 1.00 92.19 388 ILE A N 1
ATOM 2998 C CA . ILE A 1 388 ? 12.818 -22.327 -13.332 1.00 92.19 388 ILE A CA 1
ATOM 2999 C C . ILE A 1 388 ? 12.553 -23.829 -13.164 1.00 92.19 388 ILE A C 1
ATOM 3001 O O . ILE A 1 388 ? 13.500 -24.609 -13.101 1.00 92.19 388 ILE A O 1
ATOM 3005 N N . GLU A 1 389 ? 11.285 -24.250 -13.174 1.00 91.12 389 GLU A N 1
ATOM 3006 C CA . GLU A 1 389 ? 10.896 -25.668 -13.117 1.00 91.12 389 GLU A CA 1
ATOM 3007 C C . GLU A 1 389 ? 11.409 -26.482 -14.322 1.00 91.12 389 GLU A C 1
ATOM 3009 O O . GLU A 1 389 ? 11.596 -27.693 -14.219 1.00 91.12 389 GLU A O 1
ATOM 3014 N N . GLN A 1 390 ? 11.651 -25.824 -15.460 1.00 89.88 390 GLN A N 1
ATOM 3015 C CA . GLN A 1 390 ? 12.054 -26.447 -16.726 1.00 89.88 390 GLN A CA 1
ATOM 3016 C C . GLN A 1 390 ? 13.549 -26.302 -17.042 1.00 89.88 390 GLN A C 1
ATOM 3018 O O . GLN A 1 390 ? 13.958 -26.604 -18.165 1.00 89.88 390 GLN A O 1
ATOM 3023 N N . ILE A 1 391 ? 14.375 -25.842 -16.094 1.00 87.69 391 ILE A N 1
ATOM 3024 C CA . ILE A 1 391 ? 15.820 -25.695 -16.319 1.00 87.69 391 ILE A CA 1
ATOM 3025 C C . ILE A 1 391 ? 16.419 -27.054 -16.751 1.00 87.69 391 ILE A C 1
ATOM 3027 O O . ILE A 1 391 ? 16.358 -28.021 -15.986 1.00 87.69 391 ILE A O 1
ATOM 3031 N N . PRO A 1 392 ? 17.013 -27.157 -17.959 1.00 82.06 392 PRO A N 1
ATOM 3032 C CA . PRO A 1 392 ? 17.604 -28.396 -18.454 1.00 82.06 392 PRO A CA 1
ATOM 3033 C C . PRO A 1 392 ? 18.779 -28.877 -17.598 1.00 82.06 392 PRO A C 1
ATOM 3035 O O . PRO A 1 392 ? 19.572 -28.079 -17.092 1.00 82.06 392 PRO A O 1
ATOM 3038 N N . GLN A 1 393 ? 18.961 -30.199 -17.517 1.00 78.81 393 GLN A N 1
ATOM 3039 C CA . GLN A 1 393 ? 20.151 -30.778 -16.890 1.00 78.81 393 GLN A CA 1
ATOM 3040 C C . GLN A 1 393 ? 21.425 -30.321 -17.620 1.00 78.81 393 GLN A C 1
ATOM 3042 O O . GLN A 1 393 ? 21.518 -30.408 -18.842 1.00 78.81 393 GLN A O 1
ATOM 3047 N N . GLY A 1 394 ? 22.408 -29.829 -16.861 1.00 75.81 394 GLY A N 1
ATOM 3048 C CA . GLY A 1 394 ? 23.681 -29.324 -17.386 1.00 75.81 394 GLY A CA 1
ATOM 3049 C C . GLY A 1 394 ? 23.699 -27.829 -17.726 1.00 75.81 394 GLY A C 1
ATOM 3050 O O . GLY A 1 394 ? 24.783 -27.281 -17.918 1.00 75.81 394 GLY A O 1
ATOM 3051 N N . GLN A 1 395 ? 22.550 -27.140 -17.747 1.00 77.19 395 GLN A N 1
ATOM 3052 C CA . GLN A 1 395 ? 22.544 -25.680 -17.841 1.00 77.19 395 GLN A CA 1
ATOM 3053 C C . GLN A 1 395 ? 23.016 -25.083 -16.507 1.00 77.19 395 GLN A C 1
ATOM 3055 O O . GLN A 1 395 ? 22.440 -25.359 -15.458 1.00 77.19 395 GLN A O 1
ATOM 3060 N N . SER A 1 396 ? 24.068 -24.266 -16.549 1.00 83.88 396 SER A N 1
ATOM 3061 C CA . SER A 1 396 ? 24.652 -23.630 -15.360 1.00 83.88 396 SER A CA 1
ATOM 3062 C C . SER A 1 396 ? 24.251 -22.167 -15.198 1.00 83.88 396 SER A C 1
ATOM 3064 O O . SER A 1 396 ? 24.321 -21.637 -14.093 1.00 83.88 396 SER A O 1
ATOM 3066 N N . SER A 1 397 ? 23.822 -21.499 -16.272 1.00 88.00 397 SER A N 1
ATOM 3067 C CA . SER A 1 397 ? 23.424 -20.097 -16.205 1.00 88.00 397 SER A CA 1
ATOM 3068 C C . SER A 1 397 ? 22.393 -19.693 -17.255 1.00 88.00 397 SER A C 1
ATOM 3070 O O . SER A 1 397 ? 22.158 -20.400 -18.238 1.00 88.00 397 SER A O 1
ATOM 3072 N N . VAL A 1 398 ? 21.760 -18.540 -17.042 1.00 90.12 398 VAL A N 1
ATOM 3073 C CA . VAL A 1 398 ? 20.863 -17.897 -18.009 1.00 90.12 398 VAL A CA 1
ATOM 3074 C C . VAL A 1 398 ? 21.019 -16.388 -17.977 1.00 90.12 398 VAL A C 1
ATOM 3076 O O . VAL A 1 398 ? 21.308 -15.817 -16.926 1.00 90.12 398 VAL A O 1
ATOM 3079 N N . ILE A 1 399 ? 20.803 -15.739 -19.117 1.00 89.88 399 ILE A N 1
ATOM 3080 C CA . ILE A 1 399 ? 20.628 -14.287 -19.168 1.00 89.88 399 ILE A CA 1
ATOM 3081 C C . ILE A 1 399 ? 19.145 -13.959 -19.101 1.00 89.88 399 ILE A C 1
ATOM 3083 O O . ILE A 1 399 ? 18.365 -14.483 -19.888 1.00 89.88 399 ILE A O 1
ATOM 3087 N N . VAL A 1 400 ? 18.764 -13.063 -18.198 1.00 92.44 400 VAL A N 1
ATOM 3088 C CA . VAL A 1 400 ? 17.402 -12.539 -18.094 1.00 92.44 400 VAL A CA 1
ATOM 3089 C C . VAL A 1 400 ? 17.407 -11.093 -18.568 1.00 92.44 400 VAL A C 1
ATOM 3091 O O . VAL A 1 400 ? 18.123 -10.268 -18.008 1.00 92.44 400 VAL A O 1
ATOM 3094 N N . SER A 1 401 ? 16.623 -10.781 -19.597 1.00 92.06 401 SER A N 1
ATOM 3095 C CA . SER A 1 401 ? 16.558 -9.450 -20.211 1.00 92.06 401 SER A CA 1
ATOM 3096 C C . SER A 1 401 ? 15.115 -8.972 -20.360 1.00 92.06 401 SER A C 1
ATOM 3098 O O . SER A 1 401 ? 14.183 -9.779 -20.341 1.00 92.06 401 SER A O 1
ATOM 3100 N N . GLY A 1 402 ? 14.928 -7.659 -20.503 1.00 91.56 402 GLY A N 1
ATOM 3101 C CA . GLY A 1 402 ? 13.609 -7.046 -20.668 1.00 91.56 402 GLY A CA 1
ATOM 3102 C C . GLY A 1 402 ? 12.929 -6.589 -19.379 1.00 91.56 402 GLY A C 1
ATOM 3103 O O . GLY A 1 402 ? 11.794 -6.123 -19.401 1.00 91.56 402 GLY A O 1
ATOM 3104 N N . LEU A 1 403 ? 13.619 -6.691 -18.240 1.00 89.62 403 LEU A N 1
ATOM 3105 C CA . LEU A 1 403 ? 13.114 -6.247 -16.940 1.00 89.62 403 LEU A CA 1
ATOM 3106 C C . LEU A 1 403 ? 13.334 -4.736 -16.749 1.00 89.62 403 LEU A C 1
ATOM 3108 O O . LEU A 1 403 ? 14.096 -4.312 -15.888 1.00 89.62 403 LEU A O 1
ATOM 3112 N N . ASN A 1 404 ? 12.679 -3.916 -17.572 1.00 86.81 404 ASN A N 1
ATOM 3113 C CA . ASN A 1 404 ? 12.733 -2.446 -17.504 1.00 86.81 404 ASN A CA 1
ATOM 3114 C C . ASN A 1 404 ? 11.612 -1.816 -16.656 1.00 86.81 404 ASN A C 1
ATOM 3116 O O . ASN A 1 404 ? 11.410 -0.603 -16.665 1.00 86.81 404 ASN A O 1
ATOM 3120 N N . GLY A 1 405 ? 10.839 -2.647 -15.955 1.00 82.25 405 GLY A N 1
ATOM 3121 C CA . GLY A 1 405 ? 9.839 -2.184 -15.004 1.00 82.25 405 GLY A CA 1
ATOM 3122 C C . GLY A 1 405 ? 10.447 -1.670 -13.704 1.00 82.25 405 GLY A C 1
ATOM 3123 O O . GLY A 1 405 ? 11.591 -1.989 -13.394 1.00 82.25 405 GLY A O 1
ATOM 3124 N N . PRO A 1 406 ? 9.665 -0.921 -12.910 1.00 75.38 406 PRO A N 1
ATOM 3125 C CA . PRO A 1 406 ? 10.147 -0.348 -11.654 1.00 75.38 406 PRO A CA 1
ATOM 3126 C C . PRO A 1 406 ? 10.478 -1.400 -10.586 1.00 75.38 406 PRO A C 1
ATOM 3128 O O . PRO A 1 406 ? 11.197 -1.087 -9.645 1.00 75.38 406 PRO A O 1
ATOM 3131 N N . PHE A 1 407 ? 9.957 -2.628 -10.712 1.00 83.31 407 PHE A N 1
ATOM 3132 C CA . PHE A 1 407 ? 10.115 -3.674 -9.703 1.00 83.31 407 PHE A CA 1
ATOM 3133 C C . PHE A 1 407 ? 10.358 -5.042 -10.337 1.00 83.31 407 PHE A C 1
ATOM 3135 O O . PHE A 1 407 ? 9.662 -5.434 -11.282 1.00 83.31 407 PHE A O 1
ATOM 3142 N N . SER A 1 408 ? 11.289 -5.796 -9.759 1.00 85.31 408 SER A N 1
ATOM 3143 C CA . SER A 1 408 ? 11.626 -7.157 -10.158 1.00 85.31 408 SER A CA 1
ATOM 3144 C C . SER A 1 408 ? 11.781 -8.068 -8.933 1.00 85.31 408 SER A C 1
ATOM 3146 O O . SER A 1 408 ? 12.377 -7.655 -7.939 1.00 85.31 408 SER A O 1
ATOM 3148 N N . PRO A 1 409 ? 11.340 -9.342 -8.988 1.00 87.38 409 PRO A N 1
ATOM 3149 C CA . PRO A 1 409 ? 11.654 -10.321 -7.942 1.00 87.38 409 PRO A CA 1
ATOM 3150 C C . PRO A 1 409 ? 13.165 -10.474 -7.696 1.00 87.38 409 PRO A C 1
ATOM 3152 O O . PRO A 1 409 ? 13.590 -10.801 -6.591 1.00 87.38 409 PRO A O 1
ATOM 3155 N N . PHE A 1 410 ? 13.990 -10.208 -8.716 1.00 87.25 410 PHE A N 1
ATOM 3156 C CA . PHE A 1 410 ? 15.447 -10.273 -8.606 1.00 87.25 410 PHE A CA 1
ATOM 3157 C C . PHE A 1 410 ? 16.039 -9.168 -7.722 1.00 87.25 410 PHE A C 1
ATOM 3159 O O . PHE A 1 410 ? 17.145 -9.347 -7.222 1.00 87.25 410 PHE A O 1
ATOM 3166 N N . ASP A 1 411 ? 15.327 -8.058 -7.489 1.00 80.69 411 ASP A N 1
ATOM 3167 C CA . ASP A 1 411 ? 15.780 -7.004 -6.564 1.00 80.69 411 ASP A CA 1
ATOM 3168 C C . ASP A 1 411 ? 15.833 -7.508 -5.112 1.00 80.69 411 ASP A C 1
ATOM 3170 O O . ASP A 1 411 ? 16.593 -6.991 -4.299 1.00 80.69 411 ASP A O 1
ATOM 3174 N N . HIS A 1 412 ? 15.080 -8.573 -4.827 1.00 84.50 412 HIS A N 1
ATOM 3175 C CA . HIS A 1 412 ? 15.109 -9.355 -3.598 1.00 84.50 412 HIS A CA 1
ATOM 3176 C C . HIS A 1 412 ? 15.405 -10.816 -3.948 1.00 84.50 412 HIS A C 1
ATOM 3178 O O . HIS A 1 412 ? 14.550 -11.690 -3.788 1.00 84.50 412 HIS A O 1
ATOM 3184 N N . TRP A 1 413 ? 16.583 -11.081 -4.516 1.00 85.69 413 TRP A N 1
ATOM 3185 C CA . TRP A 1 413 ? 16.880 -12.341 -5.204 1.00 85.69 413 TRP A CA 1
ATOM 3186 C C . TRP A 1 413 ? 16.683 -13.607 -4.355 1.00 85.69 413 TRP A C 1
ATOM 3188 O O . TRP A 1 413 ? 16.367 -14.656 -4.907 1.00 85.69 413 TRP A O 1
ATOM 3198 N N . GLN A 1 414 ? 16.790 -13.541 -3.027 1.00 87.12 414 GLN A N 1
ATOM 3199 C CA . GLN A 1 414 ? 16.514 -14.671 -2.131 1.00 87.12 414 GLN A CA 1
ATOM 3200 C C . GLN A 1 414 ? 15.049 -15.119 -2.228 1.00 87.12 414 GLN A C 1
ATOM 3202 O O . GLN A 1 414 ? 14.738 -16.285 -2.000 1.00 87.12 414 GLN A O 1
ATOM 3207 N N . SER A 1 415 ? 14.137 -14.235 -2.643 1.00 88.00 415 SER A N 1
ATOM 3208 C CA . SER A 1 415 ? 12.760 -14.604 -2.982 1.00 88.00 415 SER A CA 1
ATOM 3209 C C . SER A 1 415 ? 12.700 -15.628 -4.127 1.00 88.00 415 SER A C 1
ATOM 3211 O O . SER A 1 415 ? 11.856 -16.527 -4.104 1.00 88.00 415 SER A O 1
ATOM 3213 N N . ILE A 1 416 ? 13.650 -15.594 -5.072 1.00 88.75 416 ILE A N 1
ATOM 3214 C CA . ILE A 1 416 ? 13.762 -16.567 -6.171 1.00 88.75 416 ILE A CA 1
ATOM 3215 C C . ILE A 1 416 ? 14.038 -17.977 -5.645 1.00 88.75 416 ILE A C 1
ATOM 3217 O O . ILE A 1 416 ? 13.547 -18.939 -6.232 1.00 88.75 416 ILE A O 1
ATOM 3221 N N . LEU A 1 417 ? 14.735 -18.127 -4.511 1.00 86.62 417 LEU A N 1
ATOM 3222 C CA . LEU A 1 417 ? 15.013 -19.438 -3.904 1.00 86.62 417 LEU A CA 1
ATOM 3223 C C . LEU A 1 417 ? 13.733 -20.208 -3.559 1.00 86.62 417 LEU A C 1
ATOM 3225 O O . LEU A 1 417 ? 13.723 -21.437 -3.574 1.00 86.62 417 LEU A O 1
ATOM 3229 N N . SER A 1 418 ? 12.626 -19.504 -3.326 1.00 86.00 418 SER A N 1
ATOM 3230 C CA . SER A 1 418 ? 11.318 -20.131 -3.122 1.00 86.00 418 SER A CA 1
ATOM 3231 C C . SER A 1 418 ? 10.785 -20.881 -4.343 1.00 86.00 418 SER A C 1
ATOM 3233 O O . SER A 1 418 ? 9.969 -21.789 -4.200 1.00 86.00 418 SER A O 1
ATOM 3235 N N . MET A 1 419 ? 11.244 -20.511 -5.541 1.00 89.12 419 MET A N 1
ATOM 3236 C CA . MET A 1 419 ? 10.917 -21.188 -6.795 1.00 89.12 419 MET A CA 1
ATOM 3237 C C . MET A 1 419 ? 11.785 -22.435 -7.000 1.00 89.12 419 MET A C 1
ATOM 3239 O O . MET A 1 419 ? 11.673 -23.087 -8.029 1.00 89.12 419 MET A O 1
ATOM 3243 N N . SER A 1 420 ? 12.623 -22.778 -6.012 1.00 89.12 420 SER A N 1
ATOM 3244 C CA . SER A 1 420 ? 13.489 -23.958 -5.992 1.00 89.12 420 SER A CA 1
ATOM 3245 C C . SER A 1 420 ? 14.388 -24.084 -7.234 1.00 89.12 420 SER A C 1
ATOM 3247 O O . SER A 1 420 ? 14.401 -25.142 -7.866 1.00 89.12 420 SER A O 1
ATOM 3249 N N . PRO A 1 421 ? 15.147 -23.030 -7.610 1.00 89.44 421 PRO A N 1
ATOM 3250 C CA . PRO A 1 421 ? 16.125 -23.152 -8.683 1.00 89.44 421 PRO A CA 1
ATOM 3251 C C . PRO A 1 421 ? 17.194 -24.202 -8.319 1.00 89.44 421 PRO A C 1
ATOM 3253 O O . PRO A 1 421 ? 17.499 -24.380 -7.135 1.00 89.44 421 PRO A O 1
ATOM 3256 N N . PRO A 1 422 ? 17.803 -24.888 -9.305 1.00 88.06 422 PRO A N 1
ATOM 3257 C CA . PRO A 1 422 ? 18.909 -25.802 -9.042 1.00 88.06 422 PRO A CA 1
ATOM 3258 C C . PRO A 1 422 ? 20.067 -25.086 -8.332 1.00 88.06 422 PRO A C 1
ATOM 3260 O O . PRO A 1 422 ? 20.426 -23.970 -8.698 1.00 88.06 422 PRO A O 1
ATOM 3263 N N . ALA A 1 423 ? 20.686 -25.736 -7.342 1.00 80.50 423 ALA A N 1
ATOM 3264 C CA . ALA A 1 423 ? 21.653 -25.095 -6.441 1.00 80.50 423 ALA A CA 1
ATOM 3265 C C . ALA A 1 423 ? 22.892 -24.491 -7.135 1.00 80.50 423 ALA A C 1
ATOM 3267 O O . ALA A 1 423 ? 23.481 -23.548 -6.620 1.00 80.50 423 ALA A O 1
ATOM 3268 N N . SER A 1 424 ? 23.298 -25.025 -8.291 1.00 81.62 424 SER A N 1
ATOM 3269 C CA . SER A 1 424 ? 24.440 -24.538 -9.078 1.00 81.62 424 SER A CA 1
ATOM 3270 C C . SER A 1 424 ? 24.049 -23.592 -10.219 1.00 81.62 424 SER A C 1
ATOM 3272 O O . SER A 1 424 ? 24.906 -23.227 -11.024 1.00 81.62 424 SER A O 1
ATOM 3274 N N . PHE A 1 425 ? 22.768 -23.232 -10.332 1.00 87.62 425 PHE A N 1
ATOM 3275 C CA . PHE A 1 425 ? 22.262 -22.407 -11.420 1.00 87.62 425 PHE A CA 1
ATOM 3276 C C . PHE A 1 425 ? 22.418 -20.915 -11.123 1.00 87.62 425 PHE A C 1
ATOM 3278 O O . PHE A 1 425 ? 22.088 -20.454 -10.033 1.00 87.62 425 PHE A O 1
ATOM 3285 N N . HIS A 1 426 ? 22.869 -20.152 -12.118 1.00 89.56 426 HIS A N 1
ATOM 3286 C CA . HIS A 1 426 ? 23.177 -18.733 -11.974 1.00 89.56 426 HIS A CA 1
ATOM 3287 C C . HIS A 1 426 ? 22.380 -17.848 -12.950 1.00 89.56 426 HIS A C 1
ATOM 3289 O O . HIS A 1 426 ? 22.397 -18.041 -14.165 1.00 89.56 426 HIS A O 1
ATOM 3295 N N . PHE A 1 427 ? 21.737 -16.801 -12.438 1.00 90.00 427 PHE A N 1
ATOM 3296 C CA . PHE A 1 427 ? 21.051 -15.784 -13.236 1.00 90.00 427 PHE A CA 1
ATOM 3297 C C . PHE A 1 427 ? 21.971 -14.593 -13.519 1.00 90.00 427 PHE A C 1
ATOM 3299 O O . PHE A 1 427 ? 22.534 -14.010 -12.596 1.00 90.00 427 PHE A O 1
ATOM 3306 N N . ASN A 1 428 ? 22.091 -14.205 -14.785 1.00 89.25 428 ASN A N 1
ATOM 3307 C CA . ASN A 1 428 ? 22.701 -12.949 -15.216 1.00 89.25 428 ASN A CA 1
ATOM 3308 C C . ASN A 1 428 ? 21.570 -12.002 -15.618 1.00 89.25 428 ASN A C 1
ATOM 3310 O O . ASN A 1 428 ? 21.001 -12.129 -16.701 1.00 89.25 428 ASN A O 1
ATOM 3314 N N . VAL A 1 429 ? 21.178 -11.107 -14.719 1.00 90.25 429 VAL A N 1
ATOM 3315 C CA . VAL A 1 429 ? 19.985 -10.274 -14.882 1.00 90.25 429 VAL A CA 1
ATOM 3316 C C . VAL A 1 429 ? 20.387 -8.909 -15.418 1.00 90.25 429 VAL A C 1
ATOM 3318 O O . VAL A 1 429 ? 21.206 -8.206 -14.824 1.00 90.25 429 VAL A O 1
ATOM 3321 N N . MET A 1 430 ? 19.809 -8.537 -16.556 1.00 89.44 430 MET A N 1
ATOM 3322 C CA . MET A 1 430 ? 20.091 -7.269 -17.208 1.00 89.44 430 MET A CA 1
ATOM 3323 C C . MET A 1 430 ? 19.418 -6.113 -16.470 1.00 89.44 430 MET A C 1
ATOM 3325 O O . MET A 1 430 ? 18.220 -6.154 -16.191 1.00 89.44 430 MET A O 1
ATOM 3329 N N . ARG A 1 431 ? 20.198 -5.067 -16.189 1.00 87.75 431 ARG A N 1
ATOM 3330 C CA . ARG A 1 431 ? 19.727 -3.784 -15.661 1.00 87.75 431 ARG A CA 1
ATOM 3331 C C . ARG A 1 431 ? 19.990 -2.661 -16.651 1.00 87.75 431 ARG A C 1
ATOM 3333 O O . ARG A 1 431 ? 20.941 -2.697 -17.429 1.00 87.75 431 ARG A O 1
ATOM 3340 N N . TYR A 1 432 ? 19.157 -1.633 -16.552 1.00 87.06 432 TYR A N 1
ATOM 3341 C CA . TYR A 1 432 ? 19.132 -0.496 -17.466 1.00 87.06 432 TYR A CA 1
ATOM 3342 C C . TYR A 1 432 ? 19.336 0.820 -16.700 1.00 87.06 432 TYR A C 1
ATOM 3344 O O . TYR A 1 432 ? 18.388 1.596 -16.548 1.00 87.06 432 TYR A O 1
ATOM 3352 N N . PRO A 1 433 ? 20.533 1.057 -16.130 1.00 80.81 433 PRO A N 1
ATOM 3353 C CA . PRO A 1 433 ? 20.792 2.262 -15.353 1.00 80.81 433 PRO A CA 1
ATOM 3354 C C . PRO A 1 433 ? 20.731 3.517 -16.244 1.00 80.81 433 PRO A C 1
ATOM 3356 O O . PRO A 1 433 ? 21.157 3.467 -17.402 1.00 80.81 433 PRO A O 1
ATOM 3359 N N . PRO A 1 434 ? 20.247 4.657 -15.724 1.00 69.94 434 PRO A N 1
ATOM 3360 C CA . PRO A 1 434 ? 20.286 5.917 -16.457 1.00 69.94 434 PRO A CA 1
ATOM 3361 C C . PRO A 1 434 ? 21.737 6.330 -16.760 1.00 69.94 434 PRO A C 1
ATOM 3363 O O . PRO A 1 434 ? 22.624 6.203 -15.914 1.00 69.94 434 PRO A O 1
ATOM 3366 N N . ASN A 1 435 ? 21.982 6.829 -17.976 1.00 64.44 435 ASN A N 1
ATOM 3367 C CA . ASN A 1 435 ? 23.260 7.403 -18.431 1.00 64.44 435 ASN A CA 1
ATOM 3368 C C . ASN A 1 435 ? 24.503 6.514 -18.297 1.00 64.44 435 ASN A C 1
ATOM 3370 O O . ASN A 1 435 ? 25.604 7.024 -18.096 1.00 64.44 435 ASN A O 1
ATOM 3374 N N . GLY A 1 436 ? 24.352 5.189 -18.379 1.00 52.81 436 GLY A N 1
ATOM 3375 C CA . GLY A 1 436 ? 25.496 4.285 -18.227 1.00 52.81 436 GLY A CA 1
ATOM 3376 C C . GLY A 1 436 ? 26.165 4.395 -16.853 1.00 52.81 436 GLY A C 1
ATOM 3377 O O . GLY A 1 436 ? 27.325 4.003 -16.705 1.00 52.81 436 GLY A O 1
ATOM 3378 N N . ALA A 1 437 ? 25.450 4.927 -15.848 1.00 56.94 437 ALA A N 1
ATOM 3379 C CA . ALA A 1 437 ? 25.882 4.849 -14.464 1.00 56.94 437 ALA A CA 1
ATOM 3380 C C . ALA A 1 437 ? 26.223 3.389 -14.152 1.00 56.94 437 ALA A C 1
ATOM 3382 O O . ALA A 1 437 ? 25.537 2.466 -14.609 1.00 56.94 437 ALA A O 1
ATOM 3383 N N . LYS A 1 438 ? 27.304 3.163 -13.392 1.00 50.66 438 LYS A N 1
ATOM 3384 C CA . LYS A 1 438 ? 27.586 1.815 -12.896 1.00 50.66 438 LYS A CA 1
ATOM 3385 C C . LYS A 1 438 ? 26.319 1.335 -12.198 1.00 50.66 438 LYS A C 1
ATOM 3387 O O . LYS A 1 438 ? 25.704 2.111 -11.471 1.00 50.66 438 LYS A O 1
ATOM 3392 N N . SER A 1 439 ? 25.920 0.090 -12.457 1.00 51.31 439 SER A N 1
ATOM 3393 C CA . SER A 1 439 ? 24.847 -0.556 -11.705 1.00 51.31 439 SER A CA 1
ATOM 3394 C C . SER A 1 439 ? 25.314 -0.673 -10.257 1.00 51.31 439 SER A C 1
ATOM 3396 O O . SER A 1 439 ? 25.806 -1.721 -9.844 1.00 51.31 439 SER A O 1
ATOM 3398 N N . GLU A 1 440 ? 25.220 0.409 -9.489 1.00 46.06 440 GLU A N 1
ATOM 3399 C CA . GLU A 1 440 ? 25.252 0.318 -8.047 1.00 46.06 440 GLU A CA 1
ATOM 3400 C C . GLU A 1 440 ? 24.097 -0.605 -7.696 1.00 46.06 440 GLU A C 1
ATOM 3402 O O . GLU A 1 440 ? 22.960 -0.430 -8.150 1.00 46.06 440 GLU A O 1
ATOM 3407 N N . VAL A 1 441 ? 24.438 -1.696 -7.014 1.00 48.19 441 VAL A N 1
ATOM 3408 C CA . VAL A 1 441 ? 23.457 -2.636 -6.498 1.00 48.19 441 VAL A CA 1
ATOM 3409 C C . VAL A 1 441 ? 22.487 -1.780 -5.707 1.00 48.19 441 VAL A C 1
ATOM 3411 O O . VAL A 1 441 ? 22.876 -1.230 -4.681 1.00 48.19 441 VAL A O 1
ATOM 3414 N N . ALA A 1 442 ? 21.272 -1.592 -6.229 1.00 40.06 442 ALA A N 1
ATOM 3415 C CA . ALA A 1 442 ? 20.174 -1.057 -5.447 1.00 40.06 442 ALA A CA 1
ATOM 3416 C C . ALA A 1 442 ? 20.151 -1.878 -4.158 1.00 40.06 442 ALA A C 1
ATOM 3418 O O . ALA A 1 442 ? 19.770 -3.049 -4.178 1.00 40.06 442 ALA A O 1
ATOM 3419 N N . MET A 1 443 ? 20.696 -1.311 -3.078 1.00 39.22 443 MET A N 1
ATOM 3420 C CA . MET A 1 443 ? 20.619 -1.950 -1.783 1.00 39.22 443 MET A CA 1
ATOM 3421 C C . MET A 1 443 ? 19.136 -2.045 -1.503 1.00 39.22 443 MET A C 1
ATOM 3423 O O . MET A 1 443 ? 18.414 -1.051 -1.619 1.00 39.22 443 MET A O 1
ATOM 3427 N N . SER A 1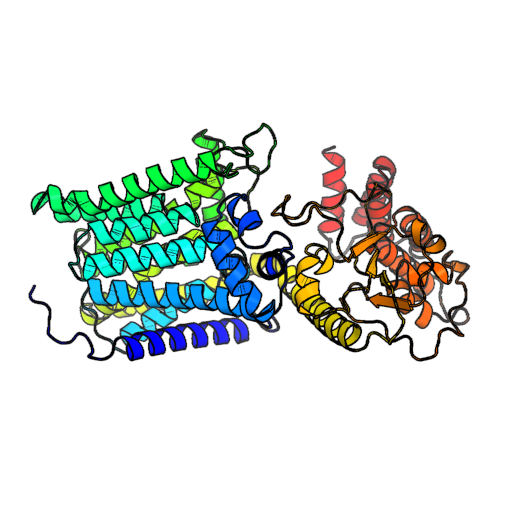 444 ? 18.671 -3.242 -1.192 1.00 43.88 444 SER A N 1
ATOM 3428 C CA . SER A 1 444 ? 17.271 -3.395 -0.864 1.00 43.88 444 SER A CA 1
ATOM 3429 C C . SER A 1 444 ? 16.912 -2.560 0.362 1.00 43.88 444 SER A C 1
ATOM 3431 O O . SER A 1 444 ? 17.780 -2.145 1.136 1.00 43.88 444 SER A O 1
ATOM 3433 N N . ALA A 1 445 ? 15.614 -2.325 0.563 1.00 42.25 445 ALA A N 1
ATOM 3434 C CA . ALA A 1 445 ? 15.100 -1.598 1.722 1.00 42.25 445 ALA A CA 1
ATOM 3435 C C . ALA A 1 445 ? 15.575 -2.181 3.074 1.00 42.25 445 ALA A C 1
ATOM 3437 O O . ALA A 1 445 ? 15.532 -1.488 4.090 1.00 42.25 445 ALA A O 1
ATOM 3438 N N . ILE A 1 446 ? 16.077 -3.425 3.091 1.00 52.47 446 ILE A N 1
ATOM 3439 C CA . ILE A 1 446 ? 16.763 -4.043 4.227 1.00 52.47 446 ILE A CA 1
ATOM 3440 C C . ILE A 1 446 ? 18.234 -4.254 3.846 1.00 52.47 446 ILE A C 1
ATOM 3442 O O . ILE A 1 446 ? 18.688 -5.375 3.622 1.00 52.47 446 ILE A O 1
ATOM 3446 N N . GLY A 1 447 ? 18.974 -3.146 3.735 1.00 51.06 447 GLY A N 1
ATOM 3447 C CA . GLY A 1 447 ? 20.284 -3.029 3.070 1.00 51.06 447 GLY A CA 1
ATOM 3448 C C . GLY A 1 447 ? 21.440 -3.916 3.558 1.00 51.06 447 GLY A C 1
ATOM 3449 O O . GLY A 1 447 ? 22.559 -3.759 3.084 1.00 51.06 447 GLY A O 1
ATOM 3450 N N . ARG A 1 448 ? 21.207 -4.846 4.488 1.00 56.38 448 ARG A N 1
ATOM 3451 C CA . ARG A 1 448 ? 22.178 -5.835 4.985 1.00 56.38 448 ARG A CA 1
ATOM 3452 C C . ARG A 1 448 ? 21.779 -7.288 4.717 1.00 56.38 448 ARG A C 1
ATOM 3454 O O . ARG A 1 448 ? 22.610 -8.180 4.889 1.00 56.38 448 ARG A O 1
ATOM 3461 N N . ILE A 1 449 ? 20.545 -7.542 4.275 1.00 56.34 449 ILE A N 1
ATOM 3462 C CA . ILE A 1 449 ? 20.089 -8.898 3.947 1.00 56.34 449 ILE A CA 1
ATOM 3463 C C . ILE A 1 449 ? 20.533 -9.317 2.546 1.00 56.34 449 ILE A C 1
ATOM 3465 O O . ILE A 1 449 ? 20.924 -10.466 2.351 1.00 56.34 449 ILE A O 1
ATOM 3469 N N . ASP A 1 450 ? 20.605 -8.358 1.621 1.00 54.25 450 ASP A N 1
ATOM 3470 C CA . ASP A 1 450 ? 20.837 -8.607 0.190 1.00 54.25 450 ASP A CA 1
ATOM 3471 C C . ASP A 1 450 ? 22.295 -8.342 -0.242 1.00 54.25 450 ASP A C 1
ATOM 3473 O O . ASP A 1 450 ? 22.599 -8.259 -1.429 1.00 54.25 450 ASP A O 1
ATOM 3477 N N . ALA A 1 451 ? 23.213 -8.212 0.725 1.00 47.47 451 ALA A N 1
ATOM 3478 C CA . ALA A 1 451 ? 24.596 -7.772 0.512 1.00 47.47 451 ALA A CA 1
ATOM 3479 C C . ALA A 1 451 ? 25.574 -8.868 0.032 1.00 47.47 451 ALA A C 1
ATOM 3481 O O . ALA A 1 451 ? 26.710 -8.551 -0.323 1.00 47.47 451 ALA A O 1
ATOM 3482 N N . ILE A 1 452 ? 25.173 -10.143 0.019 1.00 49.56 452 ILE A N 1
ATOM 3483 C CA . ILE A 1 452 ? 26.020 -11.254 -0.442 1.00 49.56 452 ILE A CA 1
ATOM 3484 C C . ILE A 1 452 ? 25.622 -11.591 -1.889 1.00 49.56 452 ILE A C 1
ATOM 3486 O O . ILE A 1 452 ? 24.443 -11.868 -2.127 1.00 49.56 452 ILE A O 1
ATOM 3490 N N . PRO A 1 453 ? 26.553 -11.573 -2.866 1.00 55.84 453 PRO A N 1
ATOM 3491 C CA . PRO A 1 453 ? 26.265 -12.040 -4.218 1.00 55.84 453 PRO A CA 1
ATOM 3492 C C . PRO A 1 453 ? 25.934 -13.536 -4.169 1.00 55.84 453 PRO A C 1
ATOM 3494 O O . PRO A 1 453 ? 26.819 -14.365 -3.968 1.00 55.84 453 PRO A O 1
ATOM 3497 N N . GLY A 1 454 ? 24.649 -13.862 -4.288 1.00 72.31 454 GLY A N 1
ATOM 3498 C CA . GLY A 1 454 ? 24.163 -15.235 -4.364 1.00 72.31 454 GLY A CA 1
ATOM 3499 C C . GLY A 1 454 ? 24.095 -15.736 -5.803 1.00 72.31 454 GLY A C 1
ATOM 3500 O O . GLY A 1 454 ? 25.008 -15.539 -6.598 1.00 72.31 454 GLY A O 1
ATOM 3501 N N . ILE A 1 455 ? 22.968 -16.344 -6.174 1.00 84.44 455 ILE A N 1
ATOM 3502 C CA . ILE A 1 455 ? 22.743 -16.930 -7.510 1.00 84.44 455 ILE A CA 1
ATOM 3503 C C . ILE A 1 455 ? 22.469 -15.894 -8.620 1.00 84.44 455 ILE A C 1
ATOM 3505 O O . ILE A 1 455 ? 22.074 -16.271 -9.724 1.00 84.44 455 ILE A O 1
ATOM 3509 N N . VAL A 1 456 ? 22.614 -14.592 -8.347 1.00 87.31 456 VAL A N 1
ATOM 3510 C CA . VAL A 1 456 ? 22.250 -13.495 -9.259 1.00 87.31 456 VAL A CA 1
ATOM 3511 C C . VAL A 1 456 ? 23.416 -12.532 -9.450 1.00 87.31 456 VAL A C 1
ATOM 3513 O O . VAL A 1 456 ? 23.982 -12.024 -8.488 1.00 87.31 456 VAL A O 1
ATOM 3516 N N . SER A 1 457 ? 23.731 -12.253 -10.713 1.00 86.12 457 SER A N 1
ATOM 3517 C CA . SER A 1 457 ? 24.735 -11.287 -11.153 1.00 86.12 457 SER A CA 1
ATOM 3518 C C . SER A 1 457 ? 24.042 -10.247 -12.017 1.00 86.12 457 SER A C 1
ATOM 3520 O O . SER A 1 457 ? 23.242 -10.588 -12.889 1.00 86.12 457 SER A O 1
ATOM 3522 N N . TRP A 1 458 ? 24.341 -8.976 -11.778 1.00 85.69 458 TRP A N 1
ATOM 3523 C CA . TRP A 1 458 ? 23.764 -7.864 -12.527 1.00 85.69 458 TRP A CA 1
ATOM 3524 C C . TRP A 1 458 ? 24.665 -7.504 -13.703 1.00 85.69 458 TRP A C 1
ATOM 3526 O O . TRP A 1 458 ? 25.854 -7.258 -13.508 1.00 85.69 458 TRP A O 1
ATOM 3536 N N . ILE A 1 459 ? 24.096 -7.450 -14.907 1.00 85.81 459 ILE A N 1
ATOM 3537 C CA . ILE A 1 459 ? 24.817 -7.073 -16.130 1.00 85.81 459 ILE A CA 1
ATOM 3538 C C . ILE A 1 459 ? 24.158 -5.876 -16.819 1.00 85.81 459 ILE A C 1
ATOM 3540 O O . ILE A 1 459 ? 22.948 -5.678 -16.722 1.00 85.81 459 ILE A O 1
ATOM 3544 N N . THR A 1 460 ? 24.940 -5.078 -17.541 1.00 87.56 460 THR A N 1
ATOM 3545 C CA . THR A 1 460 ? 24.436 -4.009 -18.419 1.00 87.56 460 THR A CA 1
ATOM 3546 C C . THR A 1 460 ? 24.338 -4.487 -19.875 1.00 87.56 460 THR A C 1
ATOM 3548 O O . THR A 1 460 ? 24.968 -5.487 -20.238 1.00 87.56 460 THR A O 1
ATOM 3551 N N . PRO A 1 461 ? 23.599 -3.780 -20.755 1.00 87.62 461 PRO A N 1
ATOM 3552 C CA . PRO A 1 461 ? 23.517 -4.123 -22.179 1.00 87.62 461 PRO A CA 1
ATOM 3553 C C . PRO A 1 461 ? 24.879 -4.276 -22.882 1.00 87.62 461 PRO A C 1
ATOM 3555 O O . PRO A 1 461 ? 25.029 -5.123 -23.768 1.00 87.62 461 PRO A O 1
ATOM 3558 N N . ASP A 1 462 ? 25.888 -3.505 -22.471 1.00 84.25 462 ASP A N 1
ATOM 3559 C CA . ASP A 1 462 ? 27.238 -3.548 -23.050 1.00 84.25 462 ASP A CA 1
ATOM 3560 C C . ASP A 1 462 ? 28.027 -4.795 -22.627 1.00 84.25 462 ASP A C 1
ATOM 3562 O O . ASP A 1 462 ? 28.848 -5.305 -23.389 1.00 84.25 462 ASP A O 1
ATOM 3566 N N . GLN A 1 463 ? 27.735 -5.340 -21.443 1.00 84.50 463 GLN A N 1
ATOM 3567 C CA . GLN A 1 463 ? 28.389 -6.536 -20.902 1.00 84.50 463 GLN A CA 1
ATOM 3568 C C . GLN A 1 463 ? 27.858 -7.843 -21.510 1.00 84.50 463 GLN A C 1
ATOM 3570 O O . GLN A 1 463 ? 28.452 -8.905 -21.310 1.00 84.50 463 GLN A O 1
ATOM 3575 N N . LEU A 1 464 ? 26.777 -7.779 -22.297 1.00 81.94 464 LEU A N 1
ATOM 3576 C CA . LEU A 1 464 ? 26.145 -8.948 -22.909 1.00 81.94 464 LEU A CA 1
ATOM 3577 C C . LEU A 1 464 ? 27.134 -9.784 -23.744 1.00 81.94 464 LEU A C 1
ATOM 3579 O O . LEU A 1 464 ? 27.159 -11.004 -23.621 1.00 81.94 464 LEU A O 1
ATOM 3583 N N . ASN A 1 465 ? 27.999 -9.133 -24.528 1.00 70.81 465 ASN A N 1
ATOM 3584 C CA . ASN A 1 465 ? 28.964 -9.812 -25.405 1.00 70.81 465 ASN A CA 1
ATOM 3585 C C . ASN A 1 465 ? 30.067 -10.562 -24.646 1.00 70.81 465 ASN A C 1
ATOM 3587 O O . ASN A 1 465 ? 30.659 -11.488 -25.190 1.00 70.81 465 ASN A O 1
ATOM 3591 N N . ALA A 1 466 ? 30.355 -10.158 -23.408 1.00 60.97 466 ALA A N 1
ATOM 3592 C CA . ALA A 1 466 ? 31.355 -10.800 -22.558 1.00 60.97 466 ALA A CA 1
ATOM 3593 C C . ALA A 1 466 ? 30.779 -11.988 -21.764 1.00 60.97 466 ALA A C 1
ATOM 3595 O O . ALA A 1 466 ? 31.521 -12.699 -21.088 1.00 60.97 466 ALA A O 1
ATOM 3596 N N . THR A 1 467 ? 29.462 -12.205 -21.827 1.00 61.09 467 THR A N 1
ATOM 3597 C CA . THR A 1 467 ? 28.769 -13.212 -21.021 1.00 61.09 467 THR A CA 1
ATOM 3598 C C . THR A 1 467 ? 28.571 -14.486 -21.850 1.00 61.09 467 THR A C 1
ATOM 3600 O O . THR A 1 467 ? 27.715 -14.534 -22.730 1.00 61.09 467 THR A O 1
ATOM 3603 N N . ASN A 1 468 ? 29.346 -15.541 -21.570 1.00 58.72 468 ASN A N 1
ATOM 3604 C CA . ASN A 1 468 ? 29.216 -16.869 -22.198 1.00 58.72 468 ASN A CA 1
ATOM 3605 C C . ASN A 1 468 ? 27.955 -17.613 -21.707 1.00 58.72 468 ASN A C 1
ATOM 3607 O O . ASN A 1 468 ? 28.053 -18.626 -21.015 1.00 58.72 468 ASN A O 1
ATOM 3611 N N . ALA A 1 469 ? 26.760 -17.110 -22.016 1.00 57.25 469 ALA A N 1
ATOM 3612 C CA . ALA A 1 469 ? 25.516 -17.780 -21.645 1.00 57.25 469 ALA A CA 1
ATOM 3613 C C . ALA A 1 469 ? 24.992 -18.673 -22.773 1.00 57.25 469 ALA A C 1
ATOM 3615 O O . ALA A 1 469 ? 24.917 -18.273 -23.933 1.00 57.25 469 ALA A O 1
ATOM 3616 N N . THR A 1 470 ? 24.576 -19.882 -22.405 1.00 59.25 470 THR A N 1
ATOM 3617 C CA . THR A 1 470 ? 24.003 -20.888 -23.309 1.00 59.25 470 THR A CA 1
ATOM 3618 C C . THR A 1 470 ? 22.508 -20.687 -23.574 1.00 59.25 470 THR A C 1
ATOM 3620 O O . THR A 1 470 ? 21.982 -21.280 -24.513 1.00 59.25 470 THR A O 1
ATOM 3623 N N . ASN A 1 471 ? 21.815 -19.854 -22.783 1.00 80.31 471 ASN A N 1
ATOM 3624 C CA . ASN A 1 471 ? 20.375 -19.617 -22.902 1.00 80.31 471 ASN A CA 1
ATOM 3625 C C . ASN A 1 471 ? 19.987 -18.192 -22.458 1.00 80.31 471 ASN A C 1
ATOM 3627 O O . ASN A 1 471 ? 20.630 -17.611 -21.577 1.00 80.31 471 ASN A O 1
ATOM 3631 N N . VAL A 1 472 ? 18.921 -17.639 -23.044 1.00 86.62 472 VAL A N 1
ATOM 3632 C CA . VAL A 1 472 ? 18.445 -16.272 -22.775 1.00 86.62 472 VAL A CA 1
ATOM 3633 C C . VAL A 1 472 ? 16.929 -16.275 -22.589 1.00 86.62 472 VAL A C 1
ATOM 3635 O O . VAL A 1 472 ? 16.193 -16.784 -23.431 1.00 86.62 472 VAL A O 1
ATOM 3638 N N . TRP A 1 473 ? 16.457 -15.682 -21.497 1.00 91.88 473 TRP A N 1
ATOM 3639 C CA . TRP A 1 473 ? 15.046 -15.443 -21.217 1.00 91.88 473 TRP A CA 1
ATOM 3640 C C . TRP A 1 473 ? 14.727 -13.974 -21.459 1.00 91.88 473 TRP A C 1
ATOM 3642 O O . TRP A 1 473 ? 15.281 -13.085 -20.811 1.00 91.88 473 TRP A O 1
ATOM 3652 N N . LEU A 1 474 ? 13.834 -13.728 -22.413 1.00 92.25 474 LEU A N 1
ATOM 3653 C CA . LEU A 1 474 ? 13.452 -12.387 -22.830 1.00 92.25 474 LEU A CA 1
ATOM 3654 C C . LEU A 1 474 ? 12.035 -12.092 -22.360 1.00 92.25 474 LEU A C 1
ATOM 3656 O O . LEU A 1 474 ? 11.096 -12.798 -22.727 1.00 92.25 474 LEU A O 1
ATOM 3660 N N . PHE A 1 475 ? 11.881 -11.036 -21.578 1.00 93.69 475 PHE A N 1
ATOM 3661 C CA . PHE A 1 475 ? 10.587 -10.536 -21.145 1.00 93.69 475 PHE A CA 1
ATOM 3662 C C . PHE A 1 475 ? 10.254 -9.251 -21.893 1.00 93.69 475 PHE A C 1
ATOM 3664 O O . PHE A 1 475 ? 11.137 -8.481 -22.252 1.00 93.69 475 PHE A O 1
ATOM 3671 N N . ARG A 1 476 ? 8.972 -9.010 -22.141 1.00 91.94 476 ARG A N 1
ATOM 3672 C CA . ARG A 1 476 ? 8.499 -7.681 -22.525 1.00 91.94 476 ARG A CA 1
ATOM 3673 C C . ARG A 1 476 ? 8.421 -6.787 -21.297 1.00 91.94 476 ARG A C 1
ATOM 3675 O O . ARG A 1 476 ? 8.275 -7.278 -20.173 1.00 91.94 476 ARG A O 1
ATOM 3682 N N . SER A 1 477 ? 8.383 -5.481 -21.528 1.00 89.44 477 SER A N 1
ATOM 3683 C CA . SER A 1 477 ? 8.118 -4.481 -20.486 1.00 89.44 477 SER A CA 1
ATOM 3684 C C . SER A 1 477 ? 6.850 -4.781 -19.685 1.00 89.44 477 SER A C 1
ATOM 3686 O O . SER A 1 477 ? 6.778 -4.533 -18.484 1.00 89.44 477 SER A O 1
ATOM 3688 N N . ASP A 1 478 ? 5.857 -5.392 -20.319 1.00 90.44 478 ASP A N 1
ATOM 3689 C CA . ASP A 1 478 ? 4.587 -5.757 -19.710 1.00 90.44 478 ASP A CA 1
ATOM 3690 C C . ASP A 1 478 ? 4.644 -7.039 -18.844 1.00 90.44 478 ASP A C 1
ATOM 3692 O O . ASP A 1 478 ? 3.630 -7.439 -18.271 1.00 90.44 478 ASP A O 1
ATOM 3696 N N . GLY A 1 479 ? 5.822 -7.660 -18.708 1.00 92.00 479 GLY A N 1
ATOM 3697 C CA . GLY A 1 479 ? 6.088 -8.849 -17.894 1.00 92.00 479 GLY A CA 1
ATOM 3698 C C . GLY A 1 479 ? 5.827 -10.179 -18.603 1.00 92.00 479 GLY A C 1
ATOM 3699 O O . GLY A 1 479 ? 6.065 -11.236 -18.020 1.00 92.00 479 GLY A O 1
ATOM 3700 N N . SER A 1 480 ? 5.332 -10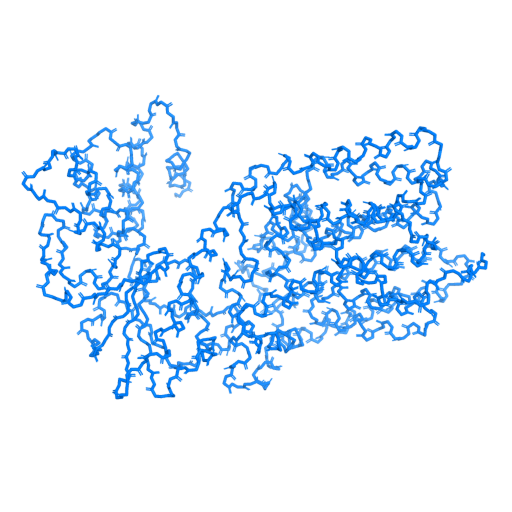.171 -19.844 1.00 92.81 480 SER A N 1
ATOM 3701 C CA . SER A 1 480 ? 5.128 -11.401 -20.614 1.00 92.81 480 SER A CA 1
ATOM 3702 C C . SER A 1 480 ? 6.444 -11.983 -21.133 1.00 92.81 480 SER A C 1
ATOM 3704 O O . SER A 1 480 ? 7.343 -11.261 -21.559 1.00 92.81 480 SER A O 1
ATOM 3706 N N . LEU A 1 481 ? 6.549 -13.313 -21.122 1.00 92.81 481 LEU A N 1
ATOM 3707 C CA . LEU A 1 481 ? 7.673 -14.027 -21.721 1.00 92.81 481 LEU A CA 1
ATOM 3708 C C . LEU A 1 481 ? 7.579 -13.989 -23.251 1.00 92.81 481 LEU A C 1
ATOM 3710 O O . LEU A 1 481 ? 6.521 -14.247 -23.830 1.00 92.81 481 LEU A O 1
ATOM 3714 N N . ILE A 1 482 ? 8.702 -13.739 -23.916 1.00 89.00 482 ILE A N 1
ATOM 3715 C CA . ILE A 1 482 ? 8.829 -13.901 -25.361 1.00 89.00 482 ILE A CA 1
ATOM 3716 C C . ILE A 1 482 ? 9.160 -15.365 -25.656 1.00 89.00 482 ILE A C 1
ATOM 3718 O O . ILE A 1 482 ? 10.271 -15.835 -25.413 1.00 89.00 482 ILE A O 1
ATOM 3722 N N . GLN A 1 483 ? 8.196 -16.097 -26.214 1.00 73.06 483 GLN A N 1
ATOM 3723 C CA . GLN A 1 483 ? 8.426 -17.461 -26.677 1.00 73.06 483 GLN A CA 1
ATOM 3724 C C . GLN A 1 483 ? 9.177 -17.436 -28.015 1.00 73.06 483 GLN A C 1
ATOM 3726 O O . GLN A 1 483 ? 8.593 -17.198 -29.070 1.00 73.06 483 GLN A O 1
ATOM 3731 N N . MET A 1 484 ? 10.480 -17.714 -27.986 1.00 61.12 484 MET A N 1
ATOM 3732 C CA . MET A 1 484 ? 11.276 -17.898 -29.201 1.00 61.12 484 MET A CA 1
ATOM 3733 C C . MET A 1 484 ? 11.088 -19.322 -29.742 1.00 61.12 484 MET A C 1
ATOM 3735 O O . MET A 1 484 ? 11.940 -20.189 -29.576 1.00 61.12 484 MET A O 1
ATOM 3739 N N . ALA A 1 485 ? 9.941 -19.599 -30.363 1.00 43.25 485 ALA A N 1
ATOM 3740 C CA . ALA A 1 485 ? 9.657 -20.903 -30.961 1.00 43.25 485 ALA A CA 1
ATOM 3741 C C . ALA A 1 485 ? 10.559 -21.150 -32.180 1.00 43.25 485 ALA A C 1
ATOM 3743 O O . ALA A 1 485 ? 10.255 -20.638 -33.247 1.00 43.25 485 ALA A O 1
ATOM 3744 N N . GLY A 1 486 ? 11.674 -21.885 -32.047 1.00 45.00 486 GLY A N 1
ATOM 3745 C CA . GLY A 1 486 ? 12.492 -22.377 -33.178 1.00 45.00 486 GLY A CA 1
ATOM 3746 C C . GLY A 1 486 ? 12.996 -21.323 -34.188 1.00 45.00 486 GLY A C 1
ATOM 3747 O O . GLY A 1 486 ? 13.581 -21.677 -35.206 1.00 45.00 486 GLY A O 1
ATOM 3748 N N . GLN A 1 487 ? 12.781 -20.033 -33.912 1.00 41.62 487 GLN A N 1
ATOM 3749 C CA . GLN A 1 487 ? 12.912 -18.885 -34.815 1.00 41.62 487 GLN A CA 1
ATOM 3750 C C . GLN A 1 487 ? 14.206 -18.093 -34.583 1.00 41.62 487 GLN A C 1
ATOM 3752 O O . GLN A 1 487 ? 14.317 -16.936 -34.994 1.00 41.62 487 GLN A O 1
ATOM 3757 N N . GLN A 1 488 ? 15.237 -18.703 -33.983 1.00 46.97 488 GLN A N 1
ATOM 3758 C CA . GLN A 1 488 ? 16.575 -18.087 -33.955 1.00 46.97 488 GLN A CA 1
ATOM 3759 C C . GLN A 1 488 ? 17.093 -17.727 -35.368 1.00 46.97 488 GLN A C 1
ATOM 3761 O O . GLN A 1 488 ? 18.004 -16.906 -35.509 1.00 46.97 488 GLN A O 1
ATOM 3766 N N . THR A 1 489 ? 16.485 -18.305 -36.407 1.00 45.41 489 THR A N 1
ATOM 3767 C CA . THR A 1 489 ? 16.851 -18.223 -37.819 1.00 45.41 489 THR A CA 1
ATOM 3768 C C . THR A 1 489 ? 16.423 -16.957 -38.577 1.00 45.41 489 THR A C 1
ATOM 3770 O O . THR A 1 489 ? 16.937 -16.772 -39.675 1.00 45.41 489 THR A O 1
ATOM 3773 N N . TYR A 1 490 ? 15.573 -16.054 -38.054 1.00 53.31 490 TYR A N 1
ATOM 3774 C CA . TYR A 1 490 ? 15.063 -14.922 -38.873 1.00 53.31 490 TYR A CA 1
ATOM 3775 C C . TYR A 1 490 ? 15.071 -13.517 -38.243 1.00 53.31 490 TYR A C 1
ATOM 3777 O O . TYR A 1 490 ? 14.463 -12.603 -38.800 1.00 53.31 490 TYR A O 1
ATOM 3785 N N . ILE A 1 491 ? 15.802 -13.277 -37.150 1.00 62.84 491 ILE A N 1
ATOM 3786 C CA . ILE A 1 491 ? 16.070 -11.891 -36.719 1.00 62.84 491 ILE A CA 1
ATOM 3787 C C . ILE A 1 491 ? 17.167 -11.319 -37.627 1.00 62.84 491 ILE A C 1
ATOM 3789 O O . ILE A 1 491 ? 18.341 -11.646 -37.458 1.00 62.84 491 ILE A O 1
ATOM 3793 N N . ARG A 1 492 ? 16.769 -10.527 -38.630 1.00 68.50 492 ARG A N 1
ATOM 3794 C CA . ARG A 1 492 ? 17.680 -9.740 -39.482 1.00 68.50 492 ARG A CA 1
ATOM 3795 C C . ARG A 1 492 ? 18.028 -8.419 -38.802 1.00 68.50 492 ARG A C 1
ATOM 3797 O O . ARG A 1 492 ? 17.335 -8.040 -37.865 1.00 68.50 492 ARG A O 1
ATOM 3804 N N . ASP A 1 493 ? 19.063 -7.739 -39.288 1.00 78.94 493 ASP A N 1
ATOM 3805 C CA . ASP A 1 493 ? 19.367 -6.360 -38.900 1.00 78.94 493 ASP A CA 1
ATOM 3806 C C . ASP A 1 493 ? 18.395 -5.372 -39.559 1.00 78.94 493 ASP A C 1
ATOM 3808 O O . ASP A 1 493 ? 17.797 -5.646 -40.603 1.00 78.94 493 ASP A O 1
ATOM 3812 N N . TRP A 1 494 ? 18.246 -4.220 -38.917 1.00 78.88 494 TRP A N 1
ATOM 3813 C CA . TRP A 1 494 ? 17.248 -3.188 -39.181 1.00 78.88 494 TRP A CA 1
ATOM 3814 C C . TRP A 1 494 ? 17.949 -1.847 -39.380 1.00 78.88 494 TRP A C 1
ATOM 3816 O O . TRP A 1 494 ? 17.858 -0.958 -38.528 1.00 78.88 494 TRP A O 1
ATOM 3826 N N . PRO A 1 495 ? 18.688 -1.707 -40.496 1.00 79.38 495 PRO A N 1
ATOM 3827 C CA . PRO A 1 495 ? 19.598 -0.589 -40.708 1.00 79.38 495 PRO A CA 1
ATOM 3828 C C . PRO A 1 495 ? 18.878 0.761 -40.725 1.00 79.38 495 PRO A C 1
ATOM 3830 O O . PRO A 1 495 ? 19.444 1.732 -40.235 1.00 79.38 495 PRO A O 1
ATOM 3833 N N . ASP A 1 496 ? 17.620 0.812 -41.183 1.00 81.31 496 ASP A N 1
ATOM 3834 C CA . ASP A 1 496 ? 16.803 2.035 -41.181 1.00 81.31 496 ASP A CA 1
ATOM 3835 C C . ASP A 1 496 ? 16.672 2.646 -39.775 1.00 81.31 496 ASP A C 1
ATOM 3837 O O . ASP A 1 496 ? 16.645 3.862 -39.624 1.00 81.31 496 ASP A O 1
ATOM 3841 N N . PHE A 1 497 ? 16.646 1.804 -38.739 1.00 84.00 497 PHE A N 1
ATOM 3842 C CA . PHE A 1 497 ? 16.540 2.216 -37.338 1.00 84.00 497 PHE A CA 1
ATOM 3843 C C . PHE A 1 497 ? 17.871 2.109 -36.578 1.00 84.00 497 PHE A C 1
ATOM 3845 O O . PHE A 1 497 ? 17.903 2.369 -35.379 1.00 84.00 497 PHE A O 1
ATOM 3852 N N . GLY A 1 498 ? 18.957 1.694 -37.241 1.00 84.62 498 GLY A N 1
ATOM 3853 C CA . GLY A 1 498 ? 20.234 1.395 -36.586 1.00 84.62 498 GLY A CA 1
ATOM 3854 C C . GLY A 1 498 ? 20.170 0.227 -35.593 1.00 84.62 498 GLY A C 1
ATOM 3855 O O . GLY A 1 498 ? 21.025 0.134 -34.719 1.00 84.62 498 GLY A O 1
ATOM 3856 N N . ILE A 1 499 ? 19.158 -0.642 -35.703 1.00 88.50 499 ILE A N 1
ATOM 3857 C CA . ILE A 1 499 ? 18.931 -1.771 -34.793 1.00 88.50 499 ILE A CA 1
ATOM 3858 C C . ILE A 1 499 ? 19.610 -3.015 -35.368 1.00 88.50 499 ILE A C 1
ATOM 3860 O O . ILE A 1 499 ? 19.367 -3.386 -36.517 1.00 88.50 499 ILE A O 1
ATOM 3864 N N . ILE A 1 500 ? 20.413 -3.705 -34.562 1.00 87.06 500 ILE A N 1
ATOM 3865 C CA . ILE A 1 500 ? 20.993 -5.005 -34.931 1.00 87.06 500 ILE A CA 1
ATOM 3866 C C . ILE A 1 500 ? 20.345 -6.147 -34.150 1.00 87.06 500 ILE A C 1
ATOM 3868 O O . ILE A 1 500 ? 19.703 -5.937 -33.120 1.00 87.06 500 ILE A O 1
ATOM 3872 N N . LYS A 1 501 ? 20.549 -7.393 -34.594 1.00 82.00 501 LYS A N 1
ATOM 3873 C CA . LYS A 1 501 ? 20.022 -8.587 -33.902 1.00 82.00 501 LYS A CA 1
ATOM 3874 C C . LYS A 1 501 ? 20.335 -8.607 -32.398 1.00 82.00 501 LYS A C 1
ATOM 3876 O O . LYS A 1 501 ? 19.497 -9.029 -31.602 1.00 82.00 501 LYS A O 1
ATOM 3881 N N . LEU A 1 502 ? 21.526 -8.153 -32.006 1.00 85.00 502 LEU A N 1
ATOM 3882 C CA . LEU A 1 502 ? 21.950 -8.102 -30.605 1.00 85.00 502 LEU A CA 1
ATOM 3883 C C . LEU A 1 502 ? 21.094 -7.142 -29.763 1.00 85.00 502 LEU A C 1
ATOM 3885 O O . LEU A 1 502 ? 20.856 -7.410 -28.587 1.00 85.00 502 LEU A O 1
ATOM 3889 N N . ASP A 1 503 ? 20.579 -6.065 -30.356 1.00 88.75 503 ASP A N 1
ATOM 3890 C CA . ASP A 1 503 ? 19.741 -5.100 -29.645 1.00 88.75 503 ASP A CA 1
ATOM 3891 C C . ASP A 1 503 ? 18.386 -5.691 -29.263 1.00 88.75 503 ASP A C 1
ATOM 3893 O O . ASP A 1 503 ? 17.828 -5.288 -28.253 1.00 88.75 503 ASP A O 1
ATOM 3897 N N . ILE A 1 504 ? 17.892 -6.712 -29.972 1.00 87.88 504 ILE A N 1
ATOM 3898 C CA . ILE A 1 504 ? 16.690 -7.452 -29.552 1.00 87.88 504 ILE A CA 1
ATOM 3899 C C . ILE A 1 504 ? 16.941 -8.219 -28.246 1.00 87.88 504 ILE A C 1
ATOM 3901 O O . ILE A 1 504 ? 16.048 -8.337 -27.413 1.00 87.88 504 ILE A O 1
ATOM 3905 N N . LEU A 1 505 ? 18.159 -8.727 -28.033 1.00 87.75 505 LEU A N 1
ATOM 3906 C CA . LEU A 1 505 ? 18.512 -9.389 -26.774 1.00 87.75 505 LEU A CA 1
ATOM 3907 C C . LEU A 1 505 ? 18.665 -8.381 -25.632 1.00 87.75 505 LEU A C 1
ATOM 3909 O O . LEU A 1 505 ? 18.373 -8.707 -24.485 1.00 87.75 505 LEU A O 1
ATOM 3913 N N . ARG A 1 506 ? 19.114 -7.160 -25.939 1.00 89.44 506 ARG A N 1
ATOM 3914 C CA . ARG A 1 506 ? 19.268 -6.070 -24.966 1.00 89.44 506 ARG A CA 1
ATOM 3915 C C . ARG A 1 506 ? 17.942 -5.398 -24.632 1.00 89.44 506 ARG A C 1
ATOM 3917 O O . ARG A 1 506 ? 17.717 -5.062 -23.478 1.00 89.44 506 ARG A O 1
ATOM 3924 N N . TYR A 1 507 ? 17.070 -5.228 -25.618 1.00 92.75 507 TYR A N 1
ATOM 3925 C CA . TYR A 1 507 ? 15.836 -4.448 -25.540 1.00 92.75 507 TYR A CA 1
ATOM 3926 C C . TYR A 1 507 ? 14.686 -5.236 -26.192 1.00 92.75 507 TYR A C 1
ATOM 3928 O O . TYR A 1 507 ? 14.293 -4.956 -27.327 1.00 92.75 507 TYR A O 1
ATOM 3936 N N . PRO A 1 508 ? 14.141 -6.255 -25.508 1.00 92.19 508 PRO A N 1
ATOM 3937 C CA . PRO A 1 508 ? 13.253 -7.233 -26.138 1.00 92.19 508 PRO A CA 1
ATOM 3938 C C . PRO A 1 508 ? 11.955 -6.680 -26.731 1.00 92.19 508 PRO A C 1
ATOM 3940 O O . PRO A 1 508 ? 11.444 -7.254 -27.691 1.00 92.19 508 PRO A O 1
ATOM 3943 N N . ASP A 1 509 ? 11.444 -5.546 -26.239 1.00 92.38 509 ASP A N 1
ATOM 3944 C CA . ASP A 1 509 ? 10.256 -4.899 -26.824 1.00 92.38 509 ASP A CA 1
ATOM 3945 C C . ASP A 1 509 ? 10.486 -4.418 -28.273 1.00 92.38 509 ASP A C 1
ATOM 3947 O O . ASP A 1 509 ? 9.523 -4.222 -29.020 1.00 92.38 509 ASP A O 1
ATOM 3951 N N . LEU A 1 510 ? 11.745 -4.289 -28.723 1.00 91.25 510 LEU A N 1
ATOM 3952 C CA . LEU A 1 510 ? 12.059 -4.047 -30.134 1.00 91.25 510 LEU A CA 1
ATOM 3953 C C . LEU A 1 510 ? 11.545 -5.177 -31.033 1.00 91.25 510 LEU A C 1
ATOM 3955 O O . LEU A 1 510 ? 11.253 -4.921 -32.199 1.00 91.25 510 LEU A O 1
ATOM 3959 N N . LEU A 1 511 ? 11.364 -6.400 -30.513 1.00 87.06 511 LEU A N 1
ATOM 3960 C CA . LEU A 1 511 ? 10.829 -7.522 -31.286 1.00 87.06 511 LEU A CA 1
ATOM 3961 C C . LEU A 1 511 ? 9.437 -7.214 -31.863 1.00 87.06 511 LEU A C 1
ATOM 3963 O O . LEU A 1 511 ? 9.138 -7.560 -33.008 1.00 87.06 511 LEU A O 1
ATOM 3967 N N . ASP A 1 512 ? 8.591 -6.522 -31.101 1.00 83.62 512 ASP A N 1
ATOM 3968 C CA . ASP A 1 512 ? 7.238 -6.161 -31.534 1.00 83.62 512 ASP A CA 1
ATOM 3969 C C . ASP A 1 512 ? 7.242 -4.995 -32.537 1.00 83.62 512 ASP A C 1
ATOM 3971 O O . ASP A 1 512 ? 6.271 -4.793 -33.269 1.00 83.62 512 ASP A O 1
ATOM 3975 N N . LEU A 1 513 ? 8.316 -4.201 -32.580 1.00 85.56 513 LEU A N 1
ATOM 3976 C CA . LEU A 1 513 ? 8.533 -3.199 -33.623 1.00 85.56 513 LEU A CA 1
ATOM 3977 C C . LEU A 1 513 ? 8.933 -3.900 -34.926 1.00 85.56 513 LEU A C 1
ATOM 3979 O O . LEU A 1 513 ? 8.262 -3.753 -35.949 1.00 85.56 513 LEU A O 1
ATOM 3983 N N . VAL A 1 514 ? 9.978 -4.726 -34.862 1.00 81.44 514 VAL A N 1
ATOM 3984 C CA . VAL A 1 514 ? 10.586 -5.360 -36.037 1.00 81.44 514 VAL A CA 1
ATOM 3985 C C . VAL A 1 514 ? 9.715 -6.461 -36.655 1.00 81.44 514 VAL A C 1
ATOM 3987 O O . VAL A 1 514 ? 9.700 -6.662 -37.861 1.00 81.44 514 VAL A O 1
ATOM 3990 N N . SER A 1 515 ? 8.901 -7.164 -35.873 1.00 77.12 515 SER A N 1
ATOM 3991 C CA . SER A 1 515 ? 7.991 -8.181 -36.426 1.00 77.12 515 SER A CA 1
ATOM 3992 C C . SER A 1 515 ? 6.863 -7.595 -37.287 1.00 77.12 515 SER A C 1
ATOM 3994 O O . SER A 1 515 ? 6.307 -8.294 -38.135 1.00 77.12 515 SER A O 1
ATOM 3996 N N . THR A 1 516 ? 6.525 -6.316 -37.095 1.00 72.50 516 THR A N 1
ATOM 3997 C CA . THR A 1 516 ? 5.384 -5.661 -37.763 1.00 72.50 516 THR A CA 1
ATOM 3998 C C . THR A 1 516 ? 5.760 -4.872 -39.014 1.00 72.50 516 THR A C 1
ATOM 4000 O O . THR A 1 516 ? 4.885 -4.522 -39.807 1.00 72.50 516 THR A O 1
ATOM 4003 N N . TYR A 1 517 ? 7.045 -4.606 -39.230 1.00 72.12 517 TYR A N 1
ATOM 4004 C CA . TYR A 1 517 ? 7.491 -3.708 -40.291 1.00 72.12 517 TYR A CA 1
ATOM 4005 C C . TYR A 1 517 ? 7.717 -4.410 -41.623 1.00 72.12 517 TYR A C 1
ATOM 4007 O O . TYR A 1 517 ? 8.315 -5.483 -41.722 1.00 72.12 517 TYR A O 1
ATOM 4015 N N . LYS A 1 518 ? 7.223 -3.748 -42.670 1.00 74.50 518 LYS A N 1
ATOM 4016 C CA . LYS A 1 518 ? 7.298 -4.175 -44.063 1.00 74.50 518 LYS A CA 1
ATOM 4017 C C . LYS A 1 518 ? 7.773 -2.974 -44.896 1.00 74.50 518 LYS A C 1
ATOM 4019 O O . LYS A 1 518 ? 6.972 -2.081 -45.162 1.00 74.50 518 LYS A O 1
ATOM 4024 N N . PRO A 1 519 ? 9.059 -2.913 -45.290 1.00 65.88 519 PRO A N 1
ATOM 4025 C CA . PRO A 1 519 ? 9.665 -1.698 -45.848 1.00 65.88 519 PRO A CA 1
ATOM 4026 C C . PRO A 1 519 ? 9.045 -1.247 -47.177 1.00 65.88 519 PRO A C 1
ATOM 4028 O O . PRO A 1 519 ? 8.993 -0.056 -47.463 1.00 65.88 519 PRO A O 1
ATOM 4031 N N . SER A 1 520 ? 8.535 -2.177 -47.986 1.00 63.66 520 SER A N 1
ATOM 4032 C CA . SER A 1 520 ? 7.986 -1.893 -49.316 1.00 63.66 520 SER A CA 1
ATOM 4033 C C . SER A 1 520 ? 6.575 -1.285 -49.321 1.00 63.66 520 SER A C 1
ATOM 4035 O O . SER A 1 520 ? 6.043 -1.043 -50.401 1.00 63.66 520 SER A O 1
ATOM 4037 N N . SER A 1 521 ? 5.957 -1.038 -48.159 1.00 68.38 521 SER A N 1
ATOM 4038 C CA . SER A 1 521 ? 4.548 -0.621 -48.072 1.00 68.38 521 SER A CA 1
ATOM 4039 C C . SER A 1 521 ? 4.263 0.588 -47.175 1.00 68.38 521 SER A C 1
ATOM 4041 O O . SER A 1 521 ? 3.093 0.869 -46.944 1.00 68.38 521 SER A O 1
ATOM 4043 N N . LEU A 1 522 ? 5.278 1.276 -46.638 1.00 78.56 522 LEU A N 1
ATOM 4044 C CA . LEU A 1 522 ? 5.075 2.321 -45.624 1.00 78.56 522 LEU A CA 1
ATOM 4045 C C . LEU A 1 522 ? 5.204 3.736 -46.200 1.00 78.56 522 LEU A C 1
ATOM 4047 O O . LEU A 1 522 ? 6.217 4.095 -46.805 1.00 78.56 522 LEU A O 1
ATOM 4051 N N . SER A 1 523 ? 4.200 4.567 -45.938 1.00 88.38 523 SER A N 1
ATOM 4052 C CA . SER A 1 523 ? 4.242 6.017 -46.139 1.00 88.38 523 SER A CA 1
ATOM 4053 C C . SER A 1 523 ? 5.273 6.699 -45.221 1.00 88.38 523 SER A C 1
ATOM 4055 O O . SER A 1 523 ? 5.799 6.105 -44.275 1.00 88.38 523 SER A O 1
ATOM 4057 N N . ASN A 1 524 ? 5.591 7.971 -45.492 1.00 87.25 524 ASN A N 1
ATOM 4058 C CA . ASN A 1 524 ? 6.479 8.760 -44.625 1.00 87.25 524 ASN A CA 1
ATOM 4059 C C . ASN A 1 524 ? 5.926 8.889 -43.204 1.00 87.25 524 ASN A C 1
ATOM 4061 O O . ASN A 1 524 ? 6.688 8.737 -42.252 1.00 87.25 524 ASN A O 1
ATOM 4065 N N . ASP A 1 525 ? 4.617 9.097 -43.071 1.00 90.44 525 ASP A N 1
ATOM 4066 C CA . ASP A 1 525 ? 3.973 9.248 -41.770 1.00 90.44 525 ASP A CA 1
ATOM 4067 C C . ASP A 1 525 ? 4.035 7.939 -40.978 1.00 90.44 525 ASP A C 1
ATOM 4069 O O . ASP A 1 525 ? 4.451 7.939 -39.821 1.00 90.44 525 ASP A O 1
ATOM 4073 N N . GLU A 1 526 ? 3.716 6.800 -41.604 1.00 89.81 526 GLU A N 1
ATOM 4074 C CA . GLU A 1 526 ? 3.813 5.483 -40.958 1.00 89.81 526 GLU A CA 1
ATOM 4075 C C . GLU A 1 526 ? 5.245 5.165 -40.513 1.00 89.81 526 GLU A C 1
ATOM 4077 O O . GLU A 1 526 ? 5.454 4.690 -39.395 1.00 89.81 526 GLU A O 1
ATOM 4082 N N . ARG A 1 527 ? 6.248 5.482 -41.345 1.00 89.25 527 ARG A N 1
ATOM 4083 C CA . ARG A 1 527 ? 7.663 5.380 -40.952 1.00 89.25 527 ARG A CA 1
ATOM 4084 C C . ARG A 1 527 ? 7.989 6.290 -39.774 1.00 89.25 527 ARG A C 1
ATOM 4086 O O . ARG A 1 527 ? 8.653 5.850 -38.840 1.00 89.25 527 ARG A O 1
ATOM 4093 N N . GLY A 1 528 ? 7.485 7.521 -39.776 1.00 93.06 528 GLY A N 1
ATOM 4094 C CA . GLY A 1 528 ? 7.632 8.449 -38.661 1.00 93.06 528 GLY A CA 1
ATOM 4095 C C . GLY A 1 528 ? 7.053 7.899 -37.357 1.00 93.06 528 GLY A C 1
ATOM 4096 O O . GLY A 1 528 ? 7.728 7.921 -36.333 1.00 93.06 528 GLY A O 1
ATOM 4097 N N . TYR A 1 529 ? 5.856 7.306 -37.386 1.00 93.31 529 TYR A N 1
ATOM 4098 C CA . TYR A 1 529 ? 5.252 6.676 -36.204 1.00 93.31 529 TYR A CA 1
ATOM 4099 C C . TYR A 1 529 ? 6.028 5.441 -35.721 1.00 93.31 529 TYR A C 1
ATOM 4101 O O . TYR A 1 529 ? 6.072 5.166 -34.520 1.00 93.31 529 TYR A O 1
ATOM 4109 N N . LEU A 1 530 ? 6.682 4.705 -36.620 1.00 91.81 530 LEU A N 1
ATOM 4110 C CA . LEU A 1 530 ? 7.575 3.607 -36.240 1.00 91.81 530 LEU A CA 1
ATOM 4111 C C . LEU A 1 530 ? 8.858 4.111 -35.576 1.00 91.81 530 LEU A C 1
ATOM 4113 O O . LEU A 1 530 ? 9.278 3.542 -34.570 1.00 91.81 530 LEU A O 1
ATOM 4117 N N . PHE A 1 531 ? 9.448 5.198 -36.078 1.00 94.75 531 PHE A N 1
ATOM 4118 C CA . PHE A 1 531 ? 10.573 5.873 -35.427 1.00 94.75 531 PHE A CA 1
ATOM 4119 C C . PHE A 1 531 ? 10.186 6.429 -34.053 1.00 94.75 531 PHE A C 1
ATOM 4121 O O . PHE A 1 531 ? 10.941 6.270 -33.091 1.00 94.75 531 PHE A O 1
ATOM 4128 N N . LEU A 1 532 ? 8.977 6.985 -33.920 1.00 96.31 532 LEU A N 1
ATOM 4129 C CA . LEU A 1 532 ? 8.421 7.384 -32.628 1.00 96.31 532 LEU A CA 1
ATOM 4130 C C . LEU A 1 532 ? 8.384 6.195 -31.663 1.00 96.31 532 LEU A C 1
ATOM 4132 O O . LEU A 1 532 ? 8.892 6.281 -30.545 1.00 96.31 532 LEU A O 1
ATOM 4136 N N . ARG A 1 533 ? 7.836 5.059 -32.116 1.00 95.19 533 ARG A N 1
ATOM 4137 C CA . ARG A 1 533 ? 7.738 3.833 -31.317 1.00 95.19 533 ARG A CA 1
ATOM 4138 C C . ARG A 1 533 ? 9.120 3.295 -30.932 1.00 95.19 533 ARG A C 1
ATOM 4140 O O . ARG A 1 533 ? 9.328 3.010 -29.755 1.00 95.19 533 ARG A O 1
ATOM 4147 N N . CYS A 1 534 ? 10.069 3.234 -31.870 1.00 95.44 534 CYS A N 1
ATOM 4148 C CA . CYS A 1 534 ? 11.475 2.903 -31.603 1.00 95.44 534 CYS A CA 1
ATOM 4149 C C . CYS A 1 534 ? 12.047 3.762 -30.464 1.00 95.44 534 CYS A C 1
ATOM 4151 O O . CYS A 1 534 ? 12.559 3.239 -29.474 1.00 95.44 534 CYS A O 1
ATOM 4153 N N . GLY A 1 535 ? 11.887 5.083 -30.574 1.00 96.50 535 GLY A N 1
ATOM 4154 C CA . GLY A 1 535 ? 12.347 6.043 -29.580 1.00 96.50 535 GLY A CA 1
ATOM 4155 C C . GLY A 1 535 ? 11.765 5.804 -28.191 1.00 96.50 535 GLY A C 1
ATOM 4156 O O . GLY A 1 535 ? 12.495 5.777 -27.202 1.00 96.50 535 GLY A O 1
ATOM 4157 N N . THR A 1 536 ? 10.452 5.575 -28.111 1.00 96.31 536 THR A N 1
ATOM 4158 C CA . THR A 1 536 ? 9.774 5.295 -26.835 1.00 96.31 536 THR A CA 1
ATOM 4159 C C . THR A 1 536 ? 10.197 3.965 -26.209 1.00 96.31 536 THR A C 1
ATOM 4161 O O . THR A 1 536 ? 10.328 3.892 -24.988 1.00 96.31 536 THR A O 1
ATOM 4164 N N . ILE A 1 537 ? 10.474 2.937 -27.023 1.00 95.25 537 ILE A N 1
ATOM 4165 C CA . ILE A 1 537 ? 11.014 1.663 -26.537 1.00 95.25 537 ILE A CA 1
ATOM 4166 C C . ILE A 1 537 ? 12.386 1.908 -25.913 1.00 95.25 537 ILE A C 1
ATOM 4168 O O . ILE A 1 537 ? 12.582 1.576 -24.748 1.00 95.25 537 ILE A O 1
ATOM 4172 N N . PHE A 1 538 ? 13.311 2.558 -26.620 1.00 95.25 538 PHE A N 1
ATOM 4173 C CA . PHE A 1 538 ? 14.635 2.846 -26.067 1.00 95.25 538 PHE A CA 1
ATOM 4174 C C . PHE A 1 538 ? 14.579 3.706 -24.795 1.00 95.25 538 PHE A C 1
ATOM 4176 O O . PHE A 1 538 ? 15.288 3.405 -23.835 1.00 95.25 538 PHE A O 1
ATOM 4183 N N . LEU A 1 539 ? 13.686 4.701 -24.726 1.00 94.19 539 LEU A N 1
ATOM 4184 C CA . LEU A 1 539 ? 13.455 5.479 -23.500 1.00 94.19 539 LEU A CA 1
ATOM 4185 C C . LEU A 1 539 ? 13.010 4.612 -22.321 1.00 94.19 539 LEU A C 1
ATOM 4187 O O . LEU A 1 539 ? 13.480 4.827 -21.207 1.00 94.19 539 LEU A O 1
ATOM 4191 N N . SER A 1 540 ? 12.141 3.622 -22.551 1.00 92.56 540 SER A N 1
ATOM 4192 C CA . SER A 1 540 ? 11.697 2.708 -21.489 1.00 92.56 540 SER A CA 1
ATOM 4193 C C . SER A 1 540 ? 12.840 1.863 -20.913 1.00 92.56 540 SER A C 1
ATOM 4195 O O . SER A 1 540 ? 12.762 1.427 -19.772 1.00 92.56 540 SER A O 1
ATOM 4197 N N . TYR A 1 541 ? 13.917 1.675 -21.679 1.00 92.94 541 TYR A N 1
ATOM 4198 C CA . TYR A 1 541 ? 15.151 0.999 -21.273 1.00 92.94 541 TYR A CA 1
ATOM 4199 C C . TYR A 1 541 ? 16.275 1.973 -20.881 1.00 92.94 541 TYR A C 1
ATOM 4201 O O . TYR A 1 541 ? 17.435 1.569 -20.836 1.00 92.94 541 TYR A O 1
ATOM 4209 N N . ASN A 1 542 ? 15.980 3.259 -20.655 1.00 91.56 542 ASN A N 1
ATOM 4210 C CA . ASN A 1 542 ? 16.979 4.305 -20.381 1.00 91.56 542 ASN A CA 1
ATOM 4211 C C . ASN A 1 542 ? 18.119 4.388 -21.426 1.00 91.56 542 ASN A C 1
ATOM 4213 O O . ASN A 1 542 ? 19.208 4.889 -21.144 1.00 91.56 542 ASN A O 1
ATOM 4217 N N . ALA A 1 543 ? 17.879 3.916 -22.653 1.00 92.50 543 ALA A N 1
ATOM 4218 C CA . ALA A 1 543 ? 18.826 3.929 -23.766 1.00 92.50 543 ALA A CA 1
ATOM 4219 C C . ALA A 1 543 ? 18.715 5.257 -24.538 1.00 92.50 543 ALA A C 1
ATOM 4221 O O . ALA A 1 543 ? 18.333 5.308 -25.709 1.00 92.50 543 ALA A O 1
ATOM 4222 N N . ALA A 1 544 ? 18.989 6.360 -23.838 1.00 93.69 544 ALA A N 1
ATOM 4223 C CA . ALA A 1 544 ? 18.743 7.716 -24.323 1.00 93.69 544 ALA A CA 1
ATOM 4224 C C . ALA A 1 544 ? 19.463 8.077 -25.645 1.00 93.69 544 ALA A C 1
ATOM 4226 O O . ALA A 1 544 ? 18.828 8.720 -26.485 1.00 93.69 544 ALA A O 1
ATOM 4227 N N . PRO A 1 545 ? 20.721 7.653 -25.901 1.00 92.81 545 PRO A N 1
ATOM 4228 C CA . PRO A 1 545 ? 21.382 7.914 -27.184 1.00 92.81 545 PRO A CA 1
ATOM 4229 C C . PRO A 1 545 ? 20.673 7.257 -28.379 1.00 92.81 545 PRO A C 1
ATOM 4231 O O . PRO A 1 545 ? 20.453 7.901 -29.405 1.00 92.81 545 PRO A O 1
ATOM 4234 N N . GLN A 1 546 ? 20.265 5.992 -28.243 1.00 93.75 546 GLN A N 1
ATOM 4235 C CA . GLN A 1 546 ? 19.514 5.267 -29.272 1.00 93.75 546 GLN A CA 1
ATOM 4236 C C . GLN A 1 546 ? 18.115 5.871 -29.459 1.00 93.75 546 GLN A C 1
ATOM 4238 O O . GLN A 1 546 ? 17.637 6.014 -30.587 1.00 93.75 546 GLN A O 1
ATOM 4243 N N . ALA A 1 547 ? 17.478 6.287 -28.360 1.00 96.38 547 ALA A N 1
ATOM 4244 C CA . ALA A 1 547 ? 16.200 6.980 -28.409 1.00 96.38 547 ALA A CA 1
ATOM 4245 C C . ALA A 1 547 ? 16.293 8.303 -29.182 1.00 96.38 547 ALA A C 1
ATOM 4247 O O . ALA A 1 547 ? 15.443 8.565 -30.030 1.00 96.38 547 ALA A O 1
ATOM 4248 N N . GLU A 1 548 ? 17.322 9.121 -28.928 1.00 96.94 548 GLU A N 1
ATOM 4249 C CA . GLU A 1 548 ? 17.529 10.400 -29.618 1.00 96.94 548 GLU A CA 1
ATOM 4250 C C . GLU A 1 548 ? 17.592 10.217 -31.137 1.00 96.94 548 GLU A C 1
ATOM 4252 O O . GLU A 1 548 ? 16.919 10.956 -31.857 1.00 96.94 548 GLU A O 1
ATOM 4257 N N . PHE A 1 549 ? 18.348 9.225 -31.624 1.00 96.12 549 PHE A N 1
ATOM 4258 C CA . PHE A 1 549 ? 18.424 8.920 -33.055 1.00 96.12 549 PHE A CA 1
ATOM 4259 C C . PHE A 1 549 ? 17.029 8.667 -33.643 1.00 96.12 549 PHE A C 1
ATOM 4261 O O . PHE A 1 549 ? 16.597 9.385 -34.548 1.00 96.12 549 PHE A O 1
ATOM 4268 N N . CYS A 1 550 ? 16.285 7.715 -33.068 1.00 96.69 550 CYS A N 1
ATOM 4269 C CA . CYS A 1 550 ? 14.949 7.376 -33.548 1.00 96.69 550 CYS A CA 1
ATOM 4270 C C . CYS A 1 550 ? 13.974 8.568 -33.462 1.00 96.69 550 CYS A C 1
ATOM 4272 O O . CYS A 1 550 ? 13.190 8.805 -34.377 1.00 96.69 550 CYS A O 1
ATOM 4274 N N . LEU A 1 551 ? 14.041 9.376 -32.405 1.00 98.12 551 LEU A N 1
ATOM 4275 C CA . LEU A 1 551 ? 13.119 10.496 -32.193 1.00 98.12 551 LEU A CA 1
ATOM 4276 C C . LEU A 1 551 ? 13.417 11.705 -33.083 1.00 98.12 551 LEU A C 1
ATOM 4278 O O . LEU A 1 551 ? 12.486 12.405 -33.484 1.00 98.12 551 LEU A O 1
ATOM 4282 N N . ARG A 1 552 ? 14.684 11.935 -33.452 1.00 97.88 552 ARG A N 1
ATOM 4283 C CA . ARG A 1 552 ? 15.036 12.948 -34.458 1.00 97.88 552 ARG A CA 1
ATOM 4284 C C . ARG A 1 552 ? 14.494 12.573 -35.835 1.00 97.88 552 ARG A C 1
ATOM 4286 O O . ARG A 1 552 ? 13.942 13.442 -36.505 1.00 97.88 552 ARG A O 1
ATOM 4293 N N . GLU A 1 553 ? 14.588 11.306 -36.238 1.00 96.19 553 GLU A N 1
ATOM 4294 C CA . GLU A 1 553 ? 13.980 10.838 -37.494 1.00 96.19 553 GLU A CA 1
ATOM 4295 C C . GLU A 1 553 ? 12.447 10.912 -37.450 1.00 96.19 553 GLU A C 1
ATOM 4297 O O . GLU A 1 553 ? 11.824 11.395 -38.396 1.00 96.19 553 GLU A O 1
ATOM 4302 N N . SER A 1 554 ? 11.835 10.563 -36.313 1.00 97.06 554 SER A N 1
ATOM 4303 C CA . SER A 1 554 ? 10.396 10.754 -36.092 1.00 97.06 554 SER A CA 1
ATOM 4304 C C . SER A 1 554 ? 9.973 12.211 -36.279 1.00 97.06 554 SER A C 1
ATOM 4306 O O . SER A 1 554 ? 9.029 12.487 -37.011 1.00 97.06 554 SER A O 1
ATOM 4308 N N . ALA A 1 555 ? 10.682 13.162 -35.663 1.00 96.88 555 ALA A N 1
ATOM 4309 C CA . ALA A 1 555 ? 10.361 14.587 -35.759 1.00 96.88 555 ALA A CA 1
ATOM 4310 C C . ALA A 1 555 ? 10.547 15.151 -37.181 1.00 96.88 555 ALA A C 1
ATOM 4312 O O . ALA A 1 555 ? 9.815 16.054 -37.579 1.00 96.88 555 ALA A O 1
ATOM 4313 N N . LYS A 1 556 ? 11.489 14.613 -37.969 1.00 96.69 556 LYS A N 1
ATOM 4314 C CA . LYS A 1 556 ? 11.656 14.981 -39.387 1.00 96.69 556 LYS A CA 1
ATOM 4315 C C . LYS A 1 556 ? 10.484 14.506 -40.243 1.00 96.69 556 LYS A C 1
ATOM 4317 O O . LYS A 1 556 ? 10.018 15.250 -41.101 1.00 96.69 556 LYS A O 1
ATOM 4322 N N . LEU A 1 557 ? 10.033 13.270 -40.025 1.00 95.38 557 LEU A N 1
ATOM 4323 C CA . LEU A 1 557 ? 8.950 12.657 -40.797 1.00 95.38 557 LEU A CA 1
ATOM 4324 C C . LEU A 1 557 ? 7.565 13.136 -40.342 1.00 95.38 557 LEU A C 1
ATOM 4326 O O . LEU A 1 557 ? 6.660 13.237 -41.161 1.00 95.38 557 LEU A O 1
ATOM 4330 N N . LEU A 1 558 ? 7.416 13.484 -39.062 1.00 95.19 558 LEU A N 1
ATOM 4331 C CA . LEU A 1 558 ? 6.183 13.973 -38.447 1.00 95.19 558 LEU A CA 1
ATOM 4332 C C . LEU A 1 558 ? 6.380 15.369 -37.822 1.00 95.19 558 LEU A C 1
ATOM 4334 O O . LEU A 1 558 ? 6.238 15.527 -36.605 1.00 95.19 558 LEU A O 1
ATOM 4338 N N . PRO A 1 559 ? 6.637 16.419 -38.624 1.00 92.94 559 PRO A N 1
ATOM 4339 C CA . PRO A 1 559 ? 7.009 17.748 -38.122 1.00 92.94 559 PRO A CA 1
ATOM 4340 C C . PRO A 1 559 ? 5.896 18.482 -37.361 1.00 92.94 559 PRO A C 1
ATOM 4342 O O . PRO A 1 559 ? 6.131 19.548 -36.805 1.00 92.94 559 PRO A O 1
ATOM 4345 N N . ARG A 1 560 ? 4.663 17.960 -37.371 1.00 92.12 560 ARG A N 1
ATOM 4346 C CA . ARG A 1 560 ? 3.513 18.509 -36.629 1.00 92.12 560 ARG A CA 1
ATOM 4347 C C . ARG A 1 560 ? 3.025 17.588 -35.513 1.00 92.12 560 ARG A C 1
ATOM 4349 O O . ARG A 1 560 ? 1.963 17.829 -34.946 1.00 92.12 560 ARG A O 1
ATOM 4356 N N . ASN A 1 561 ? 3.753 16.512 -35.224 1.00 93.44 561 ASN A N 1
ATOM 4357 C CA . ASN A 1 561 ? 3.387 15.583 -34.168 1.00 93.44 561 ASN A CA 1
ATOM 4358 C C . ASN A 1 561 ? 4.077 15.993 -32.853 1.00 93.44 561 ASN A C 1
ATOM 4360 O O . ASN A 1 561 ? 5.296 15.832 -32.736 1.00 93.44 561 ASN A O 1
ATOM 4364 N N . PRO A 1 562 ? 3.327 16.463 -31.838 1.00 95.19 562 PRO A N 1
ATOM 4365 C CA . PRO A 1 562 ? 3.922 16.951 -30.596 1.00 95.19 562 PRO A CA 1
ATOM 4366 C C . PRO A 1 562 ? 4.643 15.851 -29.799 1.00 95.19 562 PRO A C 1
ATOM 4368 O O . PRO A 1 562 ? 5.614 16.140 -29.102 1.00 95.19 562 PRO A O 1
ATOM 4371 N N . TYR A 1 563 ? 4.244 14.580 -29.938 1.00 96.25 563 TYR A N 1
ATOM 4372 C CA . TYR A 1 563 ? 4.877 13.463 -29.229 1.00 96.25 563 TYR A CA 1
ATOM 4373 C C . TYR A 1 563 ? 6.313 13.210 -29.691 1.00 96.25 563 TYR A C 1
ATOM 4375 O O . TYR A 1 563 ? 7.156 12.878 -28.860 1.00 96.25 563 TYR A O 1
ATOM 4383 N N . SER A 1 564 ? 6.622 13.416 -30.977 1.00 96.62 564 SER A N 1
ATOM 4384 C CA . SER A 1 564 ? 8.000 13.286 -31.481 1.00 96.62 564 SER A CA 1
ATOM 4385 C C . SER A 1 564 ? 8.942 14.254 -30.769 1.00 96.62 564 SER A C 1
ATOM 4387 O O . SER A 1 564 ? 10.018 13.863 -30.323 1.00 96.62 564 SER A O 1
ATOM 4389 N N . HIS A 1 565 ? 8.503 15.501 -30.595 1.00 96.69 565 HIS A N 1
ATOM 4390 C CA . HIS A 1 565 ? 9.268 16.533 -29.902 1.00 96.69 565 HIS A CA 1
ATOM 4391 C C . HIS A 1 565 ? 9.300 16.318 -28.386 1.00 96.69 565 HIS A C 1
ATOM 4393 O O . HIS A 1 565 ? 10.350 16.486 -27.770 1.00 96.69 565 HIS A O 1
ATOM 4399 N N . TYR A 1 566 ? 8.190 15.890 -27.783 1.00 97.12 566 TYR A N 1
ATOM 4400 C CA . TYR A 1 566 ? 8.138 15.600 -26.353 1.00 97.12 566 TYR A CA 1
ATOM 4401 C C . TYR A 1 566 ? 9.097 14.472 -25.964 1.00 97.12 566 TYR A C 1
ATOM 4403 O O . TYR A 1 566 ? 9.948 14.651 -25.096 1.00 97.12 566 TYR A O 1
ATOM 4411 N N . PHE A 1 567 ? 9.014 13.322 -26.635 1.00 98.06 567 PHE A N 1
ATOM 4412 C CA . PHE A 1 567 ? 9.901 12.207 -26.326 1.00 98.06 567 PHE A CA 1
ATOM 4413 C C . PHE A 1 567 ? 11.355 12.527 -26.690 1.00 98.06 567 PHE A C 1
ATOM 4415 O O . PHE A 1 567 ? 12.253 12.108 -25.960 1.00 98.06 567 PHE A O 1
ATOM 4422 N N . LEU A 1 568 ? 11.612 13.310 -27.751 1.00 98.19 568 LEU A N 1
ATOM 4423 C CA . LEU A 1 568 ? 12.961 13.816 -28.038 1.00 98.19 568 LEU A CA 1
ATOM 4424 C C . LEU A 1 568 ? 13.495 14.645 -26.862 1.00 98.19 568 LEU A C 1
ATOM 4426 O O . LEU A 1 568 ? 14.640 14.460 -26.457 1.00 98.19 568 LEU A O 1
ATOM 4430 N N . GLY A 1 569 ? 12.655 15.499 -26.272 1.00 97.12 569 GLY A N 1
ATOM 4431 C CA . GLY A 1 569 ? 12.970 16.226 -25.046 1.00 97.12 569 GLY A CA 1
ATOM 4432 C C . GLY A 1 569 ? 13.350 15.297 -23.893 1.00 97.12 569 GLY A C 1
ATOM 4433 O O . GLY A 1 569 ? 14.404 15.503 -23.295 1.00 97.12 569 GLY A O 1
ATOM 4434 N N . ASN A 1 570 ? 12.580 14.226 -23.657 1.00 96.25 570 ASN A N 1
ATOM 4435 C CA . ASN A 1 570 ? 12.889 13.229 -22.621 1.00 96.25 570 ASN A CA 1
ATOM 4436 C C . ASN A 1 570 ? 14.266 12.577 -22.851 1.00 96.25 570 ASN A C 1
ATOM 4438 O O . ASN A 1 570 ? 15.045 12.437 -21.911 1.00 96.25 570 ASN A O 1
ATOM 4442 N N . ALA A 1 571 ? 14.587 12.199 -24.094 1.00 96.44 571 ALA A N 1
ATOM 4443 C CA . ALA A 1 571 ? 15.871 11.576 -24.433 1.00 96.44 571 ALA A CA 1
ATOM 4444 C C . ALA A 1 571 ? 17.056 12.535 -24.233 1.00 96.44 571 ALA A C 1
ATOM 4446 O O . ALA A 1 571 ? 18.125 12.127 -23.777 1.00 96.44 571 ALA A O 1
ATOM 4447 N N . LEU A 1 572 ? 16.872 13.813 -24.563 1.00 96.25 572 LEU A N 1
ATOM 4448 C CA . LEU A 1 572 ? 17.887 14.852 -24.387 1.00 96.25 572 LEU A CA 1
ATOM 4449 C C . LEU A 1 572 ? 18.076 15.212 -22.908 1.00 96.25 572 LEU A C 1
ATOM 4451 O O . LEU A 1 572 ? 19.209 15.383 -22.463 1.00 96.25 572 LEU A O 1
ATOM 4455 N N . GLU A 1 573 ? 16.986 15.294 -22.144 1.00 93.19 573 GLU A N 1
ATOM 4456 C CA . GLU A 1 573 ? 17.012 15.546 -20.702 1.00 93.19 573 GLU A CA 1
ATOM 4457 C C . GLU A 1 573 ? 17.735 14.421 -19.962 1.00 93.19 573 GLU A C 1
ATOM 4459 O O . GLU A 1 573 ? 18.618 14.714 -19.160 1.00 93.19 573 GLU A O 1
ATOM 4464 N N . GLN A 1 574 ? 17.442 13.152 -20.284 1.00 90.88 574 GLN A N 1
ATOM 4465 C CA . GLN A 1 574 ? 18.163 12.012 -19.711 1.00 90.88 574 GLN A CA 1
ATOM 4466 C C . GLN A 1 574 ? 19.670 12.158 -19.933 1.00 90.88 574 GLN A C 1
ATOM 4468 O O . GLN A 1 574 ? 20.422 12.040 -18.979 1.00 90.88 574 GLN A O 1
ATOM 4473 N N . GLN A 1 575 ? 20.114 12.554 -21.127 1.00 92.50 575 GLN A N 1
ATOM 4474 C CA . GLN A 1 575 ? 21.534 12.786 -21.432 1.00 92.50 575 GLN A CA 1
ATOM 4475 C C . GLN A 1 575 ? 22.140 14.060 -20.804 1.00 92.50 575 GLN A C 1
ATOM 4477 O O . GLN A 1 575 ? 23.305 14.364 -21.058 1.00 92.50 575 GLN A O 1
ATOM 4482 N N . GLY A 1 576 ? 21.377 14.850 -20.041 1.00 91.25 576 GLY A N 1
ATOM 4483 C CA . GLY A 1 576 ? 21.829 16.127 -19.477 1.00 91.25 576 GLY A CA 1
ATOM 4484 C C . GLY A 1 576 ? 21.903 17.280 -20.490 1.00 91.25 576 GLY A C 1
ATOM 4485 O O . GLY A 1 576 ? 22.441 18.345 -20.185 1.00 91.25 576 GLY A O 1
ATOM 4486 N N . LYS A 1 577 ? 21.354 17.116 -21.702 1.00 94.56 577 LYS A N 1
ATOM 4487 C CA . LYS A 1 577 ? 21.300 18.153 -22.750 1.00 94.56 577 LYS A CA 1
ATOM 4488 C C . LYS A 1 577 ? 20.121 19.110 -22.515 1.00 94.56 577 LYS A C 1
ATOM 4490 O O . LYS A 1 577 ? 19.259 19.295 -23.376 1.00 94.56 577 LYS A O 1
ATOM 4495 N N . THR A 1 578 ? 20.085 19.758 -21.348 1.00 94.00 578 THR A N 1
ATOM 4496 C CA . THR A 1 578 ? 18.946 20.554 -20.842 1.00 94.00 578 THR A CA 1
ATOM 4497 C C . THR A 1 578 ? 18.460 21.634 -21.813 1.00 94.00 578 THR A C 1
ATOM 4499 O O . THR A 1 578 ? 17.256 21.835 -21.976 1.00 94.00 578 THR A O 1
ATOM 4502 N N . LYS A 1 579 ? 19.377 22.333 -22.499 1.00 95.00 579 LYS A N 1
ATOM 4503 C CA . LYS A 1 579 ? 19.017 23.397 -23.457 1.00 95.00 579 LYS A CA 1
ATOM 4504 C C . LYS A 1 579 ? 18.249 22.849 -24.660 1.00 95.00 579 LYS A C 1
ATOM 4506 O O . LYS A 1 579 ? 17.239 23.429 -25.050 1.00 95.00 579 LYS A O 1
ATOM 4511 N N . GLU A 1 580 ? 18.710 21.738 -25.227 1.00 96.56 580 GLU A N 1
ATOM 4512 C CA . GLU A 1 580 ? 18.046 21.093 -26.362 1.00 96.56 580 GLU A CA 1
ATOM 4513 C C . GLU A 1 580 ? 16.722 20.452 -25.933 1.00 96.56 580 GLU A C 1
ATOM 4515 O O . GLU A 1 580 ? 15.725 20.581 -26.641 1.00 96.56 580 GLU A O 1
ATOM 4520 N N . ALA A 1 581 ? 16.680 19.841 -24.743 1.00 96.56 581 ALA A N 1
ATOM 4521 C CA . ALA A 1 581 ? 15.454 19.285 -24.177 1.00 96.56 581 ALA A CA 1
ATOM 4522 C C . ALA A 1 581 ? 14.365 20.357 -24.009 1.00 96.56 581 ALA A C 1
ATOM 4524 O O . ALA A 1 581 ? 13.228 20.168 -24.439 1.00 96.56 581 ALA A O 1
ATOM 4525 N N . ARG A 1 582 ? 14.730 21.530 -23.471 1.00 96.25 582 ARG A N 1
ATOM 4526 C CA . ARG A 1 582 ? 13.823 22.677 -23.320 1.00 96.25 582 ARG A CA 1
ATOM 4527 C C . ARG A 1 582 ? 13.258 23.140 -24.664 1.00 96.25 582 ARG A C 1
ATOM 4529 O O . ARG A 1 582 ? 12.063 23.419 -24.752 1.00 96.25 582 ARG A O 1
ATOM 4536 N N . LEU A 1 583 ? 14.091 23.201 -25.706 1.00 96.06 583 LEU A N 1
ATOM 4537 C CA . LEU A 1 583 ? 13.632 23.536 -27.057 1.00 96.06 583 LEU A CA 1
ATOM 4538 C C . LEU A 1 583 ? 12.628 22.497 -27.565 1.00 96.06 583 LEU A C 1
ATOM 4540 O O . LEU A 1 583 ? 11.538 22.871 -27.992 1.00 96.06 583 LEU A O 1
ATOM 4544 N N . ALA A 1 584 ? 12.943 21.209 -27.445 1.00 96.38 584 ALA A N 1
ATOM 4545 C CA . ALA A 1 584 ? 12.065 20.130 -27.884 1.00 96.38 584 ALA A CA 1
ATOM 4546 C C . ALA A 1 584 ? 10.708 20.140 -27.148 1.00 96.38 584 ALA A C 1
ATOM 4548 O O . ALA A 1 584 ? 9.661 20.099 -27.794 1.00 96.38 584 ALA A O 1
ATOM 4549 N N . TYR A 1 585 ? 10.688 20.312 -25.822 1.00 96.12 585 TYR A N 1
ATOM 4550 C CA . TYR A 1 585 ? 9.433 20.463 -25.075 1.00 96.12 585 TYR A CA 1
ATOM 4551 C C . TYR A 1 585 ? 8.639 21.702 -25.491 1.00 96.12 585 TYR A C 1
ATOM 4553 O O . TYR A 1 585 ? 7.413 21.645 -25.576 1.00 96.12 585 TYR A O 1
ATOM 4561 N N . SER A 1 586 ? 9.315 22.817 -25.784 1.00 94.62 586 SER A N 1
ATOM 4562 C CA . SER A 1 586 ? 8.640 24.029 -26.252 1.00 94.62 586 SER A CA 1
ATOM 4563 C C . SER A 1 586 ? 7.944 23.817 -27.599 1.00 94.62 586 SER A C 1
ATOM 4565 O O . SER A 1 586 ? 6.827 24.293 -27.783 1.00 94.62 586 SER A O 1
ATOM 4567 N N . GLU A 1 587 ? 8.552 23.051 -28.509 1.00 94.62 587 GLU A N 1
ATOM 4568 C CA . GLU A 1 587 ? 7.931 22.680 -29.784 1.00 94.62 587 GLU A CA 1
ATOM 4569 C C . GLU A 1 587 ? 6.728 21.750 -29.577 1.00 94.62 587 GLU A C 1
ATOM 4571 O O . GLU A 1 587 ? 5.677 21.981 -30.172 1.00 94.62 587 GLU A O 1
ATOM 4576 N N . ALA A 1 588 ? 6.819 20.775 -28.663 1.00 94.81 588 ALA A N 1
ATOM 4577 C CA . ALA A 1 588 ? 5.681 19.919 -28.316 1.00 94.81 588 ALA A CA 1
ATOM 4578 C C . ALA A 1 588 ? 4.474 20.730 -27.807 1.00 94.81 588 ALA A C 1
ATOM 4580 O O . ALA A 1 588 ? 3.356 20.524 -28.273 1.00 94.81 588 ALA A O 1
ATOM 4581 N N . VAL A 1 589 ? 4.708 21.698 -26.909 1.00 93.44 589 VAL A N 1
ATOM 4582 C CA . VAL A 1 589 ? 3.660 22.593 -26.382 1.00 93.44 589 VAL A CA 1
ATOM 4583 C C . VAL A 1 589 ? 3.066 23.480 -27.482 1.00 93.44 589 VAL A C 1
ATOM 4585 O O . VAL A 1 589 ? 1.856 23.676 -27.517 1.00 93.44 589 VAL A O 1
ATOM 4588 N N . LYS A 1 590 ? 3.886 24.011 -28.400 1.00 91.81 590 LYS A N 1
ATOM 4589 C CA . LYS A 1 590 ? 3.405 24.857 -29.509 1.00 91.81 590 LYS A CA 1
ATOM 4590 C C . LYS A 1 590 ? 2.513 24.101 -30.494 1.00 91.81 590 LYS A C 1
ATOM 4592 O O . LYS A 1 590 ? 1.582 24.685 -31.042 1.00 91.81 590 LYS A O 1
ATOM 4597 N N . MET A 1 591 ? 2.821 22.833 -30.763 1.00 88.50 591 MET A N 1
ATOM 4598 C CA . MET A 1 591 ? 2.110 22.018 -31.757 1.00 88.50 591 MET A CA 1
ATOM 4599 C C . MET A 1 591 ? 0.757 21.497 -31.257 1.00 88.50 591 MET A C 1
ATOM 4601 O O . MET A 1 591 ? -0.065 21.025 -32.045 1.00 88.50 591 MET A O 1
ATOM 4605 N N . GLU A 1 592 ? 0.497 21.594 -29.958 1.00 82.44 592 GLU A N 1
ATOM 4606 C CA . GLU A 1 592 ? -0.714 21.089 -29.339 1.00 82.44 592 GLU A CA 1
ATOM 4607 C C . GLU A 1 592 ? -1.848 22.125 -29.377 1.00 82.44 592 GLU A C 1
ATOM 4609 O O . GLU A 1 592 ? -1.914 23.040 -28.562 1.00 82.44 592 GLU A O 1
ATOM 4614 N N . SER A 1 593 ? -2.752 22.002 -30.354 1.00 65.06 593 SER A N 1
ATOM 4615 C CA . SER A 1 593 ? -3.778 23.028 -30.630 1.00 65.06 593 SER A CA 1
ATOM 4616 C C . SER A 1 593 ? -5.209 22.667 -30.214 1.00 65.06 593 SER A C 1
ATOM 4618 O O . SER A 1 593 ? -6.064 23.548 -30.187 1.00 65.06 593 SER A O 1
ATOM 4620 N N . THR A 1 594 ? -5.503 21.404 -29.888 1.00 63.22 594 THR A N 1
ATOM 4621 C CA . THR A 1 594 ? -6.895 20.932 -29.706 1.00 63.22 594 THR A CA 1
ATOM 4622 C C . THR A 1 594 ? -7.172 20.207 -28.387 1.00 63.22 594 THR A C 1
ATOM 4624 O O . THR A 1 594 ? -8.323 20.176 -27.959 1.00 63.22 594 THR A O 1
ATOM 4627 N N . SER A 1 595 ? -6.154 19.676 -27.700 1.00 68.69 595 SER A N 1
ATOM 4628 C CA . SER A 1 595 ? -6.286 19.089 -26.357 1.00 68.69 595 SER A CA 1
ATOM 4629 C C . SER A 1 595 ? -4.926 19.058 -25.650 1.00 68.69 595 SER A C 1
ATOM 4631 O O . SER A 1 595 ? -4.171 18.119 -25.890 1.00 68.69 595 SER A O 1
ATOM 4633 N N . PRO A 1 596 ? -4.607 20.042 -24.788 1.00 77.25 596 PRO A N 1
ATOM 4634 C CA . PRO A 1 596 ? -3.323 20.111 -24.099 1.00 77.25 596 PRO A CA 1
ATOM 4635 C C . PRO A 1 596 ? -3.023 18.872 -23.243 1.00 77.25 596 PRO A C 1
ATOM 4637 O O . PRO A 1 596 ? -3.795 18.546 -22.340 1.00 77.25 596 PRO A O 1
ATOM 4640 N N . ASN A 1 597 ? -1.895 18.209 -23.477 1.00 83.94 597 ASN A N 1
ATOM 4641 C CA . ASN A 1 597 ? -1.329 17.155 -22.667 1.00 83.94 597 ASN A CA 1
ATOM 4642 C C . ASN A 1 597 ? -0.503 17.821 -21.558 1.00 83.94 597 ASN A C 1
ATOM 4644 O O . ASN A 1 597 ? 0.559 18.403 -21.819 1.00 83.94 597 ASN A O 1
ATOM 4648 N N . PRO A 1 598 ? -0.947 17.735 -20.291 1.00 85.94 598 PRO A N 1
ATOM 4649 C CA . PRO A 1 598 ? -0.267 18.398 -19.185 1.00 85.94 598 PRO A CA 1
ATOM 4650 C C . PRO A 1 598 ? 1.204 17.989 -19.043 1.00 85.94 598 PRO A C 1
ATOM 4652 O O . PRO A 1 598 ? 2.003 18.787 -18.559 1.00 85.94 598 PRO A O 1
ATOM 4655 N N . ALA A 1 599 ? 1.586 16.789 -19.499 1.00 87.75 599 ALA A N 1
ATOM 4656 C CA . ALA A 1 599 ? 2.961 16.304 -19.423 1.00 87.75 599 ALA A CA 1
ATOM 4657 C C . ALA A 1 599 ? 3.952 17.202 -20.182 1.00 87.75 599 ALA A C 1
ATOM 4659 O O . ALA A 1 599 ? 5.086 17.373 -19.733 1.00 87.75 599 ALA A O 1
ATOM 4660 N N . PHE A 1 600 ? 3.536 17.816 -21.295 1.00 91.94 600 PHE A N 1
ATOM 4661 C CA . PHE A 1 600 ? 4.419 18.648 -22.118 1.00 91.94 600 PHE A CA 1
ATOM 4662 C C . PHE A 1 600 ? 4.774 19.950 -21.395 1.00 91.94 600 PHE A C 1
ATOM 4664 O O . PHE A 1 600 ? 5.945 20.311 -21.267 1.00 91.94 600 PHE A O 1
ATOM 4671 N N . SER A 1 601 ? 3.758 20.629 -20.854 1.00 88.50 601 SER A N 1
ATOM 4672 C CA . SER A 1 601 ? 3.954 21.867 -20.096 1.00 88.50 601 SER A CA 1
ATOM 4673 C C . SER A 1 601 ? 4.650 21.622 -18.754 1.00 88.50 601 SER A C 1
ATOM 4675 O O . SER A 1 601 ? 5.498 22.423 -18.364 1.00 88.50 601 SER A O 1
ATOM 4677 N N . GLN A 1 602 ? 4.374 20.500 -18.078 1.00 90.00 602 GLN A N 1
ATOM 4678 C CA . GLN A 1 602 ? 5.073 20.107 -16.849 1.00 90.00 602 GLN A CA 1
ATOM 4679 C C . GLN A 1 602 ? 6.565 19.844 -17.085 1.00 90.00 602 GLN A C 1
ATOM 4681 O O . GLN A 1 602 ? 7.389 20.331 -16.311 1.00 90.00 602 GLN A O 1
ATOM 4686 N N . ALA A 1 603 ? 6.926 19.132 -18.157 1.00 89.75 603 ALA A N 1
ATOM 4687 C CA . ALA A 1 603 ? 8.325 18.872 -18.500 1.00 89.75 603 ALA A CA 1
ATOM 4688 C C . ALA A 1 603 ? 9.084 20.171 -18.821 1.00 89.75 603 ALA A C 1
ATOM 4690 O O . ALA A 1 603 ? 10.180 20.402 -18.310 1.00 89.75 603 ALA A O 1
ATOM 4691 N N . LEU A 1 604 ? 8.459 21.078 -19.581 1.00 91.19 604 LEU A N 1
ATOM 4692 C CA . LEU A 1 604 ? 9.035 22.390 -19.872 1.00 91.19 604 LEU A CA 1
ATOM 4693 C C . LEU A 1 604 ? 9.223 23.238 -18.603 1.00 91.19 604 LEU A C 1
ATOM 4695 O O . LEU A 1 604 ? 10.268 23.865 -18.425 1.00 91.19 604 LEU A O 1
ATOM 4699 N N . GLN A 1 605 ? 8.226 23.249 -17.712 1.00 89.38 605 GLN A N 1
ATOM 4700 C CA . GLN A 1 605 ? 8.300 23.979 -16.447 1.00 89.38 605 GLN A CA 1
ATOM 4701 C C . GLN A 1 605 ? 9.375 23.413 -15.517 1.00 89.38 605 GLN A C 1
ATOM 4703 O O . GLN A 1 605 ? 10.083 24.199 -14.888 1.00 89.38 605 GLN A O 1
ATOM 4708 N N . ARG A 1 606 ? 9.531 22.084 -15.447 1.00 88.38 606 ARG A N 1
ATOM 4709 C CA . ARG A 1 606 ? 10.577 21.433 -14.644 1.00 88.38 606 ARG A CA 1
ATOM 4710 C C . ARG A 1 606 ? 11.956 21.976 -15.012 1.00 88.38 606 ARG A C 1
ATOM 4712 O O . ARG A 1 606 ? 12.638 22.507 -14.145 1.00 88.38 606 ARG A O 1
ATOM 4719 N N . LEU A 1 607 ? 12.284 21.994 -16.303 1.00 85.69 607 LEU A N 1
ATOM 4720 C CA . LEU A 1 607 ? 13.564 22.514 -16.789 1.00 85.69 607 LEU A CA 1
ATOM 4721 C C . LEU A 1 607 ? 13.698 24.039 -16.722 1.00 85.69 607 LEU A C 1
ATOM 4723 O O . LEU A 1 607 ? 14.763 24.556 -17.030 1.00 85.69 607 LEU A O 1
ATOM 4727 N N . SER A 1 608 ? 12.637 24.787 -16.414 1.00 76.50 608 SER A N 1
ATOM 4728 C CA . SER A 1 608 ? 12.708 26.248 -16.232 1.00 76.50 608 SER A CA 1
ATOM 4729 C C . SER A 1 608 ? 13.028 26.667 -14.795 1.00 76.50 608 SER A C 1
ATOM 4731 O O . SER A 1 608 ? 13.338 27.832 -14.560 1.00 76.50 608 SER A O 1
ATOM 4733 N N . ARG A 1 609 ? 12.906 25.731 -13.844 1.00 64.81 609 ARG A N 1
ATOM 4734 C CA . ARG A 1 609 ? 13.175 25.936 -12.412 1.00 64.81 609 ARG A CA 1
ATOM 4735 C C . ARG A 1 609 ? 14.597 25.530 -12.005 1.00 64.81 609 ARG A C 1
ATOM 4737 O O . ARG A 1 609 ? 15.000 25.855 -10.892 1.00 64.81 609 ARG A O 1
ATOM 4744 N N . GLU A 1 610 ? 15.299 24.831 -12.893 1.00 54.12 610 GLU A N 1
ATOM 4745 C CA . GLU A 1 610 ? 16.738 24.529 -12.861 1.00 54.12 610 GLU A CA 1
ATOM 4746 C C . GLU A 1 610 ? 17.529 25.626 -13.579 1.00 54.12 610 GLU A C 1
ATOM 4748 O O . GLU A 1 610 ? 18.583 26.028 -13.038 1.00 54.12 610 GLU A O 1
#

Secondary structure (DSSP, 8-state):
-PPPS-S-S-HHHHHHHHHHHHHHHHHHHHHHTSTT---TTS--SGGGGHHHHHHT-TTHHHHHHHSSSHHHHHHHHHHHTTHHHHHHHHHHHHHHHHHHHHHHHHHHHHT----HHHHHHHHHHHHHHHTSHHHHHHHHH-HHHHHHHHHHHHHHHHHHTT--GGGHHHHHHHHHHH-GGGHHHHHHHHHHHHHHHTTT-HHHHHHHHHHHHHHHHHHHHHHHHTT-GGGTTS--TT-TT-----HHHHHHHHHHHHHHH--HHHHHHHHHHHHHH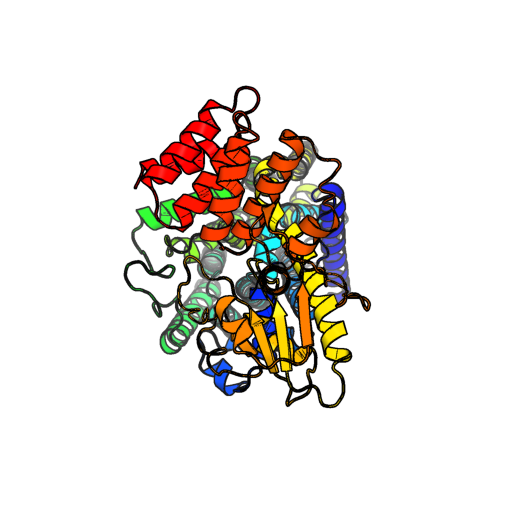HHHH-TTSHHHHHHHHHHHHHHGGGHHHHT-GGG--GGGGGGGHHHHHGGGGGHHHHHHH--HHHHHHHHHHHHHHHHGGGGGHHHHHHTHHHHHHHHHHHHHHHHHHHHHHTPPTT--EEEEE---SS--GGGGGGGGGGG---TT-EEEEE---GGG--------SSTTTS-S--SEEEE-GGGGGG---S-EEEB-TTS-B----S-TT----BGGGTB-HHHHHHSTTHHHHHTT--GGG--HHHHHHHHHHHHHHHHHTT-HHHHHHHHHHHHHH-TT-HHHHHHHHHHHHHTT-HHHHHHHHHHHHHH--SS--HHHHHHHHHTT--

Sequence (610 aa):
MQPNNGVLRFPALEATALAVTFLTVHALVLLFIFPGFYEPFWPHHSDYYIAQALAYSEGGIRQILSEPRPLALLLFAQFGKLGVQGAVAASFAVVVANFVGIAMMLRRAFGLALSPAFFFAAAGFAYLLTSHPYQYEYSTWDLFSQLSFLFLLFGVYLGLQRYAYWQVFPLALVGFLIKETYVASASILAFAWLLHHLRSSGRRAAAPLIIILLAFIVAFALNRLNGSLFTGGADFAGSPYQIVLQPQSILAQWTQYAVEGISLASAAVIVMTIAIIALVFGPTSPITRTALAMSVAGAVAWLPNSVLPNHHHSAYSWAGAYLLFASVLLLPAAFQRGGIGTKILLAALTVAALCSPRSFTAAYAKERWIVENQQRQQRLVKALRGLIEQIPQGQSSVIVSGLNGPFSPFDHWQSILSMSPPASFHFNVMRYPPNGAKSEVAMSAIGRIDAIPGIVSWITPDQLNATNATNVWLFRSDGSLIQMAGQQTYIRDWPDFGIIKLDILRYPDLLDLVSTYKPSSLSNDERGYLFLRCGTIFLSYNAAPQAEFCLRESAKLLPRNPYSHYFLGNALEQQGKTKEARLAYSEAVKMESTSPNPAFSQALQRLSRE

Foldseek 3Di:
DDQDPPPDPCLPVLLVLLLCLLVVLLVVLCVPVVNPFDPQQFDLFQLLLLLQLQLLFPCHLVLLVLFQLSLLSVVSVVQNVCASSSSSVVLLVLVSLLLSLLLVLVCLVVVPDPDPLLSVLSSLLSNLQNLFLLSSVCSRVVSLLSQLSNLQSVLSVCVSVVHDNVVSLVSLLSSVSSPVLQLQLQLLLLVLQLVVCVVPDNCSSCSSNVSSVVSNVVSLVVSVVSLPLLNVSPQDPPDLSNFAPPPVQLVVLLVLLCPLQADPLLVCLLVLLLVLCCVQQNCPGPLSSQSVSLLVSLSCSLNSVSRRSSNDDNSSSSSSSCSNSSSSSVVSVSVVRDDPVSVVSVVVSSVSSVCVSVRCVVVSVVSVSSRLSSQQSVQQVVVLLVCQVPPDPPFQEEEEAAQLDPHDSVLSPSSVCVSVHPQRHAYAYEAQDQPPPPPPSPQPPRNSSRPDDGRYHYDYLVCVVVDPHPYYWYAHNSNHTDDPDVVPPDQQADVVLPRHPSVCSHQVVVVVLVVPDDPVDDDLLRQLVSLLVQLVSCVSSSVLVSSLSSLVSSCVSCVLALSSLQSNLSSCVSNVVLVSSLVSLVSSQVSDDPDDDVSSVVSNVVSVVD

Radius of gyration: 28.15 Å; chains: 1; bounding box: 69×57×91 Å

pLDDT: mean 86.7, std 12.8, range [29.61, 98.5]